Protein AF-A0A918YDM0-F1 (afdb_monomer_lite)

Sequence (431 aa):
MSIGHNLTLLDTRLGLLMARLTPPALAPGPRKRLSDELHTLHRKAGWPSVRDLSRGLGVGVASSSRIHDAFTKPRLPAWGLLQLLVVELAGRAPDIEPEDEMKRFHRLWDTVAEEAEARAAGDEEPPPLHEVHVSRAPAPRARWAKISRRPEPGQVTGHSLPPEIKRVLVDTLAELYRTQNQAEELLEDMDFPPQTRPRWDATQDIVTYWRQVVRALELGAVQRGGVRQLLETMLRRWPGNQELHKIREFLGEERQQPGGAAGNADTLYRTVEFVGSEEYPELLRLVRELVDADAVQLYADHRQAAYRVTEMPAHRLDRLRERAAHIAPGVEVLYGEYDFRPALYTRLEVMGPDGQQFEIPYVPNTTLPSELVPAVWAQYRTEAAQDANGHLLHTVVDYRDESGEAHRLDPERPLYNQGVRDGGQLGVTTA

Organism: NCBI:txid68171

Secondary structure (DSSP, 8-state):
-----------SSSS----PPPPP---SSHHHHHHHHHHHHHHHTT---HHHHHHHH-TTTS-HHHHHHHHHSSSPPPHHHHHHHHHHHHHHSTT--HHHHHHHHHHHHHHHHHHHHHHHHTS-PPPPP-----------S-SSTTTTS---TT---TTSPPHHHHHHHHHHHHHH--SHHHHHHHHHHTT--GGGSPPP-TTS-HHHHHHHHHHHHHTTSSTTTHHHHHHHHHHHH-TT-HHHHHHHHHHHHHHHS---SS--TT--EEEEEEES---HHHHHHHHHHHT-TT-EEEEEETTEEEEEES---HHHHHHHHHHHHHHSTT-EEEEEEESS---EEEEEEEE-TTS-EEEEEEEETT--HHHHHHHHHTTS-TTTSB-TTSPBPPEEEEEE-TT--EEEPPTTS-GGGGT--TT-EEEEEE-

Radius of gyration: 28.54 Å; chains: 1; bounding box: 60×87×92 Å

Foldseek 3Di:
DDDDDDDDPPPPPPDDPPPQQDAEDDDDDLLVVLLVVLSVLCVLLVNDQLVSLCVLLPPPLDDSVLSSCCNYPSDPRDLLVVLSSQLSSQVSGPPRDSVVSNVVSVVSSVRVVVVVVVVVVVPDDDDDDDDDDDDDDDDDDDLCPVVPPDPDVPPDDPLDDDPSLLLLVLVVCCVPQVDPVSVVVLCVQLVQDPVQQDDDDPPDDSSVNSSSVVVCVSLCSDVPNSVLSSLVSVCVVVVPDPSSVVSNVVVVVVCVPDDDPDFPPPDWFKKKKKFADPLVVVLQVLCLVQFNVPWGWLDDDPTMTMITGPDDDPVSQSVSQNVVCVVPRSIDIDIDIHSDRKDFQQWEWEQEAVRDIDIDGGHILQDFPLNCLSVRCVVDDQVVQADPVSDGQPKWKWWQDPVRDTHTGDRVGGNVVVPADRHTYMYIHGD

pLDDT: mean 79.78, std 19.84, range [26.78, 97.94]

Structure (mmCIF, N/CA/C/O backbone):
data_AF-A0A918YDM0-F1
#
_entry.id   AF-A0A918YDM0-F1
#
loop_
_atom_site.group_PDB
_atom_site.id
_atom_site.type_symbol
_atom_site.label_atom_id
_atom_site.label_alt_id
_atom_site.label_comp_id
_atom_site.label_asym_id
_atom_site.label_entity_id
_atom_site.label_seq_id
_atom_site.pdbx_PDB_ins_code
_atom_site.Cartn_x
_atom_site.Cartn_y
_atom_site.Cartn_z
_atom_site.occupancy
_atom_site.B_iso_or_equiv
_atom_site.auth_seq_id
_atom_site.auth_comp_id
_atom_site.auth_asym_id
_atom_site.auth_atom_id
_atom_site.pdbx_PDB_model_num
ATOM 1 N N . MET A 1 1 ? -15.992 52.263 56.293 1.00 40.88 1 MET A N 1
ATOM 2 C CA . MET A 1 1 ? -15.018 52.855 55.352 1.00 40.88 1 MET A CA 1
ATOM 3 C C . MET A 1 1 ? -13.821 51.924 55.296 1.00 40.88 1 MET A C 1
ATOM 5 O O . MET A 1 1 ? -13.073 51.867 56.258 1.00 40.88 1 MET A O 1
ATOM 9 N N . SER A 1 2 ? -13.724 51.108 54.248 1.00 31.30 2 SER A N 1
ATOM 10 C CA . SER A 1 2 ? -12.637 50.142 54.068 1.00 31.30 2 SER A CA 1
ATOM 11 C C . SER A 1 2 ? -12.075 50.306 52.665 1.00 31.30 2 SER A C 1
ATOM 13 O O . SER A 1 2 ? -12.819 50.286 51.687 1.00 31.30 2 SER A O 1
ATOM 15 N N . ILE A 1 3 ? -10.769 50.544 52.616 1.00 39.94 3 ILE A N 1
ATOM 16 C CA . ILE A 1 3 ? -9.948 50.691 51.420 1.00 39.94 3 ILE A CA 1
ATOM 17 C C . ILE A 1 3 ? -9.633 49.271 50.942 1.00 39.94 3 ILE A C 1
ATOM 19 O O . ILE A 1 3 ? -8.878 48.551 51.590 1.00 39.94 3 ILE A O 1
ATOM 23 N N . GLY A 1 4 ? -10.262 48.853 49.844 1.00 30.91 4 GLY A N 1
ATOM 24 C CA . GLY A 1 4 ? -9.966 47.596 49.160 1.00 30.91 4 GLY A CA 1
ATOM 25 C C . GLY A 1 4 ? -8.857 47.810 48.138 1.00 30.91 4 GLY A C 1
ATOM 26 O O . GLY A 1 4 ? -9.079 48.427 47.098 1.00 30.91 4 GLY A O 1
ATOM 27 N N . HIS A 1 5 ? -7.661 47.326 48.460 1.00 34.78 5 HIS A N 1
ATOM 28 C CA . HIS A 1 5 ? -6.516 47.297 47.560 1.00 34.78 5 HIS A CA 1
ATOM 29 C C . HIS A 1 5 ? -6.743 46.325 46.393 1.00 34.78 5 HIS A C 1
ATOM 31 O O . HIS A 1 5 ? -7.042 45.149 46.583 1.00 34.78 5 HIS A O 1
ATOM 37 N N . ASN A 1 6 ? -6.526 46.848 45.185 1.00 38.34 6 ASN A N 1
ATOM 38 C CA . ASN A 1 6 ? -6.182 46.115 43.970 1.00 38.34 6 ASN A CA 1
ATOM 39 C C . ASN A 1 6 ? -4.981 45.189 44.222 1.00 38.34 6 ASN A C 1
ATOM 41 O O . ASN A 1 6 ? -3.911 45.705 44.538 1.00 38.34 6 ASN A O 1
ATOM 45 N N . LEU A 1 7 ? -5.148 43.874 44.043 1.00 32.59 7 LEU A N 1
ATOM 46 C CA . LEU A 1 7 ? -4.106 42.902 43.663 1.00 32.59 7 LEU A CA 1
ATOM 47 C C . LEU A 1 7 ? -4.715 41.492 43.627 1.00 32.59 7 LEU A C 1
ATOM 49 O O . LEU A 1 7 ? -4.721 40.781 44.625 1.00 32.59 7 LEU A O 1
ATOM 53 N N . THR A 1 8 ? -5.258 41.087 42.479 1.00 32.53 8 THR A N 1
ATOM 54 C CA . THR A 1 8 ? -5.437 39.666 42.098 1.00 32.53 8 THR A CA 1
ATOM 55 C C . THR A 1 8 ? -5.759 39.589 40.605 1.00 32.53 8 THR A C 1
ATOM 57 O O . THR A 1 8 ? -6.807 39.143 40.163 1.00 32.53 8 THR A O 1
ATOM 60 N N . LEU A 1 9 ? -4.824 40.098 39.803 1.00 34.16 9 LEU A N 1
ATOM 61 C CA . LEU A 1 9 ? -4.800 39.971 38.345 1.00 34.16 9 LEU A CA 1
ATOM 62 C C . LEU A 1 9 ? -3.462 39.327 37.961 1.00 34.16 9 LEU A C 1
ATOM 64 O O . LEU A 1 9 ? -2.664 39.910 37.242 1.00 34.16 9 LEU A O 1
ATOM 68 N N . LEU A 1 10 ? -3.161 38.166 38.550 1.00 29.67 10 LEU A N 1
ATOM 69 C CA . LEU A 1 10 ? -1.927 37.412 38.290 1.00 29.67 10 LEU A CA 1
ATOM 70 C C . LEU A 1 10 ? -2.068 35.907 38.590 1.00 29.67 10 LEU A C 1
ATOM 72 O O . LEU A 1 10 ? -1.074 35.253 38.875 1.00 29.67 10 LEU A O 1
ATOM 76 N N . ASP A 1 11 ? -3.277 35.342 38.488 1.00 29.39 11 ASP A N 1
ATOM 77 C CA . ASP A 1 11 ? -3.491 33.901 38.715 1.00 29.39 11 ASP A CA 1
ATOM 78 C C . ASP A 1 11 ? -4.279 33.227 37.577 1.00 29.39 11 ASP A C 1
ATOM 80 O O . ASP A 1 11 ? -5.275 32.534 37.752 1.00 29.39 11 ASP A O 1
ATOM 84 N N . THR A 1 12 ? -3.845 33.490 36.341 1.00 33.75 12 THR A N 1
ATOM 85 C CA . THR A 1 12 ? -4.314 32.782 35.129 1.00 33.75 12 THR A CA 1
ATOM 86 C C . THR A 1 12 ? -3.143 32.483 34.190 1.00 33.75 12 THR A C 1
ATOM 88 O O . THR A 1 12 ? -3.237 32.610 32.972 1.00 33.75 12 THR A O 1
ATOM 91 N N . ARG A 1 13 ? -1.978 32.138 34.758 1.00 32.09 13 ARG A N 1
ATOM 92 C CA . ARG A 1 13 ? -0.756 31.821 33.992 1.00 32.09 13 ARG A CA 1
ATOM 93 C C . ARG A 1 13 ? -0.025 30.542 34.417 1.00 32.09 13 ARG A C 1
ATOM 95 O O . ARG A 1 13 ? 1.061 30.287 33.912 1.00 32.09 13 ARG A O 1
ATOM 102 N N . LEU A 1 14 ? -0.622 29.703 35.267 1.00 32.84 14 LEU A N 1
ATOM 103 C CA . LEU A 1 14 ? 0.025 28.490 35.799 1.00 32.84 14 LEU A CA 1
ATOM 104 C C . LEU A 1 14 ? -0.771 27.182 35.587 1.00 32.84 14 LEU A C 1
ATOM 106 O O . LEU A 1 14 ? -0.608 26.239 36.349 1.00 32.84 14 LEU A O 1
ATOM 110 N N . GLY A 1 15 ? -1.595 27.095 34.531 1.00 28.02 15 GLY A N 1
ATOM 111 C CA . GLY A 1 15 ? -2.404 25.895 34.222 1.00 28.02 15 GLY A CA 1
ATOM 112 C C . GLY A 1 15 ? -2.130 25.182 32.887 1.00 28.02 15 GLY A C 1
ATOM 113 O O . GLY A 1 15 ? -2.703 24.128 32.644 1.00 28.02 15 GLY A O 1
ATOM 114 N N . LEU A 1 16 ? -1.266 25.712 32.014 1.00 35.78 16 LEU A N 1
ATOM 115 C CA . LEU A 1 16 ? -0.936 25.119 30.706 1.00 35.78 16 LEU A CA 1
ATOM 116 C C . LEU A 1 16 ? 0.574 24.873 30.617 1.00 35.78 16 LEU A C 1
ATOM 118 O O . LEU A 1 16 ? 1.312 25.582 29.935 1.00 35.78 16 LEU A O 1
ATOM 122 N N . LEU A 1 17 ? 1.047 23.842 31.318 1.00 38.84 17 LEU A N 1
ATOM 123 C CA . LEU A 1 17 ? 2.310 23.183 30.979 1.00 38.84 17 LEU A CA 1
ATOM 124 C C . LEU A 1 17 ? 2.098 22.439 29.651 1.00 38.84 17 LEU A C 1
ATOM 126 O O . LEU A 1 17 ? 1.900 21.229 29.623 1.00 38.84 17 LEU A O 1
ATOM 130 N N . MET A 1 18 ? 2.071 23.180 28.538 1.00 46.47 18 MET A N 1
ATOM 131 C CA . MET A 1 18 ? 2.074 22.583 27.204 1.00 46.47 18 MET A CA 1
ATOM 132 C C . MET A 1 18 ? 3.367 21.779 27.065 1.00 46.47 18 MET A C 1
ATOM 134 O O . MET A 1 18 ? 4.459 22.329 27.230 1.00 46.47 18 MET A O 1
ATOM 138 N N . ALA A 1 19 ? 3.235 20.471 26.846 1.00 56.88 19 ALA A N 1
ATOM 139 C CA . ALA A 1 19 ? 4.343 19.529 26.785 1.00 56.88 19 ALA A CA 1
ATOM 140 C C . ALA A 1 19 ? 5.340 19.946 25.690 1.00 56.88 19 ALA A C 1
ATOM 142 O O . ALA A 1 19 ? 5.141 19.680 24.504 1.00 56.88 19 ALA A O 1
ATOM 143 N N . ARG A 1 20 ? 6.410 20.641 26.093 1.00 79.12 20 ARG A N 1
ATOM 144 C CA . ARG A 1 20 ? 7.513 21.017 25.207 1.00 79.12 20 ARG A CA 1
ATOM 145 C C . ARG A 1 20 ? 8.249 19.749 24.790 1.00 79.12 20 ARG A C 1
ATOM 147 O O . ARG A 1 20 ? 8.732 19.003 25.641 1.00 79.12 20 ARG A O 1
ATOM 154 N N . LEU A 1 21 ? 8.355 19.530 23.485 1.00 87.25 21 LEU A N 1
ATOM 155 C CA . LEU A 1 21 ? 9.169 18.453 22.936 1.00 87.25 21 LEU A CA 1
ATOM 156 C C . LEU A 1 21 ? 10.637 18.738 23.255 1.00 87.25 21 LEU A C 1
ATOM 158 O O . LEU A 1 21 ? 11.125 19.854 23.057 1.00 87.25 21 LEU A O 1
ATOM 162 N N . THR A 1 22 ? 11.307 17.747 23.839 1.00 87.94 22 THR A N 1
ATOM 163 C CA . THR A 1 22 ? 12.703 17.883 24.257 1.00 87.94 22 THR A CA 1
ATOM 164 C C . THR A 1 22 ? 13.605 17.490 23.089 1.00 87.94 22 THR A C 1
ATOM 166 O O . THR A 1 22 ? 13.465 16.369 22.593 1.00 87.94 22 THR A O 1
ATOM 169 N N . PRO A 1 23 ? 14.531 18.365 22.658 1.00 87.19 23 PRO A N 1
ATOM 170 C CA . PRO A 1 23 ? 15.422 18.057 21.549 1.00 87.19 23 PRO A CA 1
ATOM 171 C C . PRO A 1 23 ? 16.367 16.893 21.897 1.00 87.19 23 PRO A C 1
ATOM 173 O O . PRO A 1 23 ? 16.820 16.796 23.043 1.00 87.19 23 PRO A O 1
ATOM 176 N N . PRO A 1 24 ? 16.717 16.023 20.930 1.00 89.38 24 PRO A N 1
ATOM 177 C CA . PRO A 1 24 ? 17.673 14.943 21.139 1.00 89.38 24 PRO A CA 1
ATOM 178 C C . PRO A 1 24 ? 19.076 15.485 21.429 1.00 89.38 24 PRO A C 1
ATOM 180 O O . PRO A 1 24 ? 19.519 16.480 20.850 1.00 89.38 24 PRO A O 1
ATOM 183 N N . ALA A 1 25 ? 19.827 14.771 22.269 1.00 90.62 25 ALA A N 1
ATOM 184 C CA . ALA A 1 25 ? 21.251 15.026 22.457 1.00 90.62 25 ALA A CA 1
ATOM 185 C C . ALA A 1 25 ? 22.030 14.575 21.206 1.00 90.62 25 ALA A C 1
ATOM 187 O O . ALA A 1 25 ? 22.295 13.389 21.017 1.00 90.62 25 ALA A O 1
ATOM 188 N N . LEU A 1 26 ? 22.369 15.527 20.336 1.00 91.75 26 LEU A N 1
ATOM 189 C CA . LEU A 1 26 ? 23.123 15.305 19.100 1.00 91.75 26 LEU A CA 1
ATOM 190 C C . LEU A 1 26 ? 24.526 15.914 19.197 1.00 91.75 26 LEU A C 1
ATOM 192 O O . LEU A 1 26 ? 24.697 17.015 19.728 1.00 91.75 26 LEU A O 1
ATOM 196 N N . ALA A 1 27 ? 25.524 15.222 18.639 1.00 91.56 27 ALA A N 1
ATOM 197 C CA . ALA A 1 27 ? 26.867 15.773 18.472 1.00 91.56 27 ALA A CA 1
ATOM 198 C C . ALA A 1 27 ? 26.836 17.026 17.567 1.00 91.56 27 ALA A C 1
ATOM 200 O O . ALA A 1 27 ? 25.967 17.122 16.694 1.00 91.56 27 ALA A O 1
ATOM 201 N N . PRO A 1 28 ? 27.754 17.996 17.744 1.00 93.31 28 PRO A N 1
ATOM 202 C CA . PRO A 1 28 ? 27.832 19.163 16.870 1.00 93.31 28 PRO A CA 1
ATOM 203 C C . PRO A 1 28 ? 27.978 18.758 15.397 1.00 93.31 28 PRO A C 1
ATOM 205 O O . PRO A 1 28 ? 28.836 17.949 15.060 1.00 93.31 28 PRO A O 1
ATOM 208 N N . GLY A 1 29 ? 27.144 19.328 14.525 1.00 94.75 29 GLY A N 1
ATOM 209 C CA . GLY A 1 29 ? 27.162 19.037 13.092 1.00 94.75 29 GLY A CA 1
ATOM 210 C C . GLY A 1 29 ? 25.868 19.448 12.377 1.00 94.75 29 GLY A C 1
ATOM 211 O O . GLY A 1 29 ? 24.955 19.989 13.017 1.00 94.75 29 GLY A O 1
ATOM 212 N N . PRO A 1 30 ? 25.772 19.187 11.061 1.00 94.31 30 PRO A N 1
ATOM 213 C CA . PRO A 1 30 ? 24.580 19.420 10.243 1.00 94.31 30 PRO A CA 1
ATOM 214 C C . PRO A 1 30 ? 23.285 18.891 10.866 1.00 94.31 30 PRO A C 1
ATOM 216 O O . PRO A 1 30 ? 22.307 19.632 10.970 1.00 94.31 30 PRO A O 1
ATOM 219 N N . ARG A 1 31 ? 23.281 17.649 11.376 1.00 94.44 31 ARG A N 1
ATOM 220 C CA . ARG A 1 31 ? 22.068 17.048 11.965 1.00 94.44 31 ARG A CA 1
ATOM 221 C C . ARG A 1 31 ? 21.592 17.802 13.207 1.00 94.44 31 ARG A C 1
ATOM 223 O O . ARG A 1 31 ? 20.395 18.034 13.363 1.00 94.44 31 ARG A O 1
ATOM 230 N N . LYS A 1 32 ? 22.519 18.221 14.076 1.00 95.56 32 LYS A N 1
ATOM 231 C CA . LYS A 1 32 ? 22.188 19.049 15.244 1.00 95.56 32 LYS A CA 1
ATOM 232 C C . LYS A 1 32 ? 21.596 20.388 14.808 1.00 95.56 32 LYS A C 1
ATOM 234 O O . LYS A 1 32 ? 20.587 20.801 15.363 1.00 95.56 32 LYS A O 1
ATOM 239 N N . ARG A 1 33 ? 22.178 21.025 13.786 1.00 97.00 33 ARG A N 1
ATOM 240 C CA . ARG A 1 33 ? 21.672 22.291 13.239 1.00 97.00 33 ARG A CA 1
ATOM 241 C C . ARG A 1 33 ? 20.240 22.145 12.715 1.00 97.00 33 ARG A C 1
ATOM 243 O O . ARG A 1 33 ? 19.400 22.953 13.083 1.00 97.00 33 ARG A O 1
ATOM 250 N N . LEU A 1 34 ? 19.945 21.104 11.931 1.00 97.12 34 LEU A N 1
ATOM 251 C CA . LEU A 1 34 ? 18.585 20.828 11.451 1.00 97.12 34 LEU A CA 1
ATOM 252 C C . LEU A 1 34 ? 17.591 20.654 12.614 1.00 97.12 34 LEU A C 1
ATOM 254 O O . LEU A 1 34 ? 16.527 21.270 12.616 1.00 97.12 34 LEU A O 1
ATOM 258 N N . SER A 1 35 ? 17.955 19.855 13.621 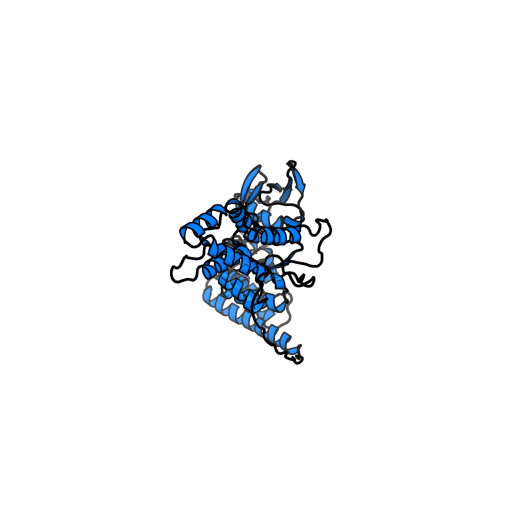1.00 96.94 35 SER A N 1
ATOM 259 C CA . SER A 1 35 ? 17.125 19.637 14.812 1.00 96.94 35 SER A CA 1
ATOM 260 C C . SER A 1 35 ? 16.887 20.932 15.602 1.00 96.94 35 SER A C 1
ATOM 262 O O . SER A 1 35 ? 15.754 21.212 15.994 1.00 96.94 35 SER A O 1
ATOM 264 N N . ASP A 1 36 ? 17.927 21.739 15.827 1.00 97.50 36 ASP A N 1
ATOM 265 C CA . ASP A 1 36 ? 17.833 23.018 16.548 1.00 97.50 36 ASP A CA 1
ATOM 266 C C . ASP A 1 36 ? 16.927 24.023 15.811 1.00 97.50 36 ASP A C 1
ATOM 268 O O . ASP A 1 36 ? 16.153 24.760 16.433 1.00 97.50 36 ASP A O 1
ATOM 272 N N . GLU A 1 37 ? 16.997 24.039 14.479 1.00 97.94 37 GLU A N 1
ATOM 273 C CA . GLU A 1 37 ? 16.158 24.883 13.628 1.00 97.94 37 GLU A CA 1
ATOM 274 C C . GLU A 1 37 ? 14.698 24.431 13.646 1.00 97.94 37 GLU A C 1
ATOM 276 O O . GLU A 1 37 ? 13.809 25.267 13.814 1.00 97.94 37 GLU A O 1
ATOM 281 N N . LEU A 1 38 ? 14.434 23.120 13.590 1.00 97.56 38 LEU A N 1
ATOM 282 C CA . LEU A 1 38 ? 13.077 22.576 13.701 1.00 97.56 38 LEU A CA 1
ATOM 283 C C . LEU A 1 38 ? 12.424 22.953 15.039 1.00 97.56 38 LEU A C 1
ATOM 285 O O . LEU A 1 38 ? 11.277 23.401 15.075 1.00 97.56 38 LEU A O 1
ATOM 289 N N . HIS A 1 39 ? 13.169 22.866 16.144 1.00 97.25 39 HIS A N 1
ATOM 290 C CA . HIS A 1 39 ? 12.685 23.304 17.460 1.00 97.25 39 HIS A CA 1
ATOM 291 C C . HIS A 1 39 ? 12.521 24.824 17.551 1.00 97.25 39 HIS A C 1
ATOM 293 O O . HIS A 1 39 ? 11.636 25.324 18.251 1.00 97.25 39 HIS A O 1
ATOM 299 N N . THR A 1 40 ? 13.358 25.585 16.845 1.00 97.19 40 THR A N 1
ATOM 300 C CA . THR A 1 40 ? 13.212 27.039 16.759 1.00 97.19 40 THR A CA 1
ATOM 301 C C . THR A 1 40 ? 11.933 27.418 16.026 1.00 97.19 40 THR A C 1
ATOM 303 O O . THR A 1 40 ? 11.206 28.280 16.522 1.00 97.19 40 THR A O 1
ATOM 306 N N . LEU A 1 41 ? 11.623 26.753 14.911 1.00 97.38 41 LEU A N 1
ATOM 307 C CA . LEU A 1 41 ? 10.378 26.951 14.175 1.00 97.38 41 LEU A CA 1
ATOM 308 C C . LEU A 1 41 ? 9.163 26.527 15.016 1.00 97.38 41 LEU A C 1
ATOM 310 O O . LEU A 1 41 ? 8.212 27.294 15.142 1.00 97.38 41 LEU A O 1
ATOM 314 N N . HIS A 1 42 ? 9.238 25.385 15.708 1.00 96.88 42 HIS A N 1
ATOM 315 C CA . HIS A 1 42 ? 8.203 24.931 16.650 1.00 96.88 42 HIS A CA 1
ATOM 316 C C . HIS A 1 42 ? 7.915 25.939 17.763 1.00 96.88 42 HIS A C 1
ATOM 318 O O . HIS A 1 42 ? 6.760 26.193 18.104 1.00 96.88 42 HIS A O 1
ATOM 324 N N . ARG A 1 43 ? 8.961 26.582 18.289 1.00 96.38 43 ARG A N 1
ATOM 325 C CA . ARG A 1 43 ? 8.829 27.680 19.252 1.00 96.38 43 ARG A CA 1
ATOM 326 C C . ARG A 1 43 ? 8.169 28.916 18.650 1.00 96.38 43 ARG A C 1
ATOM 328 O O . ARG A 1 43 ? 7.317 29.502 19.310 1.00 96.38 43 ARG A O 1
ATOM 335 N N . LYS A 1 44 ? 8.548 29.321 17.435 1.00 95.62 44 LYS A N 1
ATOM 336 C CA . LYS A 1 44 ? 7.929 30.472 16.751 1.00 95.62 44 LYS A CA 1
ATOM 337 C C . LYS A 1 44 ? 6.448 30.227 16.440 1.00 95.62 44 LYS A C 1
ATOM 339 O O . LYS A 1 44 ? 5.659 31.155 16.538 1.00 95.62 44 LYS A O 1
ATOM 344 N N . ALA A 1 45 ? 6.076 28.977 16.173 1.00 96.12 45 ALA A N 1
ATOM 345 C CA . ALA A 1 45 ? 4.698 28.530 15.972 1.00 96.12 45 ALA A CA 1
ATOM 346 C C . ALA A 1 45 ? 3.858 28.446 17.267 1.00 96.12 45 ALA A C 1
ATOM 348 O O . ALA A 1 45 ? 2.710 28.007 17.226 1.00 96.12 45 ALA A O 1
ATOM 349 N N . GLY A 1 46 ? 4.418 28.809 18.429 1.00 95.62 46 GLY A N 1
ATOM 350 C CA . GLY A 1 46 ? 3.707 28.787 19.711 1.00 95.62 46 GLY A CA 1
ATOM 351 C C . GLY A 1 46 ? 3.686 27.430 20.423 1.00 95.62 46 GLY A C 1
ATOM 352 O O . GLY A 1 46 ? 2.825 27.213 21.269 1.00 95.62 46 GLY A O 1
ATOM 353 N N . TRP A 1 47 ? 4.621 26.525 20.110 1.00 95.94 47 TRP A N 1
ATOM 354 C CA . TRP A 1 47 ? 4.690 25.159 20.656 1.00 95.94 47 TRP A CA 1
ATOM 355 C C . TRP A 1 47 ? 3.398 24.341 20.484 1.00 95.94 47 TRP A C 1
ATOM 357 O O . TRP A 1 47 ? 2.886 23.796 21.467 1.00 95.94 47 TRP A O 1
ATOM 367 N N . PRO A 1 48 ? 2.867 24.205 19.255 1.00 95.50 48 PRO A N 1
ATOM 368 C CA . PRO A 1 48 ? 1.716 23.339 19.021 1.00 95.50 48 PRO A CA 1
ATOM 369 C C . PRO A 1 48 ? 2.017 21.914 19.499 1.00 95.50 48 PRO A C 1
ATOM 371 O O . PRO A 1 48 ? 3.128 21.406 19.312 1.00 95.50 48 PRO A O 1
ATOM 374 N N . SER A 1 49 ? 1.043 21.257 20.131 1.00 94.44 49 SER A N 1
ATOM 375 C CA . SER A 1 49 ? 1.240 19.876 20.574 1.00 94.44 49 SER A CA 1
ATOM 376 C C . SER A 1 49 ? 1.391 18.936 19.371 1.00 94.44 49 SER A C 1
ATOM 378 O O . SER A 1 49 ? 0.950 19.242 18.263 1.00 94.44 49 SER A O 1
ATOM 380 N N . VAL A 1 50 ? 1.956 17.745 19.585 1.00 93.75 50 VAL A N 1
ATOM 381 C CA . VAL A 1 50 ? 2.030 16.692 18.551 1.00 93.75 50 VAL A CA 1
ATOM 382 C C . VAL A 1 50 ? 0.649 16.383 17.959 1.00 93.75 50 VAL A C 1
ATOM 384 O O . VAL A 1 50 ? 0.520 16.169 16.756 1.00 93.75 50 VAL A O 1
ATOM 387 N N . ARG A 1 51 ? -0.398 16.413 18.793 1.00 85.50 51 ARG A N 1
ATOM 388 C CA . ARG A 1 51 ? -1.786 16.219 18.356 1.00 85.50 51 ARG A CA 1
ATOM 389 C C . ARG A 1 51 ? -2.281 17.379 17.499 1.00 85.50 51 ARG A C 1
ATOM 391 O O . ARG A 1 51 ? -2.956 17.145 16.503 1.00 85.50 51 ARG A O 1
ATOM 398 N N . ASP A 1 52 ? -1.940 18.614 17.862 1.00 91.81 52 ASP A N 1
ATOM 399 C CA . ASP A 1 52 ? -2.322 19.787 17.071 1.00 91.81 52 ASP A CA 1
ATOM 400 C C . ASP A 1 52 ? -1.626 19.810 15.716 1.00 91.81 52 ASP A C 1
ATOM 402 O O . ASP A 1 52 ? -2.245 20.233 14.741 1.00 91.81 52 ASP A O 1
ATOM 406 N N . LEU A 1 53 ? -0.381 19.330 15.653 1.00 94.75 53 LEU A N 1
ATOM 407 C CA . LEU A 1 53 ? 0.342 19.125 14.402 1.00 94.75 53 LEU A CA 1
ATOM 408 C C . LEU A 1 53 ? -0.313 18.029 13.564 1.00 94.75 53 LEU A C 1
ATOM 410 O O . LEU A 1 53 ? -0.667 18.282 12.423 1.00 94.75 53 LEU A O 1
ATOM 414 N N . SER A 1 54 ? -0.573 16.850 14.137 1.00 91.69 54 SER A N 1
ATOM 415 C CA . SER A 1 54 ? -1.258 15.754 13.433 1.00 91.69 54 SER A CA 1
ATOM 416 C C . SER A 1 54 ? -2.617 16.182 12.865 1.00 91.69 54 SER A C 1
ATOM 418 O O . SER A 1 54 ? -2.948 15.830 11.738 1.00 91.69 54 SER A O 1
ATOM 420 N N . ARG A 1 55 ? -3.380 16.997 13.606 1.00 87.00 55 ARG A N 1
ATOM 421 C CA . ARG A 1 55 ? -4.647 17.570 13.131 1.00 87.00 55 ARG A CA 1
ATOM 422 C C . ARG A 1 55 ? -4.452 18.568 11.989 1.00 87.00 55 ARG A C 1
ATOM 424 O O . ARG A 1 55 ? -5.219 18.516 11.035 1.00 87.00 55 ARG A O 1
ATOM 431 N N . GLY A 1 56 ? -3.468 19.464 12.094 1.00 86.12 56 GLY A N 1
ATOM 432 C CA . GLY A 1 56 ? -3.160 20.445 11.047 1.00 86.12 56 GLY A CA 1
ATOM 433 C C . GLY A 1 56 ? -2.728 19.793 9.734 1.00 86.12 56 GLY A C 1
ATOM 434 O O . GLY A 1 56 ? -3.164 20.206 8.667 1.00 86.12 56 GLY A O 1
ATOM 435 N N . LEU A 1 57 ? -1.980 18.689 9.827 1.00 88.56 57 LEU A N 1
ATOM 436 C CA . LEU A 1 57 ? -1.552 17.901 8.669 1.00 88.56 57 LEU A CA 1
ATOM 437 C C . LEU A 1 57 ? -2.680 17.110 7.991 1.00 88.56 57 LEU A C 1
ATOM 439 O O . LEU A 1 57 ? -2.534 16.735 6.833 1.00 88.56 57 LEU A O 1
ATOM 443 N N . GLY A 1 58 ? -3.789 16.854 8.688 1.00 74.19 58 GLY A N 1
ATOM 444 C CA . GLY A 1 58 ? -4.891 16.025 8.202 1.00 74.19 58 GLY A CA 1
ATOM 445 C C . GLY A 1 58 ? -4.850 14.580 8.715 1.00 74.19 58 GLY A C 1
ATOM 446 O O . GLY A 1 58 ? -3.799 14.006 9.010 1.00 74.19 58 GLY A O 1
ATOM 447 N N . VAL A 1 59 ? -6.037 13.978 8.845 1.00 69.12 59 VAL A N 1
ATOM 448 C CA . VAL A 1 59 ? -6.207 12.617 9.379 1.00 69.12 59 VAL A CA 1
ATOM 449 C C . VAL A 1 59 ? -5.532 11.601 8.455 1.00 69.12 59 VAL A C 1
ATOM 451 O O . VAL A 1 59 ? -5.814 11.565 7.262 1.00 69.12 59 VAL A O 1
ATOM 454 N N . GLY A 1 60 ? -4.660 10.764 9.021 1.00 64.75 60 GLY A N 1
ATOM 455 C CA . GLY A 1 60 ? -3.965 9.694 8.294 1.00 64.75 60 GLY A CA 1
ATOM 456 C C . GLY A 1 60 ? -2.686 10.119 7.567 1.00 64.75 60 GLY A C 1
ATOM 457 O O . GLY A 1 60 ? -2.001 9.257 7.038 1.00 64.75 60 GLY A O 1
ATOM 458 N N . VAL A 1 61 ? -2.322 11.407 7.577 1.00 64.75 61 VAL A N 1
ATOM 459 C CA . VAL A 1 61 ? -1.121 11.902 6.875 1.00 64.75 61 VAL A CA 1
ATOM 460 C C . VAL A 1 61 ? 0.169 11.576 7.633 1.00 64.75 61 VAL A C 1
ATOM 462 O O . VAL A 1 61 ? 1.172 11.186 7.043 1.00 64.75 61 VAL A O 1
ATOM 465 N N . ALA A 1 62 ? 0.164 11.718 8.959 1.00 75.50 62 ALA A N 1
ATOM 466 C CA . ALA A 1 62 ? 1.280 11.312 9.805 1.00 75.50 62 ALA A CA 1
ATOM 467 C C . ALA A 1 62 ? 0.790 10.916 11.200 1.00 75.50 62 ALA A C 1
ATOM 469 O O . ALA A 1 62 ? -0.007 11.625 11.825 1.00 75.50 62 ALA A O 1
ATOM 470 N N . SER A 1 63 ? 1.295 9.793 11.718 1.00 81.88 63 SER A N 1
ATOM 471 C CA . SER A 1 63 ? 0.970 9.349 13.073 1.00 81.88 63 SER A CA 1
ATOM 472 C C . SER A 1 63 ? 1.593 10.275 14.124 1.00 81.88 63 SER A C 1
ATOM 474 O O . SER A 1 63 ? 2.686 10.820 13.945 1.00 81.88 63 SER A O 1
ATOM 476 N N . SER A 1 64 ? 0.924 10.414 15.273 1.00 84.38 64 SER A N 1
ATOM 477 C CA . SER A 1 64 ? 1.447 11.202 16.401 1.00 84.38 64 SER A CA 1
ATOM 478 C C . SER A 1 64 ? 2.825 10.704 16.858 1.00 84.38 64 SER A C 1
ATOM 480 O O . SER A 1 64 ? 3.695 11.506 17.187 1.00 84.38 64 SER A O 1
ATOM 482 N N . SER A 1 65 ? 3.062 9.387 16.822 1.00 82.31 65 SER A N 1
ATOM 483 C CA . SER A 1 65 ? 4.363 8.807 17.169 1.00 82.31 65 SER A CA 1
ATOM 484 C C . SER A 1 65 ? 5.467 9.242 16.201 1.00 82.31 65 SER A C 1
ATOM 486 O O . SER A 1 65 ? 6.551 9.592 16.657 1.00 82.31 65 SER A O 1
ATOM 488 N N . ARG A 1 66 ? 5.201 9.308 14.889 1.00 82.06 66 ARG A N 1
ATOM 489 C CA . ARG A 1 66 ? 6.186 9.784 13.904 1.00 82.06 66 ARG A CA 1
ATOM 490 C C . ARG A 1 66 ? 6.524 11.254 14.058 1.00 82.06 66 ARG A C 1
ATOM 492 O O . ARG A 1 66 ? 7.692 11.625 13.980 1.00 82.06 66 ARG A O 1
ATOM 499 N N . ILE A 1 67 ? 5.507 12.080 14.285 1.00 94.25 67 ILE A N 1
ATOM 500 C CA . ILE A 1 67 ? 5.705 13.503 14.554 1.00 94.25 67 ILE A CA 1
ATOM 501 C C . ILE A 1 67 ? 6.561 13.652 15.814 1.00 94.25 67 ILE A C 1
ATOM 503 O O . ILE A 1 67 ? 7.567 14.349 15.787 1.00 94.25 67 ILE A O 1
ATOM 507 N N . HIS A 1 68 ? 6.226 12.942 16.894 1.00 92.94 68 HIS A N 1
ATOM 508 C CA . HIS A 1 68 ? 7.020 12.945 18.121 1.00 92.94 68 HIS A CA 1
ATOM 509 C C . HIS A 1 68 ? 8.476 12.507 17.880 1.00 92.94 68 HIS A C 1
ATOM 511 O O . HIS A 1 68 ? 9.408 13.138 18.386 1.00 92.94 68 HIS A O 1
ATOM 517 N N . ASP A 1 69 ? 8.693 11.457 17.091 1.00 91.75 69 ASP A N 1
ATOM 518 C CA . ASP A 1 69 ? 10.031 10.953 16.792 1.00 91.75 69 ASP A CA 1
ATOM 519 C C . ASP A 1 69 ? 10.873 11.943 15.984 1.00 91.75 69 ASP A C 1
ATOM 521 O O . ASP A 1 69 ? 12.061 12.090 16.273 1.00 91.75 69 ASP A O 1
ATOM 525 N N . ALA A 1 70 ? 10.265 12.679 15.048 1.00 94.50 70 ALA A N 1
ATOM 526 C CA . ALA A 1 70 ? 10.947 13.725 14.284 1.00 94.50 70 ALA A CA 1
ATOM 527 C C . ALA A 1 70 ? 11.528 14.837 15.178 1.00 94.50 70 ALA A C 1
ATOM 529 O O . ALA A 1 70 ? 12.543 15.436 14.827 1.00 94.50 70 ALA A O 1
ATOM 530 N N . PHE A 1 71 ? 10.916 15.093 16.340 1.00 96.75 71 PHE A N 1
ATOM 531 C CA . PHE A 1 71 ? 11.406 16.074 17.312 1.00 96.75 71 PHE A CA 1
ATOM 532 C C . PHE A 1 71 ? 12.340 15.492 18.371 1.00 96.75 71 PHE A C 1
ATOM 534 O O . PHE A 1 71 ? 13.163 16.222 18.904 1.00 96.75 71 PHE A O 1
ATOM 541 N N . THR A 1 72 ? 12.212 14.215 18.728 1.00 94.56 72 THR A N 1
ATOM 542 C CA . THR A 1 72 ? 12.837 13.689 19.958 1.00 94.56 72 THR A CA 1
ATOM 543 C C . THR A 1 72 ? 13.897 12.624 19.720 1.00 94.56 72 THR A C 1
ATOM 545 O O . THR A 1 72 ? 14.715 12.368 20.606 1.00 94.56 72 THR A O 1
ATOM 548 N N . LYS A 1 73 ? 13.916 11.977 18.550 1.00 91.81 73 LYS A N 1
ATOM 549 C CA . LYS A 1 73 ? 14.870 10.904 18.249 1.00 91.81 73 LYS A CA 1
ATOM 550 C C . LYS A 1 73 ? 16.065 11.451 17.469 1.00 91.81 73 LYS A C 1
ATOM 552 O O . LYS A 1 73 ? 15.907 12.326 16.627 1.00 91.81 73 LYS A O 1
ATOM 557 N N . PRO A 1 74 ? 17.271 10.883 17.650 1.00 90.75 74 PRO A N 1
ATOM 558 C CA . PRO A 1 74 ? 18.465 11.305 16.917 1.00 90.75 74 PRO A CA 1
ATOM 559 C C . PRO A 1 74 ? 18.492 10.830 15.448 1.00 90.75 74 PRO A C 1
ATOM 561 O O . PRO A 1 74 ? 19.558 10.804 14.826 1.00 90.75 74 PRO A O 1
ATOM 564 N N . ARG A 1 75 ? 17.347 10.413 14.894 1.00 88.81 75 ARG A N 1
ATOM 565 C CA . ARG A 1 75 ? 17.193 9.931 13.516 1.00 88.81 75 ARG A CA 1
ATOM 566 C C . ARG A 1 75 ? 16.829 11.104 12.607 1.00 88.81 75 ARG A C 1
ATOM 568 O O . ARG A 1 75 ? 16.106 11.999 13.024 1.00 88.81 75 ARG A O 1
ATOM 575 N N . LEU A 1 76 ? 17.334 11.097 11.375 1.00 91.50 76 LEU A N 1
ATOM 576 C CA . LEU A 1 76 ? 16.934 12.083 10.371 1.00 91.50 76 LEU A CA 1
ATOM 577 C C . LEU A 1 76 ? 15.490 11.770 9.940 1.00 91.50 76 LEU A C 1
ATOM 579 O O . LEU A 1 76 ? 15.262 10.660 9.455 1.00 91.50 76 LEU A O 1
ATOM 583 N N . PRO A 1 77 ? 14.514 12.676 10.129 1.00 90.56 77 PRO A N 1
ATOM 584 C CA . PRO A 1 77 ? 13.179 12.471 9.583 1.00 90.56 77 PRO A CA 1
ATOM 585 C C . PRO A 1 77 ? 13.222 12.431 8.050 1.00 90.56 77 PRO A C 1
ATOM 587 O O . PRO A 1 77 ? 14.028 13.121 7.419 1.00 90.56 77 PRO A O 1
ATOM 590 N N . ALA A 1 78 ? 12.333 11.635 7.453 1.00 85.44 78 ALA A N 1
ATOM 591 C CA . ALA A 1 78 ? 12.140 11.632 6.007 1.00 85.44 78 ALA A CA 1
ATOM 592 C C . ALA A 1 78 ? 11.722 13.030 5.527 1.00 85.44 78 ALA A C 1
ATOM 594 O O . ALA A 1 78 ? 10.938 13.703 6.206 1.00 85.44 78 ALA A O 1
ATOM 595 N N . TRP A 1 79 ? 12.211 13.444 4.352 1.00 91.56 79 TRP A N 1
ATOM 596 C CA . TRP A 1 79 ? 11.939 14.777 3.811 1.00 91.56 79 TRP A CA 1
ATOM 597 C C . TRP A 1 79 ? 10.437 15.080 3.724 1.00 91.56 79 TRP A C 1
ATOM 599 O O . TRP A 1 79 ? 10.015 16.126 4.199 1.00 91.56 79 TRP A O 1
ATOM 609 N N . GLY A 1 80 ? 9.612 14.143 3.238 1.00 80.88 80 GLY A N 1
ATOM 610 C CA . GLY A 1 80 ? 8.161 14.353 3.125 1.00 80.88 80 GLY A CA 1
ATOM 611 C C . GLY A 1 80 ? 7.477 14.694 4.457 1.00 80.88 80 GLY A C 1
ATOM 612 O O . GLY A 1 80 ? 6.674 15.620 4.523 1.00 80.88 80 GLY A O 1
ATOM 613 N N . LEU A 1 81 ? 7.849 14.019 5.552 1.00 89.19 81 LEU A N 1
ATOM 614 C CA . LEU A 1 81 ? 7.331 14.348 6.885 1.00 89.19 81 LEU A CA 1
ATOM 615 C C . LEU A 1 81 ? 7.847 15.712 7.366 1.00 89.19 81 LEU A C 1
ATOM 617 O O . LEU A 1 81 ? 7.085 16.499 7.924 1.00 89.19 81 LEU A O 1
ATOM 621 N N . LEU A 1 82 ? 9.136 15.994 7.160 1.00 94.75 82 LEU A N 1
ATOM 622 C CA . LEU A 1 82 ? 9.741 17.263 7.560 1.00 94.75 82 LEU A CA 1
ATOM 623 C C . LEU A 1 82 ? 9.119 18.445 6.806 1.00 94.75 82 LEU A C 1
ATOM 625 O O . LEU A 1 82 ? 8.814 19.458 7.425 1.00 94.75 82 LEU A O 1
ATOM 629 N N . GLN A 1 83 ? 8.881 18.301 5.504 1.00 92.94 83 GLN A N 1
ATOM 630 C CA . GLN A 1 83 ? 8.229 19.293 4.656 1.00 92.94 83 GLN A CA 1
ATOM 631 C C . GLN A 1 83 ? 6.845 19.655 5.198 1.00 92.94 83 GLN A C 1
ATOM 633 O O . GLN A 1 83 ? 6.556 20.830 5.415 1.00 92.94 83 GLN A O 1
ATOM 638 N N . LEU A 1 84 ? 6.016 18.644 5.463 1.00 89.38 84 LEU A N 1
ATOM 639 C CA . LEU A 1 84 ? 4.675 18.821 6.013 1.00 89.38 84 LEU A CA 1
ATOM 640 C C . LEU A 1 84 ? 4.712 19.549 7.362 1.00 89.38 84 LEU A C 1
ATOM 642 O O . LEU A 1 84 ? 3.987 20.521 7.566 1.00 89.38 84 LEU A O 1
ATOM 646 N N . LEU A 1 85 ? 5.610 19.134 8.260 1.00 96.69 85 LEU A N 1
ATOM 647 C CA . LEU A 1 85 ? 5.798 19.796 9.550 1.00 96.69 85 LEU A CA 1
ATOM 648 C C . LEU A 1 85 ? 6.257 21.249 9.395 1.00 96.69 85 LEU A C 1
ATOM 650 O O . LEU A 1 85 ? 5.768 22.113 10.115 1.00 96.69 85 LEU A O 1
ATOM 654 N N . VAL A 1 86 ? 7.173 21.540 8.471 1.00 97.69 86 VAL A N 1
ATOM 655 C CA . VAL A 1 86 ? 7.666 22.904 8.233 1.00 97.69 86 VAL A CA 1
ATOM 656 C C . VAL A 1 86 ? 6.553 23.802 7.710 1.00 97.69 86 VAL A C 1
ATOM 658 O O . VAL A 1 86 ? 6.393 24.900 8.234 1.00 97.69 86 VAL A O 1
ATOM 661 N N . VAL A 1 87 ? 5.756 23.336 6.745 1.00 94.06 87 VAL A N 1
ATOM 662 C CA . VAL A 1 87 ? 4.615 24.096 6.208 1.00 94.06 87 VAL A CA 1
ATOM 663 C C . VAL A 1 87 ? 3.601 24.397 7.311 1.00 94.06 87 VAL A C 1
ATOM 665 O O . VAL A 1 87 ? 3.213 25.551 7.492 1.00 94.06 87 VAL A O 1
ATOM 668 N N . GLU A 1 88 ? 3.232 23.386 8.098 1.00 97.25 88 GLU A N 1
ATOM 669 C CA . GLU A 1 88 ? 2.268 23.533 9.191 1.00 97.25 88 GLU A CA 1
ATOM 670 C C . GLU A 1 88 ? 2.767 24.484 10.289 1.00 97.25 88 GLU A C 1
ATOM 672 O O . GLU A 1 88 ? 2.016 25.309 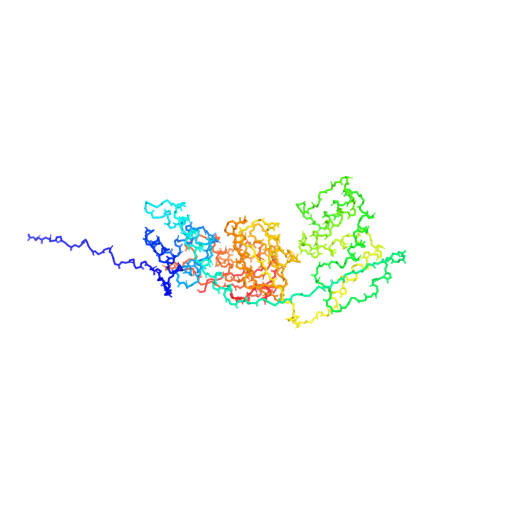10.809 1.00 97.25 88 GLU A O 1
ATOM 677 N N . LEU A 1 89 ? 4.047 24.397 10.654 1.00 97.94 89 LEU A N 1
ATOM 678 C CA . LEU A 1 89 ? 4.631 25.260 11.678 1.00 97.94 89 LEU A CA 1
ATOM 679 C C . LEU A 1 89 ? 4.841 26.690 11.184 1.00 97.94 89 LEU A C 1
ATOM 681 O O . LEU A 1 89 ? 4.591 27.628 11.939 1.00 97.94 89 LEU A O 1
ATOM 685 N N . ALA A 1 90 ? 5.288 26.864 9.941 1.00 97.44 90 ALA A N 1
ATOM 686 C CA . ALA A 1 90 ? 5.452 28.177 9.335 1.00 97.44 90 ALA A CA 1
ATOM 687 C C . ALA A 1 90 ? 4.101 28.888 9.204 1.00 97.44 90 ALA A C 1
ATOM 689 O O . ALA A 1 90 ? 3.999 30.041 9.600 1.00 97.44 90 ALA A O 1
ATOM 690 N N . GLY A 1 91 ? 3.041 28.180 8.793 1.00 94.75 91 GLY A N 1
ATOM 691 C CA . GLY A 1 91 ? 1.686 28.740 8.716 1.00 94.75 91 GLY A CA 1
ATOM 692 C C . GLY A 1 91 ? 1.110 29.201 10.064 1.00 94.75 91 GLY A C 1
ATOM 693 O O . GLY A 1 91 ? 0.195 30.021 10.100 1.00 94.75 91 GLY A O 1
ATOM 694 N N . ARG A 1 92 ? 1.652 28.707 11.184 1.00 96.69 92 ARG A N 1
ATOM 695 C CA . ARG A 1 92 ? 1.287 29.132 12.548 1.00 96.69 92 ARG A CA 1
ATOM 696 C C . ARG A 1 92 ? 2.195 30.220 13.113 1.00 96.69 92 ARG A C 1
ATOM 698 O O . ARG A 1 92 ? 1.846 30.835 14.120 1.00 96.69 92 ARG A O 1
ATOM 705 N N . ALA A 1 93 ? 3.371 30.418 12.532 1.00 96.81 93 ALA A N 1
ATOM 706 C CA . ALA A 1 93 ? 4.331 31.397 13.003 1.00 96.81 93 ALA A CA 1
ATOM 707 C C . ALA A 1 93 ? 4.063 32.759 12.337 1.00 96.81 93 ALA A C 1
ATOM 709 O O . ALA A 1 93 ? 3.933 32.828 11.117 1.00 96.81 93 ALA A O 1
ATOM 710 N N . PRO A 1 94 ? 3.997 33.861 13.103 1.00 92.44 94 PRO A N 1
ATOM 711 C CA . PRO A 1 94 ? 3.862 35.187 12.512 1.00 92.44 94 PRO A CA 1
ATOM 712 C C . PRO A 1 94 ? 5.118 35.544 11.705 1.00 92.44 94 PRO A C 1
ATOM 714 O O . PRO A 1 94 ? 6.232 35.205 12.110 1.00 92.44 94 PRO A O 1
ATOM 717 N N . ASP A 1 95 ? 4.927 36.254 10.591 1.00 94.12 95 ASP A N 1
ATOM 718 C CA . ASP A 1 95 ? 5.992 36.789 9.729 1.00 94.12 95 ASP A CA 1
ATOM 719 C C . ASP A 1 95 ? 6.928 35.727 9.110 1.00 94.12 95 ASP A C 1
ATOM 721 O O . ASP A 1 95 ? 8.082 36.020 8.787 1.00 94.12 95 ASP A O 1
ATOM 725 N N . ILE A 1 96 ? 6.456 34.484 8.951 1.00 95.75 96 ILE A N 1
ATOM 726 C CA . ILE A 1 96 ? 7.176 33.422 8.236 1.00 95.75 96 ILE A CA 1
ATOM 727 C C . ILE A 1 96 ? 6.362 32.988 7.021 1.00 95.75 96 ILE A C 1
ATOM 729 O O . ILE A 1 96 ? 5.252 32.486 7.161 1.00 95.75 96 ILE A O 1
ATOM 733 N N . GLU A 1 97 ? 6.950 33.120 5.834 1.00 95.88 97 GLU A N 1
ATOM 734 C CA . GLU A 1 97 ? 6.380 32.573 4.604 1.00 95.88 97 GLU A CA 1
ATOM 735 C C . GLU A 1 97 ? 6.690 31.066 4.494 1.00 95.88 97 GLU A C 1
ATOM 737 O O . GLU A 1 97 ? 7.870 30.686 4.477 1.00 95.88 97 GLU A O 1
ATOM 742 N N . PRO A 1 98 ? 5.674 30.179 4.404 1.00 90.75 98 PRO A N 1
ATOM 743 C CA . PRO A 1 98 ? 5.883 28.729 4.406 1.00 90.75 98 PRO A CA 1
ATOM 744 C C . PRO A 1 98 ? 6.803 28.213 3.297 1.00 90.75 98 PRO A C 1
ATOM 746 O O . PRO A 1 98 ? 7.602 27.305 3.530 1.00 90.75 98 PRO A O 1
ATOM 749 N N . GLU A 1 99 ? 6.731 28.795 2.098 1.00 84.44 99 GLU A N 1
ATOM 750 C CA . GLU A 1 99 ? 7.553 28.364 0.962 1.00 84.44 99 GLU A CA 1
ATOM 751 C C . GLU A 1 99 ? 9.047 28.644 1.167 1.00 84.44 99 GLU A C 1
ATOM 753 O O . GLU A 1 99 ? 9.897 27.827 0.799 1.00 84.44 99 GLU A O 1
ATOM 758 N N . ASP A 1 100 ? 9.381 29.789 1.760 1.00 93.56 100 ASP A N 1
ATOM 759 C CA . ASP A 1 100 ? 10.769 30.173 2.011 1.00 93.56 100 ASP A CA 1
ATOM 760 C C . ASP A 1 100 ? 11.377 29.330 3.132 1.00 93.56 100 ASP A C 1
ATOM 762 O O . ASP A 1 100 ? 12.522 28.871 3.021 1.00 93.56 100 ASP A O 1
ATOM 766 N N . GLU A 1 101 ? 10.591 29.046 4.174 1.00 96.88 101 GLU A N 1
ATOM 767 C CA . GLU A 1 101 ? 11.012 28.160 5.255 1.00 96.88 101 GLU A CA 1
ATOM 768 C C . GLU A 1 101 ? 11.189 26.721 4.746 1.00 96.88 101 GLU A C 1
ATOM 770 O O . GLU A 1 101 ? 12.191 26.075 5.055 1.00 96.88 101 GLU A O 1
ATOM 775 N N . MET A 1 102 ? 10.307 26.242 3.862 1.00 93.12 102 MET A N 1
ATOM 776 C CA . MET A 1 102 ? 10.452 24.940 3.204 1.00 93.12 102 MET A CA 1
ATOM 777 C C . MET A 1 102 ? 11.762 24.842 2.403 1.00 93.12 102 MET A C 1
ATOM 779 O O . MET A 1 102 ? 12.535 23.904 2.604 1.00 93.12 102 MET A O 1
ATOM 783 N N . LYS A 1 103 ? 12.083 25.834 1.556 1.00 89.00 103 LYS A N 1
ATOM 784 C CA . LYS A 1 103 ? 13.358 25.883 0.799 1.00 89.00 103 LYS A CA 1
ATOM 785 C C . LYS A 1 103 ? 14.580 25.935 1.718 1.00 89.00 103 LYS A C 1
ATOM 787 O O . LYS A 1 103 ? 15.652 25.421 1.391 1.00 89.00 103 LYS A O 1
ATOM 792 N N . ARG A 1 104 ? 14.464 26.610 2.863 1.00 97.88 104 ARG A N 1
ATOM 793 C CA . ARG A 1 104 ? 15.525 26.681 3.874 1.00 97.88 104 ARG A CA 1
ATOM 794 C C . ARG A 1 104 ? 15.748 25.325 4.546 1.00 97.88 104 ARG A C 1
ATOM 796 O O . ARG A 1 104 ? 16.898 24.899 4.639 1.00 97.88 104 ARG A O 1
ATOM 803 N N . PHE A 1 105 ? 14.683 24.644 4.962 1.00 97.88 105 PHE A N 1
ATOM 804 C CA . PHE A 1 105 ? 14.768 23.320 5.582 1.00 97.88 105 PHE A CA 1
ATOM 805 C C . PHE A 1 105 ? 15.235 22.235 4.612 1.00 97.88 105 PHE A C 1
ATOM 807 O O . PHE A 1 105 ? 15.993 21.369 5.037 1.00 97.88 105 PHE A O 1
ATOM 814 N N . HIS A 1 106 ? 14.880 22.319 3.326 1.00 93.50 106 HIS A N 1
ATOM 815 C CA . HIS A 1 106 ? 15.396 21.406 2.298 1.00 93.50 106 HIS A CA 1
ATOM 816 C C . HIS A 1 106 ? 16.924 21.454 2.239 1.00 93.50 106 HIS A C 1
ATOM 818 O O . HIS A 1 106 ? 17.583 20.436 2.397 1.00 93.50 106 HIS A O 1
ATOM 824 N N . ARG A 1 107 ? 17.509 22.659 2.158 1.00 94.56 107 ARG A N 1
ATOM 825 C CA . ARG A 1 107 ? 18.973 22.836 2.151 1.00 94.56 107 ARG A CA 1
ATOM 826 C C . ARG A 1 107 ? 19.647 22.288 3.412 1.00 94.56 107 ARG A C 1
ATOM 828 O O . ARG A 1 107 ? 20.744 21.737 3.340 1.00 94.56 107 ARG A O 1
ATOM 835 N N . LEU A 1 108 ? 19.013 22.456 4.577 1.00 95.25 108 LEU A N 1
ATOM 836 C CA . LEU A 1 108 ? 19.517 21.880 5.828 1.00 95.25 108 LEU A CA 1
ATOM 837 C C . LEU A 1 108 ? 19.455 20.352 5.801 1.00 95.25 108 LEU A C 1
ATOM 839 O O . LEU A 1 108 ? 20.381 19.717 6.292 1.00 95.25 108 LEU A O 1
ATOM 843 N N . TRP A 1 109 ? 18.389 19.780 5.243 1.00 95.94 109 TRP A N 1
ATOM 844 C CA . TRP A 1 109 ? 18.212 18.340 5.104 1.00 95.94 109 TRP A CA 1
ATOM 845 C C . TRP A 1 109 ? 19.231 17.732 4.127 1.00 95.94 109 TRP A C 1
ATOM 847 O O . TRP A 1 109 ? 19.918 16.790 4.521 1.00 95.94 109 TRP A O 1
ATOM 857 N N . ASP A 1 110 ? 19.436 18.338 2.950 1.00 90.12 110 ASP A N 1
ATOM 858 C CA . ASP A 1 110 ? 20.440 17.913 1.956 1.00 90.12 110 ASP A CA 1
ATOM 859 C C . ASP A 1 110 ? 21.843 17.861 2.566 1.00 90.12 110 ASP A C 1
ATOM 861 O O . ASP A 1 110 ? 22.549 16.866 2.443 1.00 90.12 110 ASP A O 1
ATOM 865 N N . THR A 1 111 ? 22.216 18.891 3.338 1.00 95.00 111 THR A N 1
ATOM 866 C CA . THR A 1 111 ? 23.529 18.936 4.008 1.00 95.00 111 THR A CA 1
ATOM 867 C C . THR A 1 111 ? 23.724 17.750 4.968 1.00 95.00 111 THR A C 1
ATOM 869 O O . THR A 1 111 ? 24.843 17.276 5.161 1.00 95.00 111 THR A O 1
ATOM 872 N N . VAL A 1 112 ? 22.652 17.271 5.615 1.00 93.81 112 VAL A N 1
ATOM 873 C CA . VAL A 1 112 ? 22.719 16.096 6.500 1.00 93.81 112 VAL A CA 1
ATOM 874 C C . VAL A 1 112 ? 22.792 14.802 5.695 1.00 93.81 112 VAL A C 1
ATOM 876 O O . VAL A 1 112 ? 23.497 13.881 6.109 1.00 93.81 112 VAL A O 1
ATOM 879 N N . ALA A 1 113 ? 22.062 14.724 4.581 1.00 86.44 113 ALA A N 1
ATOM 880 C CA . ALA A 1 113 ? 22.079 13.572 3.688 1.00 86.44 113 ALA A CA 1
ATOM 881 C C . ALA A 1 113 ? 23.477 13.370 3.078 1.00 86.44 113 ALA A C 1
ATOM 883 O O . ALA A 1 113 ? 24.046 12.290 3.218 1.00 86.44 113 ALA A O 1
ATOM 884 N N . GLU A 1 114 ? 24.089 14.431 2.545 1.00 89.62 114 GLU A N 1
ATOM 885 C CA . GLU A 1 114 ? 25.449 14.409 1.984 1.00 89.62 114 GLU A CA 1
ATOM 886 C C . GLU A 1 114 ? 26.505 13.963 3.013 1.00 89.62 114 GLU A C 1
ATOM 888 O O . GLU A 1 114 ? 27.384 13.158 2.707 1.00 89.62 114 GLU A O 1
ATOM 893 N N . GLU A 1 115 ? 26.420 14.436 4.263 1.00 91.12 115 GLU A N 1
ATOM 894 C CA . GLU A 1 115 ? 27.342 14.017 5.331 1.00 91.12 115 GLU A CA 1
ATOM 895 C C . GLU A 1 115 ? 27.178 12.527 5.680 1.00 91.12 115 GLU A C 1
ATOM 897 O O . GLU A 1 115 ? 28.156 11.845 5.999 1.00 91.12 115 GLU A O 1
ATOM 902 N N . ALA A 1 116 ? 25.946 12.011 5.640 1.00 86.38 116 ALA A N 1
ATOM 903 C CA . ALA A 1 116 ? 25.672 10.600 5.888 1.00 86.38 116 ALA A CA 1
ATOM 904 C C . ALA A 1 116 ? 26.220 9.712 4.759 1.00 86.38 116 ALA A C 1
ATOM 906 O O . ALA A 1 116 ? 26.835 8.685 5.048 1.00 86.38 116 ALA A O 1
ATOM 907 N N . GLU A 1 117 ? 26.065 10.133 3.502 1.00 79.69 117 GLU A N 1
ATOM 908 C CA . GLU A 1 117 ? 26.620 9.438 2.336 1.00 79.69 117 GLU A CA 1
ATOM 909 C C . GLU A 1 117 ? 28.151 9.450 2.331 1.00 79.69 117 GLU A C 1
ATOM 911 O O . GLU A 1 117 ? 28.773 8.408 2.132 1.00 79.69 117 GLU A O 1
ATOM 916 N N . ALA A 1 118 ? 28.772 10.595 2.628 1.00 84.19 118 ALA A N 1
ATOM 917 C CA . ALA A 1 118 ? 30.227 10.708 2.707 1.00 84.19 118 ALA A CA 1
ATOM 918 C C . ALA A 1 118 ? 30.828 9.809 3.801 1.00 84.19 118 ALA A C 1
ATOM 920 O O . ALA A 1 118 ? 31.920 9.272 3.624 1.00 84.19 118 ALA A O 1
ATOM 921 N N . ARG A 1 119 ? 30.115 9.615 4.922 1.00 83.31 119 ARG A N 1
ATOM 922 C CA . ARG A 1 119 ? 30.514 8.650 5.958 1.00 83.31 119 ARG A CA 1
ATOM 923 C C . ARG A 1 119 ? 30.395 7.209 5.474 1.00 83.31 119 ARG A C 1
ATOM 925 O O . ARG A 1 119 ? 31.315 6.441 5.707 1.00 83.31 119 ARG A O 1
ATOM 932 N N . ALA A 1 120 ? 29.306 6.859 4.791 1.00 77.00 120 ALA A N 1
ATOM 933 C CA . ALA A 1 120 ? 29.103 5.504 4.279 1.00 77.00 120 ALA A CA 1
ATOM 934 C C . ALA A 1 120 ? 30.122 5.129 3.185 1.00 77.00 120 ALA A C 1
ATOM 936 O O . ALA A 1 120 ? 30.649 4.023 3.185 1.00 77.00 120 ALA A O 1
ATOM 937 N N . ALA A 1 121 ? 30.450 6.063 2.287 1.00 74.44 121 ALA A N 1
ATOM 938 C CA . ALA A 1 121 ? 31.420 5.849 1.210 1.00 74.44 121 ALA A CA 1
ATOM 939 C C . ALA A 1 121 ? 32.876 5.736 1.700 1.00 74.44 121 ALA A C 1
ATOM 941 O O . ALA A 1 121 ? 33.726 5.220 0.978 1.00 74.44 121 ALA A O 1
ATOM 942 N N . GLY A 1 122 ? 33.179 6.213 2.911 1.00 71.62 122 GLY A N 1
ATOM 943 C CA . GLY A 1 122 ? 34.499 6.063 3.526 1.00 71.62 122 GLY A CA 1
ATOM 944 C C . GLY A 1 122 ? 34.817 4.638 3.995 1.00 71.62 122 GLY A C 1
ATOM 945 O O . GLY A 1 122 ? 35.985 4.362 4.261 1.00 71.62 122 GLY A O 1
ATOM 946 N N . ASP A 1 123 ? 33.814 3.752 4.064 1.00 66.62 123 ASP A N 1
ATOM 947 C CA . ASP A 1 123 ? 33.912 2.446 4.728 1.00 66.62 123 ASP A CA 1
ATOM 948 C C . ASP A 1 123 ? 33.867 1.217 3.774 1.00 66.62 123 ASP A C 1
ATOM 950 O O . ASP A 1 123 ? 34.090 0.100 4.241 1.00 66.62 123 ASP A O 1
ATOM 954 N N . GLU A 1 124 ? 33.645 1.363 2.453 1.00 48.16 124 GLU A N 1
ATOM 955 C CA . GLU A 1 124 ? 33.535 0.227 1.500 1.00 48.16 124 GLU A CA 1
ATOM 956 C C . GLU A 1 124 ? 34.515 0.295 0.299 1.00 48.16 124 GLU A C 1
ATOM 958 O O . GLU A 1 124 ? 34.377 1.126 -0.599 1.00 48.16 124 GLU A O 1
ATOM 963 N N . GLU A 1 125 ? 35.470 -0.646 0.229 1.00 39.22 125 GLU A N 1
ATOM 964 C CA . GLU A 1 125 ? 36.314 -0.943 -0.949 1.00 39.22 125 GLU A CA 1
ATOM 965 C C . GLU A 1 125 ? 35.733 -2.162 -1.720 1.00 39.22 125 GLU A C 1
ATOM 967 O O . GLU A 1 125 ? 35.486 -3.199 -1.097 1.00 39.22 125 GLU A O 1
ATOM 972 N N . PRO A 1 126 ? 35.477 -2.095 -3.048 1.00 46.97 126 PRO A N 1
ATOM 973 C CA . PRO A 1 126 ? 34.707 -3.127 -3.762 1.00 46.97 126 PRO A CA 1
ATOM 974 C C . PRO A 1 126 ? 35.568 -4.263 -4.375 1.00 46.97 126 PRO A C 1
ATOM 976 O O . PRO A 1 126 ? 36.668 -3.997 -4.865 1.00 46.97 126 PRO A O 1
ATOM 979 N N . PRO A 1 127 ? 35.070 -5.522 -4.457 1.00 44.31 127 PRO A N 1
ATOM 980 C CA . PRO A 1 127 ? 35.742 -6.630 -5.154 1.00 44.31 127 PRO A CA 1
ATOM 981 C C . PRO A 1 127 ? 35.287 -6.794 -6.632 1.00 44.31 127 PRO A C 1
ATOM 983 O O . PRO A 1 127 ? 34.219 -6.301 -7.003 1.00 44.31 127 PRO A O 1
ATOM 986 N N . PRO A 1 128 ? 36.056 -7.494 -7.503 1.00 40.97 128 PRO A N 1
ATOM 987 C CA . PRO A 1 128 ? 35.832 -7.514 -8.955 1.00 40.97 128 PRO A CA 1
ATOM 988 C C . PRO A 1 128 ? 34.916 -8.657 -9.450 1.00 40.97 128 PRO A C 1
ATOM 990 O O . PRO A 1 128 ? 34.858 -9.735 -8.862 1.00 40.97 128 PRO A O 1
ATOM 993 N N . LEU A 1 129 ? 34.232 -8.418 -10.579 1.00 40.38 129 LEU A N 1
ATOM 994 C CA . LEU A 1 129 ? 33.213 -9.281 -11.210 1.00 40.38 129 LEU A CA 1
ATOM 995 C C . LEU A 1 129 ? 33.774 -10.154 -12.360 1.00 40.38 129 LEU A C 1
ATOM 997 O O . LEU A 1 129 ? 34.641 -9.703 -13.106 1.00 40.38 129 LEU A O 1
ATOM 1001 N N . HIS A 1 130 ? 33.211 -11.357 -12.571 1.00 37.00 130 HIS A N 1
ATOM 1002 C CA . HIS A 1 130 ? 33.460 -12.229 -13.739 1.00 37.00 130 HIS A CA 1
ATOM 1003 C C . HIS A 1 130 ? 32.162 -12.568 -14.517 1.00 37.00 130 HIS A C 1
ATOM 1005 O O . HIS A 1 130 ? 31.136 -12.875 -13.915 1.00 37.00 130 HIS A O 1
ATOM 1011 N N . GLU A 1 131 ? 32.237 -12.533 -15.857 1.00 37.88 131 GLU A N 1
ATOM 1012 C CA . GLU A 1 131 ? 31.156 -12.739 -16.850 1.00 37.88 131 GLU A CA 1
ATOM 1013 C C . GLU A 1 131 ? 30.982 -14.203 -17.323 1.00 37.88 131 GLU A C 1
ATOM 1015 O O . GLU A 1 131 ? 31.958 -14.949 -17.407 1.00 37.88 131 GLU A O 1
ATOM 1020 N N . VAL A 1 132 ? 29.765 -14.591 -17.759 1.00 34.00 132 VAL A N 1
ATOM 1021 C CA . VAL A 1 132 ? 29.480 -15.868 -18.465 1.00 34.00 132 VAL A CA 1
ATOM 1022 C C . VAL A 1 132 ? 28.553 -15.673 -19.687 1.00 34.00 132 VAL A C 1
ATOM 1024 O O . VAL A 1 132 ? 27.602 -14.898 -19.653 1.00 34.00 132 VAL A O 1
ATOM 1027 N N . HIS A 1 133 ? 28.850 -16.412 -20.769 1.00 30.41 133 HIS A N 1
ATOM 1028 C CA . HIS A 1 133 ? 28.264 -16.392 -22.126 1.00 30.41 133 HIS A CA 1
ATOM 1029 C C . HIS A 1 133 ? 27.117 -17.418 -22.360 1.00 30.41 133 HIS A C 1
ATOM 1031 O O . HIS A 1 133 ? 27.063 -18.456 -21.706 1.00 30.41 133 HIS A O 1
ATOM 1037 N N . VAL A 1 134 ? 26.254 -17.178 -23.369 1.00 33.38 134 VAL A N 1
ATOM 1038 C CA . VAL A 1 134 ? 25.027 -17.952 -23.723 1.00 33.38 134 VAL A CA 1
ATOM 1039 C C . VAL A 1 134 ? 25.095 -18.562 -25.147 1.00 33.38 134 VAL A C 1
ATOM 1041 O O . VAL A 1 134 ? 25.711 -17.978 -26.037 1.00 33.38 134 VAL A O 1
ATOM 1044 N N . SER A 1 135 ? 24.413 -19.695 -25.423 1.00 28.41 135 SER A N 1
ATOM 1045 C CA . SER A 1 135 ? 24.151 -20.195 -26.800 1.00 28.41 135 SER A CA 1
ATOM 1046 C C . SER A 1 135 ? 22.845 -21.006 -27.003 1.00 28.41 135 SER A C 1
ATOM 1048 O O . SER A 1 135 ? 22.224 -21.463 -26.050 1.00 28.41 135 SER A O 1
ATOM 1050 N N . ARG A 1 136 ? 22.420 -21.110 -28.283 1.00 27.34 136 ARG A N 1
ATOM 1051 C CA . ARG A 1 136 ? 21.046 -21.212 -28.867 1.00 27.34 136 ARG A CA 1
ATOM 1052 C C . ARG A 1 136 ? 20.633 -22.618 -29.413 1.00 27.34 136 ARG A C 1
ATOM 1054 O O . ARG A 1 136 ? 21.465 -23.503 -29.539 1.00 27.34 136 ARG A O 1
ATOM 1061 N N . ALA A 1 137 ? 19.344 -22.779 -29.781 1.00 28.44 137 ALA A N 1
ATOM 1062 C CA . ALA A 1 137 ? 18.563 -24.013 -30.094 1.00 28.44 137 ALA A CA 1
ATOM 1063 C C . ALA A 1 137 ? 18.447 -24.474 -31.587 1.00 28.44 137 ALA A C 1
ATOM 1065 O O . ALA A 1 137 ? 18.885 -23.743 -32.473 1.00 28.44 137 ALA A O 1
ATOM 1066 N N . PRO A 1 138 ? 17.730 -25.603 -31.881 1.00 30.25 138 PRO A N 1
ATOM 1067 C CA . PRO A 1 138 ? 16.813 -25.694 -33.051 1.00 30.25 138 PRO A CA 1
ATOM 1068 C C . PRO A 1 138 ? 15.426 -26.398 -32.815 1.00 30.25 138 PRO A C 1
ATOM 1070 O O . PRO A 1 138 ? 15.127 -26.874 -31.718 1.00 30.25 138 PRO A O 1
ATOM 1073 N N . ALA A 1 139 ? 14.560 -26.406 -33.855 1.00 26.78 139 ALA A N 1
ATOM 1074 C CA . ALA A 1 139 ? 13.095 -26.695 -33.914 1.00 26.78 139 ALA A CA 1
ATOM 1075 C C . ALA A 1 139 ? 12.713 -28.034 -34.653 1.00 26.78 139 ALA A C 1
ATOM 1077 O O . ALA A 1 139 ? 13.614 -28.828 -34.895 1.00 26.78 139 ALA A O 1
ATOM 1078 N N . PRO A 1 140 ? 11.459 -28.298 -35.131 1.00 50.91 140 PRO A N 1
ATOM 1079 C CA . PRO A 1 140 ? 10.204 -28.585 -34.404 1.00 50.91 140 PRO A CA 1
ATOM 1080 C C . PRO A 1 140 ? 9.457 -29.876 -34.869 1.00 50.91 140 PRO A C 1
ATOM 1082 O O . PRO A 1 140 ? 9.249 -30.070 -36.062 1.00 50.91 140 PRO A O 1
ATOM 1085 N N . ARG A 1 141 ? 8.935 -30.699 -33.936 1.00 35.00 141 ARG A N 1
ATOM 1086 C CA . ARG A 1 141 ? 7.713 -31.549 -34.073 1.00 35.00 141 ARG A CA 1
ATOM 1087 C C . ARG A 1 141 ? 7.481 -32.363 -32.789 1.00 35.00 141 ARG A C 1
ATOM 1089 O O . ARG A 1 141 ? 8.013 -33.451 -32.643 1.00 35.00 141 ARG A O 1
ATOM 1096 N N . ALA A 1 142 ? 6.731 -31.768 -31.858 1.00 40.28 142 ALA A N 1
ATOM 1097 C CA . ALA A 1 142 ? 6.010 -32.364 -30.721 1.00 40.28 142 ALA A CA 1
ATOM 1098 C C . ALA A 1 142 ? 5.782 -31.237 -29.700 1.00 40.28 142 ALA A C 1
ATOM 1100 O O . ALA A 1 142 ? 6.711 -30.856 -28.991 1.00 40.28 142 ALA A O 1
ATOM 1101 N N . ARG A 1 143 ? 4.576 -30.650 -29.639 1.00 52.28 143 ARG A N 1
ATOM 1102 C CA . ARG A 1 143 ? 4.314 -29.532 -28.708 1.00 52.28 143 ARG A CA 1
ATOM 1103 C C . ARG A 1 143 ? 4.411 -29.955 -27.228 1.00 52.28 143 ARG A C 1
ATOM 1105 O O . ARG A 1 143 ? 4.701 -29.105 -26.401 1.00 52.28 143 ARG A O 1
ATOM 1112 N N . TRP A 1 144 ? 4.295 -31.255 -26.928 1.00 44.25 144 TRP A N 1
ATOM 1113 C CA . TRP A 1 144 ? 4.305 -31.799 -25.562 1.00 44.25 144 TRP A CA 1
ATOM 1114 C C . TRP A 1 144 ? 5.545 -32.623 -25.176 1.00 44.25 144 TRP A C 1
ATOM 1116 O O . TRP A 1 144 ? 5.812 -32.778 -23.989 1.00 44.25 144 TRP A O 1
ATOM 1126 N N . ALA A 1 145 ? 6.364 -33.098 -26.125 1.00 49.53 145 ALA A N 1
ATOM 1127 C CA . ALA A 1 145 ? 7.499 -33.982 -25.798 1.00 49.53 145 ALA A CA 1
ATOM 1128 C C . ALA A 1 145 ? 8.627 -33.297 -24.997 1.00 49.53 145 ALA A C 1
ATOM 1130 O O . ALA A 1 145 ? 9.493 -33.975 -24.453 1.00 49.53 145 ALA A O 1
ATOM 1131 N N . LYS A 1 146 ? 8.623 -31.959 -24.908 1.00 49.66 146 LYS A N 1
ATOM 1132 C CA . LYS A 1 146 ? 9.548 -31.195 -24.054 1.00 49.66 146 LYS A CA 1
ATOM 1133 C C . LYS A 1 146 ? 9.040 -30.970 -22.624 1.00 49.66 146 LYS A C 1
ATOM 1135 O O . LYS A 1 146 ? 9.857 -30.651 -21.772 1.00 49.66 146 LYS A O 1
ATOM 1140 N N . ILE A 1 147 ? 7.745 -31.156 -22.358 1.00 49.16 147 ILE A N 1
ATOM 1141 C CA . ILE A 1 147 ? 7.103 -30.808 -21.075 1.00 49.16 147 ILE A CA 1
ATOM 1142 C C . ILE A 1 147 ? 7.153 -31.982 -20.076 1.00 49.16 147 ILE A C 1
ATOM 1144 O O . ILE A 1 147 ? 7.052 -31.780 -18.875 1.00 49.16 147 ILE A O 1
ATOM 1148 N N . SER A 1 148 ? 7.421 -33.212 -20.531 1.00 42.78 148 SER A N 1
ATOM 1149 C CA . SER A 1 148 ? 7.563 -34.391 -19.654 1.00 42.78 148 SER A CA 1
ATOM 1150 C C . SER A 1 148 ? 8.851 -34.422 -18.817 1.00 42.78 148 SER A C 1
ATOM 1152 O O . SER A 1 148 ? 9.084 -35.388 -18.093 1.00 42.78 148 SER A O 1
ATOM 1154 N N . ARG A 1 149 ? 9.714 -33.401 -18.906 1.00 44.16 149 ARG A N 1
ATOM 1155 C CA . ARG A 1 149 ? 10.817 -33.234 -17.956 1.00 44.16 149 ARG A CA 1
ATOM 1156 C C . ARG A 1 149 ? 10.294 -32.431 -16.775 1.00 44.16 149 ARG A C 1
ATOM 1158 O O . ARG A 1 149 ? 10.109 -31.225 -16.884 1.00 44.16 149 ARG A O 1
ATOM 1165 N N . ARG A 1 150 ? 10.051 -33.135 -15.668 1.00 41.91 150 ARG A N 1
ATOM 1166 C CA . ARG A 1 150 ? 9.792 -32.555 -14.348 1.00 41.91 150 ARG A CA 1
ATOM 1167 C C . ARG A 1 150 ? 10.794 -31.409 -14.110 1.00 41.91 150 ARG A C 1
ATOM 1169 O O . ARG A 1 150 ? 11.993 -31.675 -14.220 1.00 41.91 150 ARG A O 1
ATOM 1176 N N . PRO A 1 151 ? 10.351 -30.168 -13.850 1.00 43.19 151 PRO A N 1
ATOM 1177 C CA . PRO A 1 151 ? 11.271 -29.100 -13.483 1.00 43.19 151 PRO A CA 1
ATOM 1178 C C . PRO A 1 151 ? 12.009 -29.491 -12.196 1.00 43.19 151 PRO A C 1
ATOM 1180 O O . PRO A 1 151 ? 11.437 -30.151 -11.323 1.00 43.19 151 PRO A O 1
ATOM 1183 N N . GLU A 1 152 ? 13.287 -29.120 -12.105 1.00 38.03 152 GLU A N 1
ATOM 1184 C CA . GLU A 1 152 ? 14.082 -29.277 -10.885 1.00 38.03 152 GLU A CA 1
ATOM 1185 C C . GLU A 1 152 ? 13.327 -28.627 -9.706 1.00 38.03 152 GLU A C 1
ATOM 1187 O O . GLU A 1 152 ? 12.788 -27.520 -9.864 1.00 38.03 152 GLU A O 1
ATOM 1192 N N . PRO A 1 153 ? 13.227 -29.295 -8.542 1.00 31.16 153 PRO A N 1
ATOM 1193 C CA . PRO A 1 153 ? 12.567 -28.732 -7.370 1.00 31.16 153 PRO A CA 1
ATOM 1194 C C . PRO A 1 153 ? 13.333 -27.479 -6.918 1.00 31.16 153 PRO A C 1
ATOM 1196 O O . PRO A 1 153 ? 14.394 -27.576 -6.313 1.00 31.16 153 PRO A O 1
ATOM 1199 N N . GLY A 1 154 ? 12.810 -26.303 -7.274 1.00 38.75 154 GLY A N 1
ATOM 1200 C CA . GLY A 1 154 ? 13.427 -25.001 -6.992 1.00 38.75 154 GLY A CA 1
ATOM 1201 C C . GLY A 1 154 ? 13.148 -23.901 -8.025 1.00 38.75 154 GLY A C 1
ATOM 1202 O O . GLY A 1 154 ? 13.425 -22.740 -7.747 1.00 38.75 154 GLY A O 1
ATOM 1203 N N . GLN A 1 155 ? 12.583 -24.223 -9.198 1.00 34.81 155 GLN A N 1
ATOM 1204 C CA . GLN A 1 155 ? 12.459 -23.266 -10.316 1.00 34.81 155 GLN A CA 1
ATOM 1205 C C . GLN A 1 155 ? 11.043 -22.755 -10.641 1.00 34.81 155 GLN A C 1
ATOM 1207 O O . GLN A 1 155 ? 10.873 -22.037 -11.626 1.00 34.81 155 GLN A O 1
ATOM 1212 N N . VAL A 1 156 ? 10.022 -23.078 -9.842 1.00 40.50 156 VAL A N 1
ATOM 1213 C CA . VAL A 1 156 ? 8.640 -22.636 -10.107 1.00 40.50 156 VAL A CA 1
ATOM 1214 C C . VAL A 1 156 ? 8.203 -21.640 -9.036 1.00 40.50 156 VAL A C 1
ATOM 1216 O O . VAL A 1 156 ? 7.865 -22.010 -7.915 1.00 40.50 156 VAL A O 1
ATOM 1219 N N . THR A 1 157 ? 8.240 -20.352 -9.377 1.00 39.97 157 THR A N 1
ATOM 1220 C CA . THR A 1 157 ? 7.723 -19.275 -8.529 1.00 39.97 157 THR A CA 1
ATOM 1221 C C . THR A 1 157 ? 6.196 -19.271 -8.597 1.00 39.97 157 THR A C 1
ATOM 1223 O O . THR A 1 157 ? 5.593 -19.048 -9.648 1.00 39.97 157 THR A O 1
ATOM 1226 N N . GLY A 1 158 ? 5.555 -19.531 -7.456 1.00 45.41 158 GLY A N 1
ATOM 1227 C CA . GLY A 1 158 ? 4.100 -19.569 -7.343 1.00 45.41 158 GLY A CA 1
ATOM 1228 C C . GLY A 1 158 ? 3.454 -18.300 -7.910 1.00 45.41 158 GLY A C 1
ATOM 1229 O O . GLY A 1 158 ? 3.839 -17.187 -7.531 1.00 45.41 158 GLY A O 1
ATOM 1230 N N . HIS A 1 159 ? 2.473 -18.518 -8.799 1.00 53.75 159 HIS A N 1
ATOM 1231 C CA . HIS A 1 159 ? 1.544 -17.581 -9.468 1.00 53.75 159 HIS A CA 1
ATOM 1232 C C . HIS A 1 159 ? 1.794 -17.263 -10.949 1.00 53.75 159 HIS A C 1
ATOM 1234 O O . HIS A 1 159 ? 0.875 -16.751 -11.585 1.00 53.75 159 HIS A O 1
ATOM 1240 N N . SER A 1 160 ? 2.951 -17.599 -11.522 1.00 67.25 160 SER A N 1
ATOM 1241 C CA . SER A 1 160 ? 3.179 -17.449 -12.967 1.00 67.25 160 SER A CA 1
ATOM 1242 C C . SER A 1 160 ? 3.046 -18.801 -13.660 1.00 67.25 160 SER A C 1
ATOM 1244 O O . SER A 1 160 ? 3.646 -19.779 -13.213 1.00 67.25 160 SER A O 1
ATOM 1246 N N . LEU A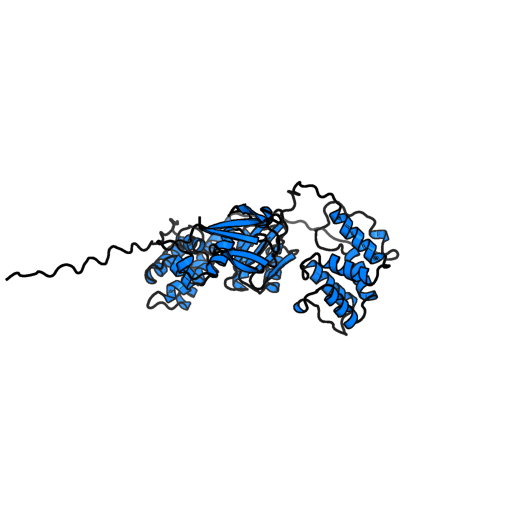 1 161 ? 2.272 -18.883 -14.747 1.00 77.94 161 LEU A N 1
ATOM 1247 C CA . LEU A 1 161 ? 2.239 -20.109 -15.540 1.00 77.94 161 LEU A CA 1
ATOM 1248 C C . LEU A 1 161 ? 3.626 -20.345 -16.155 1.00 77.94 161 LEU A C 1
ATOM 1250 O O . LEU A 1 161 ? 4.192 -19.407 -16.731 1.00 77.94 161 LEU A O 1
ATOM 1254 N N . PRO A 1 162 ? 4.154 -21.584 -16.135 1.00 84.62 162 PRO A N 1
ATOM 1255 C CA . PRO A 1 162 ? 5.335 -21.921 -16.914 1.00 84.62 162 PRO A CA 1
ATOM 1256 C C . PRO A 1 162 ? 5.171 -21.445 -18.367 1.00 84.62 162 PRO A C 1
ATOM 1258 O O . PRO A 1 162 ? 4.074 -21.596 -18.926 1.00 84.62 162 PRO A O 1
ATOM 1261 N N . PRO A 1 163 ? 6.210 -20.866 -18.997 1.00 80.75 163 PRO A N 1
ATOM 1262 C CA . PRO A 1 163 ? 6.102 -20.248 -20.320 1.00 80.75 163 PRO A CA 1
ATOM 1263 C C . PRO A 1 163 ? 5.454 -21.153 -21.376 1.00 80.75 163 PRO A C 1
ATOM 1265 O O . PRO A 1 163 ? 4.710 -20.685 -22.240 1.00 80.75 163 PRO A O 1
ATOM 1268 N N . GLU A 1 164 ? 5.697 -22.459 -21.291 1.00 83.12 164 GLU A N 1
ATOM 1269 C CA . GLU A 1 164 ? 5.135 -23.480 -22.168 1.00 83.12 164 GLU A CA 1
ATOM 1270 C C . GLU A 1 164 ? 3.624 -23.631 -21.974 1.00 83.12 164 GLU A C 1
ATOM 1272 O O . GLU A 1 164 ? 2.878 -23.610 -22.954 1.00 83.12 164 GLU A O 1
ATOM 1277 N N . ILE A 1 165 ? 3.169 -23.728 -20.723 1.00 88.56 165 ILE A N 1
ATOM 1278 C CA . ILE A 1 165 ? 1.751 -23.859 -20.362 1.00 88.56 165 ILE A CA 1
ATOM 1279 C C . ILE A 1 165 ? 1.005 -22.580 -20.717 1.00 88.56 165 ILE A C 1
ATOM 1281 O O . ILE A 1 165 ? -0.061 -22.626 -21.329 1.00 88.56 165 ILE A O 1
ATOM 1285 N N . LYS A 1 166 ? 1.611 -21.430 -20.418 1.00 90.81 166 LYS A N 1
ATOM 1286 C CA . LYS A 1 166 ? 1.101 -20.121 -20.811 1.00 90.81 166 LYS A CA 1
ATOM 1287 C C . LYS A 1 166 ? 0.914 -20.022 -22.319 1.00 90.81 166 LYS A C 1
ATOM 1289 O O . LYS A 1 166 ? -0.123 -19.548 -22.774 1.00 90.81 166 LYS A O 1
ATOM 1294 N N . ARG A 1 167 ? 1.888 -20.489 -23.107 1.00 91.00 167 ARG A N 1
ATOM 1295 C CA . ARG A 1 167 ? 1.773 -20.493 -24.570 1.00 91.00 167 ARG A CA 1
ATOM 1296 C C . ARG A 1 167 ? 0.624 -21.380 -25.038 1.00 91.00 167 ARG A C 1
ATOM 1298 O O . ARG A 1 167 ? -0.140 -20.945 -25.886 1.00 91.00 167 ARG A O 1
ATOM 1305 N N . VAL A 1 168 ? 0.483 -22.587 -24.486 1.00 92.50 168 VAL A N 1
ATOM 1306 C CA . VAL A 1 168 ? -0.626 -23.492 -24.839 1.00 92.50 168 VAL A CA 1
ATOM 1307 C C . VAL A 1 168 ? -1.977 -22.867 -24.487 1.00 92.50 168 VAL A C 1
ATOM 1309 O O . VAL A 1 168 ? -2.886 -22.898 -25.314 1.00 92.50 168 VAL A O 1
ATOM 1312 N N . LEU A 1 169 ? -2.105 -22.250 -23.309 1.00 94.00 169 LEU A N 1
ATOM 1313 C CA . LEU A 1 169 ? -3.327 -21.560 -22.895 1.00 94.00 169 LEU A CA 1
ATOM 1314 C C . LEU A 1 169 ? -3.682 -20.412 -23.849 1.00 94.00 169 LEU A C 1
ATOM 1316 O O . LEU A 1 169 ? -4.812 -20.340 -24.324 1.00 94.00 169 LEU A O 1
ATOM 1320 N N . VAL A 1 170 ? -2.717 -19.541 -24.153 1.00 96.19 170 VAL A N 1
ATOM 1321 C CA . VAL A 1 170 ? -2.916 -18.391 -25.050 1.00 96.19 170 VAL A CA 1
ATOM 1322 C C . VAL A 1 170 ? -3.261 -18.845 -26.470 1.00 96.19 170 VAL A C 1
ATOM 1324 O O . VAL A 1 170 ? -4.186 -18.298 -27.065 1.00 96.19 170 VAL A O 1
ATOM 1327 N N . ASP A 1 171 ? -2.575 -19.860 -26.999 1.00 93.12 171 ASP A N 1
ATOM 1328 C CA . ASP A 1 171 ? -2.884 -20.436 -28.313 1.00 93.12 171 ASP A CA 1
ATOM 1329 C C . ASP A 1 171 ? -4.315 -21.008 -28.336 1.00 93.12 171 ASP A C 1
ATOM 1331 O O . ASP A 1 171 ? -5.064 -20.768 -29.281 1.00 93.12 171 ASP A O 1
ATOM 1335 N N . THR A 1 172 ? -4.722 -21.711 -27.273 1.00 94.00 172 THR A N 1
ATOM 1336 C CA . THR A 1 172 ? -6.069 -22.297 -27.154 1.00 94.00 172 THR A CA 1
ATOM 1337 C C . THR A 1 172 ? -7.149 -21.215 -27.068 1.00 94.00 172 THR A C 1
ATOM 1339 O O . THR A 1 172 ? -8.188 -21.324 -27.715 1.00 94.00 172 THR A O 1
ATOM 1342 N N . LEU A 1 173 ? -6.906 -20.144 -26.307 1.00 95.75 173 LEU A N 1
ATOM 1343 C CA . LEU A 1 173 ? -7.796 -18.981 -26.235 1.00 95.75 173 LEU A CA 1
ATOM 1344 C C . LEU A 1 173 ? -7.962 -18.318 -27.603 1.00 95.75 173 LEU A C 1
ATOM 1346 O O . LEU A 1 173 ? -9.089 -18.081 -28.034 1.00 95.75 17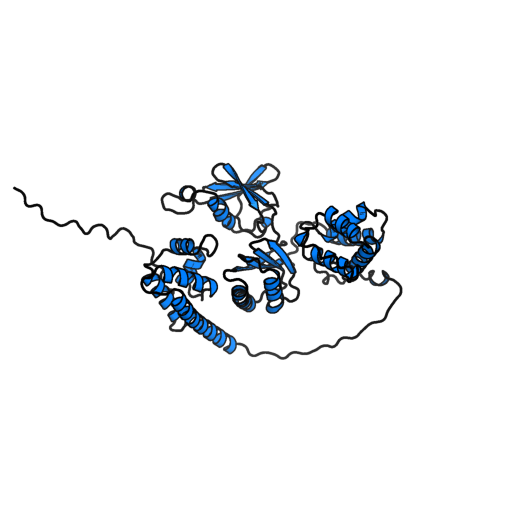3 LEU A O 1
ATOM 1350 N N . ALA A 1 174 ? -6.853 -18.083 -28.306 1.00 95.50 174 ALA A N 1
ATOM 1351 C CA . ALA A 1 174 ? -6.865 -17.488 -29.636 1.00 95.50 174 ALA A CA 1
ATOM 1352 C C . ALA A 1 174 ? -7.589 -18.367 -30.667 1.00 95.50 174 ALA A C 1
ATOM 1354 O O . ALA A 1 174 ? -8.207 -17.846 -31.593 1.00 95.50 174 ALA A O 1
ATOM 1355 N N . GLU A 1 175 ? -7.543 -19.691 -30.511 1.00 94.12 175 GLU A N 1
ATOM 1356 C CA . GLU A 1 175 ? -8.241 -20.617 -31.397 1.00 94.12 175 GLU A CA 1
ATOM 1357 C C . GLU A 1 175 ? -9.756 -20.656 -31.149 1.00 94.12 175 GLU A C 1
ATOM 1359 O O . GLU A 1 175 ? -10.517 -20.688 -32.122 1.00 94.12 175 GLU A O 1
ATOM 1364 N N . LEU A 1 176 ? -10.187 -20.649 -29.883 1.00 93.31 176 LEU A N 1
ATOM 1365 C CA . LEU A 1 176 ? -11.595 -20.784 -29.488 1.00 93.31 176 LEU A CA 1
ATOM 1366 C C . LEU A 1 176 ? -12.365 -19.454 -29.520 1.00 93.31 176 LEU A C 1
ATOM 1368 O O . LEU A 1 176 ? -13.546 -19.441 -29.865 1.00 93.31 176 LEU A O 1
ATOM 1372 N N . TYR A 1 177 ? -11.704 -18.343 -29.191 1.00 95.50 177 TYR A N 1
ATOM 1373 C CA . TYR A 1 177 ? -12.303 -17.014 -29.048 1.00 95.50 177 TYR A CA 1
ATOM 1374 C C . TYR A 1 177 ? -11.585 -16.027 -29.981 1.00 95.50 177 TYR A C 1
ATOM 1376 O O . TYR A 1 177 ? -10.665 -15.304 -29.590 1.00 95.50 177 TYR A O 1
ATOM 1384 N N . ARG A 1 178 ? -11.987 -16.040 -31.258 1.00 93.75 178 ARG A N 1
ATOM 1385 C CA . ARG A 1 178 ? -11.305 -15.329 -32.361 1.00 93.75 178 ARG A CA 1
ATOM 1386 C C . ARG A 1 178 ? -11.798 -13.902 -32.575 1.00 93.75 178 ARG A C 1
ATOM 1388 O O . ARG A 1 178 ? -11.183 -13.148 -33.323 1.00 93.75 178 ARG A O 1
ATOM 1395 N N . THR A 1 179 ? -12.937 -13.557 -31.990 1.00 94.56 179 THR A N 1
ATOM 1396 C CA . THR A 1 179 ? -13.614 -12.274 -32.206 1.00 94.56 179 THR A CA 1
ATOM 1397 C C . THR A 1 179 ? -13.737 -11.501 -30.902 1.00 94.56 179 THR A C 1
ATOM 1399 O O . THR A 1 179 ? -13.764 -12.104 -29.829 1.00 94.56 179 THR A O 1
ATOM 1402 N N . GLN A 1 180 ? -13.862 -10.176 -31.008 1.00 93.88 180 GLN A N 1
ATOM 1403 C CA . GLN A 1 180 ? -14.036 -9.290 -29.858 1.00 93.88 180 GLN A CA 1
ATOM 1404 C C . GLN A 1 180 ? -15.220 -9.720 -28.990 1.00 93.88 180 GLN A C 1
ATOM 1406 O O . GLN A 1 180 ? -15.047 -9.935 -27.798 1.00 93.88 180 GLN A O 1
ATOM 1411 N N . ASN A 1 181 ? -16.386 -9.945 -29.601 1.00 93.88 181 ASN A N 1
ATOM 1412 C CA . ASN A 1 181 ? -17.596 -10.327 -28.871 1.00 93.88 181 ASN A CA 1
ATOM 1413 C C . ASN A 1 181 ? -17.402 -11.628 -28.078 1.00 93.88 181 ASN A C 1
ATOM 1415 O O . ASN A 1 181 ? -17.803 -11.709 -26.927 1.00 93.88 181 ASN A O 1
ATOM 1419 N N . GLN A 1 182 ? -16.747 -12.635 -28.666 1.00 94.56 182 GLN A N 1
ATOM 1420 C CA . GLN A 1 182 ? -16.454 -13.899 -27.979 1.00 94.56 182 GLN A CA 1
ATOM 1421 C C . GLN A 1 182 ? -15.497 -13.706 -26.798 1.00 94.56 182 GLN A C 1
ATOM 1423 O O . GLN A 1 182 ? -15.644 -14.363 -25.768 1.00 94.56 182 GLN A O 1
ATOM 1428 N N . ALA A 1 183 ? -14.497 -12.838 -26.959 1.00 94.12 183 ALA A N 1
ATOM 1429 C CA . ALA A 1 183 ? -13.551 -12.525 -25.902 1.00 94.12 183 ALA A CA 1
ATOM 1430 C C . ALA A 1 183 ? -14.225 -11.764 -24.755 1.00 94.12 183 ALA A C 1
ATOM 1432 O O . ALA A 1 183 ? -14.058 -12.141 -23.600 1.00 94.12 183 ALA A O 1
ATOM 1433 N N . GLU A 1 184 ? -15.019 -10.741 -25.071 1.00 92.38 184 GLU A N 1
ATOM 1434 C CA . GLU A 1 184 ? -15.774 -9.954 -24.093 1.00 92.38 184 GLU A CA 1
ATOM 1435 C C . GLU A 1 184 ? -16.761 -10.824 -23.316 1.00 92.38 184 GLU A C 1
ATOM 1437 O O . GLU A 1 184 ? -16.750 -10.789 -22.091 1.00 92.38 184 GLU A O 1
ATOM 1442 N N . GLU A 1 185 ? -17.511 -11.689 -24.001 1.00 91.69 185 GLU A N 1
ATOM 1443 C CA . GLU A 1 185 ? -18.451 -12.620 -23.370 1.00 91.69 185 GLU A CA 1
ATOM 1444 C C . GLU A 1 185 ? -17.740 -13.593 -22.412 1.00 91.69 185 GLU A C 1
ATOM 1446 O O . GLU A 1 185 ? -18.260 -13.917 -21.349 1.00 91.69 185 GLU A O 1
ATOM 1451 N N . LEU A 1 186 ? -16.541 -14.078 -22.765 1.00 95.19 186 LEU A N 1
ATOM 1452 C CA . LEU A 1 186 ? -15.747 -14.927 -21.870 1.00 95.19 186 LEU A CA 1
ATOM 1453 C C . LEU A 1 186 ? -15.246 -14.152 -20.644 1.00 95.19 186 LEU A C 1
ATOM 1455 O O . LEU A 1 186 ? -15.254 -14.685 -19.534 1.00 95.19 186 LEU A O 1
ATOM 1459 N N . LEU A 1 187 ? -14.763 -12.925 -20.857 1.00 92.94 187 LEU A N 1
ATOM 1460 C CA . LEU A 1 187 ? -14.243 -12.063 -19.799 1.00 92.94 187 LEU A CA 1
ATOM 1461 C C . LEU A 1 187 ? -15.352 -11.619 -18.836 1.00 92.94 187 LEU A C 1
ATOM 1463 O O . LEU A 1 187 ? -15.112 -11.519 -17.637 1.00 92.94 187 LEU A O 1
ATOM 1467 N N . GLU A 1 188 ? -16.565 -11.402 -19.333 1.00 87.06 188 GLU A N 1
ATOM 1468 C CA . GLU A 1 188 ? -17.746 -11.114 -18.516 1.00 87.06 188 GLU A CA 1
ATOM 1469 C C . GLU A 1 188 ? -18.167 -12.310 -17.669 1.00 87.06 188 GLU A C 1
ATOM 1471 O O . GLU A 1 188 ? -18.318 -12.159 -16.462 1.00 87.06 188 GLU A O 1
ATOM 1476 N N . ASP A 1 189 ? -18.230 -13.510 -18.247 1.00 86.62 189 ASP A N 1
ATOM 1477 C CA . ASP A 1 189 ? -18.564 -14.744 -17.518 1.00 86.62 189 ASP A CA 1
ATOM 1478 C C . ASP A 1 189 ? -17.584 -15.099 -16.387 1.00 86.62 189 ASP A C 1
ATOM 1480 O O . ASP A 1 189 ? -17.879 -15.943 -15.534 1.00 86.62 189 ASP A O 1
ATOM 1484 N N . MET A 1 190 ? -16.378 -14.532 -16.412 1.00 88.50 190 MET A N 1
ATOM 1485 C CA . MET A 1 190 ? -15.384 -14.704 -15.354 1.00 88.50 190 MET A CA 1
ATOM 1486 C C . MET A 1 190 ? -15.267 -13.492 -14.422 1.00 88.50 190 MET A C 1
ATOM 1488 O O . MET A 1 190 ? -14.306 -13.428 -13.656 1.00 88.50 190 MET A O 1
ATOM 1492 N N . ASP A 1 191 ? -16.202 -12.543 -14.505 1.00 83.62 191 ASP A N 1
ATOM 1493 C CA . ASP A 1 191 ? -16.220 -11.303 -13.726 1.00 83.62 191 ASP A CA 1
ATOM 1494 C C . ASP A 1 191 ? -14.928 -10.475 -13.883 1.00 83.62 191 ASP A C 1
ATOM 1496 O O . ASP A 1 191 ? -14.430 -9.858 -12.940 1.00 83.62 191 ASP A O 1
ATOM 1500 N N . PHE A 1 192 ? -14.342 -10.465 -15.086 1.00 83.81 192 PHE A N 1
ATOM 1501 C CA . PHE A 1 192 ? -13.124 -9.708 -15.359 1.00 83.81 192 PHE A CA 1
ATOM 1502 C C . PHE A 1 192 ? -13.423 -8.195 -15.353 1.00 83.81 192 PHE A C 1
ATOM 1504 O O . PHE A 1 192 ? -14.246 -7.744 -16.168 1.00 83.81 192 PHE A O 1
ATOM 1511 N N . PRO A 1 193 ? -12.735 -7.379 -14.525 1.00 76.25 193 PRO A N 1
ATOM 1512 C CA . PRO A 1 193 ? -13.046 -5.959 -14.377 1.00 76.25 193 PRO A CA 1
ATOM 1513 C C . PRO A 1 193 ? -12.908 -5.183 -15.697 1.00 76.25 193 PRO A C 1
ATOM 1515 O O . PRO A 1 193 ? -11.835 -5.212 -16.302 1.00 76.25 193 PRO A O 1
ATOM 1518 N N . PRO A 1 194 ? -13.942 -4.454 -16.158 1.00 74.81 194 PRO A N 1
ATOM 1519 C CA . PRO A 1 194 ? -13.905 -3.716 -17.424 1.00 74.81 194 PRO A CA 1
ATOM 1520 C C . PRO A 1 194 ? -12.719 -2.754 -17.556 1.00 74.81 194 PRO A C 1
ATOM 1522 O O . PRO A 1 194 ? -12.136 -2.634 -18.630 1.00 74.81 194 PRO A O 1
ATOM 1525 N N . GLN A 1 195 ? -12.323 -2.114 -16.456 1.00 75.56 195 GLN A N 1
ATOM 1526 C CA . GLN A 1 195 ? -11.235 -1.139 -16.40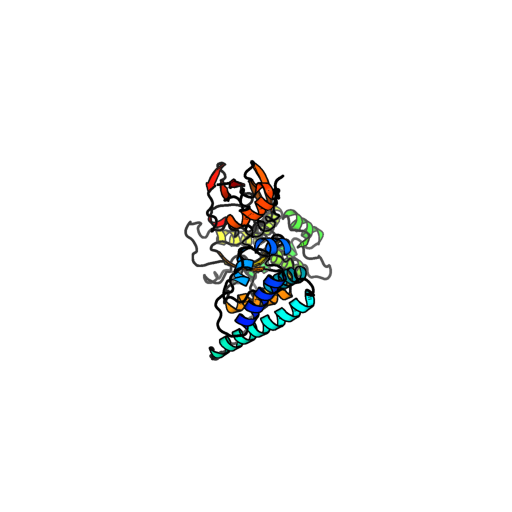5 1.00 75.56 195 GLN A CA 1
ATOM 1527 C C . GLN A 1 195 ? -9.838 -1.747 -16.594 1.00 75.56 195 GLN A C 1
ATOM 1529 O O . GLN A 1 195 ? -8.913 -1.034 -16.974 1.00 75.56 195 GLN A O 1
ATOM 1534 N N . THR A 1 196 ? -9.670 -3.052 -16.356 1.00 78.00 196 THR A N 1
ATOM 1535 C CA . THR A 1 196 ? -8.391 -3.754 -16.550 1.00 78.00 196 THR A CA 1
ATOM 1536 C C . THR A 1 196 ? -8.349 -4.540 -17.862 1.00 78.00 196 THR A C 1
ATOM 1538 O O . THR A 1 196 ? -7.330 -5.168 -18.166 1.00 78.00 196 THR A O 1
ATOM 1541 N N . ARG A 1 197 ? -9.433 -4.526 -18.660 1.00 87.56 197 ARG A N 1
ATOM 1542 C CA . ARG A 1 197 ? -9.498 -5.241 -19.942 1.00 87.56 197 ARG A CA 1
ATOM 1543 C C . ARG A 1 197 ? -8.558 -4.583 -20.958 1.00 87.56 197 ARG A C 1
ATOM 1545 O O . ARG A 1 197 ? -8.654 -3.375 -21.189 1.00 87.56 197 ARG A O 1
ATOM 1552 N N . PRO A 1 198 ? -7.675 -5.353 -21.617 1.00 86.88 198 PRO A N 1
ATOM 1553 C CA . PRO A 1 198 ? -6.946 -4.855 -22.774 1.00 86.88 198 PRO A CA 1
ATOM 1554 C C . PRO A 1 198 ? -7.925 -4.373 -23.851 1.00 86.88 198 PRO A C 1
ATOM 1556 O O . PRO A 1 198 ? -8.972 -4.988 -24.063 1.00 86.88 198 PRO A O 1
ATOM 1559 N N . ARG A 1 199 ? -7.590 -3.282 -24.546 1.00 89.31 199 ARG A N 1
ATOM 1560 C CA . ARG A 1 199 ? -8.404 -2.804 -25.671 1.00 89.31 199 ARG A CA 1
ATOM 1561 C C . ARG A 1 199 ? -8.275 -3.774 -26.839 1.00 89.31 199 ARG A C 1
ATOM 1563 O O . ARG A 1 199 ? -7.162 -4.125 -27.219 1.00 89.31 199 ARG A O 1
ATOM 1570 N N . TRP A 1 200 ? -9.405 -4.184 -27.407 1.00 88.06 200 TRP A N 1
ATOM 1571 C CA . TRP A 1 200 ? -9.407 -4.955 -28.644 1.00 88.06 200 TRP A CA 1
ATOM 1572 C C . TRP A 1 200 ? -9.063 -4.032 -29.815 1.00 88.06 200 TRP A C 1
ATOM 1574 O O . TRP A 1 200 ? -9.777 -3.067 -30.084 1.00 88.06 200 TRP A O 1
ATOM 1584 N N . ASP A 1 201 ? -7.967 -4.323 -30.508 1.00 87.50 201 ASP A N 1
ATOM 1585 C CA . ASP A 1 201 ? -7.526 -3.593 -31.694 1.00 87.50 201 ASP A CA 1
ATOM 1586 C C . ASP A 1 201 ? -7.533 -4.549 -32.892 1.00 87.50 201 ASP A C 1
ATOM 1588 O O . ASP A 1 201 ? -6.880 -5.589 -32.873 1.00 87.50 201 ASP A O 1
ATOM 1592 N N . ALA A 1 202 ? -8.274 -4.204 -33.949 1.00 80.44 202 ALA A N 1
ATOM 1593 C CA . ALA A 1 202 ? -8.376 -5.021 -35.159 1.00 80.44 202 ALA A CA 1
ATOM 1594 C C . ALA A 1 202 ? -7.038 -5.177 -35.908 1.00 80.44 202 ALA A C 1
ATOM 1596 O O . ALA A 1 202 ? -6.898 -6.071 -36.741 1.00 80.44 202 ALA A O 1
ATOM 1597 N N . THR A 1 203 ? -6.062 -4.311 -35.626 1.00 82.19 203 THR A N 1
ATOM 1598 C CA . THR A 1 203 ? -4.698 -4.394 -36.162 1.00 82.19 203 THR A CA 1
ATOM 1599 C C . THR A 1 203 ? -3.768 -5.246 -35.293 1.00 82.19 203 THR A C 1
ATOM 1601 O O . THR A 1 203 ? -2.697 -5.651 -35.752 1.00 82.19 203 THR A O 1
ATOM 1604 N N . GLN A 1 204 ? -4.176 -5.558 -34.058 1.00 85.69 204 GLN A N 1
ATOM 1605 C CA . GLN A 1 204 ? -3.425 -6.390 -33.127 1.00 85.69 204 GLN A CA 1
ATOM 1606 C C . GLN A 1 204 ? -3.694 -7.876 -33.387 1.00 85.69 204 GLN A C 1
ATOM 1608 O O . GLN A 1 204 ? -4.820 -8.321 -33.594 1.00 85.69 204 GLN A O 1
ATOM 1613 N N . ASP A 1 205 ? -2.632 -8.674 -33.324 1.00 90.94 205 ASP A N 1
ATOM 1614 C CA . ASP A 1 205 ? -2.733 -10.128 -33.377 1.00 90.94 205 ASP A CA 1
ATOM 1615 C C . ASP A 1 205 ? -3.508 -10.683 -32.162 1.00 90.94 205 ASP A C 1
ATOM 1617 O O . ASP A 1 205 ? -3.203 -10.355 -31.010 1.00 90.94 205 ASP A O 1
ATOM 1621 N N . ILE A 1 206 ? -4.477 -11.571 -32.413 1.00 93.25 206 ILE A N 1
ATOM 1622 C CA . ILE A 1 206 ? -5.380 -12.167 -31.408 1.00 93.25 206 ILE A CA 1
ATOM 1623 C C . ILE A 1 206 ? -4.586 -12.864 -30.291 1.00 93.25 206 ILE A C 1
ATOM 1625 O O . ILE A 1 206 ? -4.930 -12.770 -29.112 1.00 93.25 206 ILE A O 1
ATOM 1629 N N . VAL A 1 207 ? -3.474 -13.522 -30.634 1.00 93.00 207 VAL A N 1
ATOM 1630 C CA . VAL A 1 207 ? -2.584 -14.168 -29.651 1.00 93.00 207 VAL A CA 1
ATOM 1631 C C . VAL A 1 207 ? -1.980 -13.127 -28.704 1.00 93.00 207 VAL A C 1
ATOM 1633 O O . VAL A 1 207 ? -1.809 -13.377 -27.509 1.00 93.00 207 VAL A O 1
ATOM 1636 N N . THR A 1 208 ? -1.664 -11.935 -29.211 1.00 90.81 208 THR A N 1
ATOM 1637 C CA . THR A 1 208 ? -1.117 -10.840 -28.403 1.00 90.81 208 THR A CA 1
ATOM 1638 C C . THR A 1 208 ? -2.165 -10.275 -27.447 1.00 90.81 208 THR A C 1
ATOM 1640 O O . THR A 1 208 ? -1.827 -10.027 -26.289 1.00 90.81 208 THR A O 1
ATOM 1643 N N . TYR A 1 209 ? -3.421 -10.143 -27.883 1.00 94.62 209 TYR A N 1
ATOM 1644 C CA . TYR A 1 209 ? -4.537 -9.765 -27.008 1.00 94.62 209 TYR A CA 1
ATOM 1645 C C . TYR A 1 209 ? -4.693 -10.758 -25.844 1.00 94.62 209 TYR A C 1
ATOM 1647 O O . TYR A 1 209 ? -4.609 -10.380 -24.673 1.00 94.62 209 TYR A O 1
ATOM 1655 N N . TRP A 1 210 ? -4.789 -12.059 -26.137 1.00 95.88 210 TRP A N 1
ATOM 1656 C CA . TRP A 1 210 ? -4.932 -13.082 -25.093 1.00 95.88 210 TRP A CA 1
ATOM 1657 C C . TRP A 1 210 ? -3.714 -13.183 -24.172 1.00 95.88 210 TRP A C 1
ATOM 1659 O O . TRP A 1 210 ? -3.855 -13.453 -22.979 1.00 95.88 210 TRP A O 1
ATOM 1669 N N . ARG A 1 211 ? -2.509 -12.889 -24.674 1.00 93.75 211 ARG A N 1
ATOM 1670 C CA . ARG A 1 211 ? -1.307 -12.786 -23.835 1.00 93.75 211 ARG A CA 1
ATOM 1671 C C . ARG A 1 211 ? -1.411 -11.645 -22.819 1.00 93.75 211 ARG A C 1
ATOM 1673 O O . ARG A 1 211 ? -0.951 -11.816 -21.691 1.00 93.75 211 ARG A O 1
ATOM 1680 N N . GLN A 1 212 ? -1.990 -10.505 -23.201 1.00 89.69 212 GLN A N 1
ATOM 1681 C CA . GLN A 1 212 ? -2.222 -9.378 -22.291 1.00 89.69 212 GLN A CA 1
ATOM 1682 C C . GLN A 1 212 ? -3.263 -9.734 -21.226 1.00 89.69 212 GLN A C 1
ATOM 1684 O O . GLN A 1 212 ? -3.020 -9.476 -20.051 1.00 89.69 212 GLN A O 1
ATOM 1689 N N . VAL A 1 213 ? -4.352 -10.407 -21.611 1.00 93.19 213 VAL A N 1
ATOM 1690 C CA . VAL A 1 213 ? -5.370 -10.907 -20.671 1.00 93.19 213 VAL A CA 1
ATOM 1691 C C . VAL A 1 213 ? -4.760 -11.873 -19.652 1.00 93.19 213 VAL A C 1
ATOM 1693 O O . VAL A 1 213 ? -4.881 -11.656 -18.449 1.00 93.19 213 VAL A O 1
ATOM 1696 N N . VAL A 1 214 ? -4.055 -12.917 -20.106 1.00 92.69 214 VAL A N 1
ATOM 1697 C CA . VAL A 1 214 ? -3.436 -13.903 -19.199 1.00 92.69 214 VAL A CA 1
ATOM 1698 C C . VAL A 1 214 ? -2.418 -13.231 -18.278 1.00 92.69 214 VAL A C 1
ATOM 1700 O O . VAL A 1 214 ? -2.382 -13.529 -17.088 1.00 92.69 214 VAL A O 1
ATOM 1703 N N . ARG A 1 215 ? -1.637 -12.271 -18.791 1.00 84.75 215 ARG A N 1
ATOM 1704 C CA . ARG A 1 215 ? -0.714 -11.482 -17.966 1.00 84.75 215 ARG A CA 1
ATOM 1705 C C . ARG A 1 215 ? -1.453 -10.669 -16.902 1.00 84.75 215 ARG A C 1
ATOM 1707 O O . ARG A 1 215 ? -1.002 -10.643 -15.767 1.00 84.75 215 ARG A O 1
ATOM 1714 N N . ALA A 1 216 ? -2.567 -10.024 -17.239 1.00 78.38 216 ALA A N 1
ATOM 1715 C CA . ALA A 1 216 ? -3.371 -9.291 -16.264 1.00 78.38 216 ALA A CA 1
ATOM 1716 C C . ALA A 1 216 ? -3.905 -10.223 -15.159 1.00 78.38 216 ALA A C 1
ATOM 1718 O O . ALA A 1 216 ? -3.862 -9.866 -13.985 1.00 78.38 216 ALA A O 1
ATOM 1719 N N . LEU A 1 217 ? -4.317 -11.449 -15.501 1.00 84.31 217 LEU A N 1
ATOM 1720 C CA . LEU A 1 217 ? -4.742 -12.455 -14.517 1.00 84.31 217 LEU A CA 1
ATOM 1721 C C . LEU A 1 217 ? -3.607 -12.925 -13.604 1.00 84.31 217 LEU A C 1
ATOM 1723 O O . LEU A 1 217 ? -3.820 -13.074 -12.403 1.00 84.31 217 LEU A O 1
ATOM 1727 N N . GLU A 1 218 ? -2.408 -13.140 -14.148 1.00 80.31 218 GLU A N 1
ATOM 1728 C CA . GLU A 1 218 ? -1.209 -13.450 -13.354 1.00 80.31 218 GLU A CA 1
ATOM 1729 C C . GLU A 1 218 ? -0.836 -12.295 -12.411 1.00 80.31 218 GLU A C 1
ATOM 1731 O O . GLU A 1 218 ? -0.367 -12.529 -11.300 1.00 80.31 218 GLU A O 1
ATOM 1736 N N . LEU A 1 219 ? -1.105 -11.053 -12.828 1.00 72.75 219 LEU A N 1
ATOM 1737 C CA . LEU A 1 219 ? -0.936 -9.837 -12.028 1.00 72.75 219 LEU A CA 1
ATOM 1738 C C . LEU A 1 219 ? -2.097 -9.573 -11.053 1.00 72.75 219 LEU A C 1
ATOM 1740 O O . LEU A 1 219 ? -2.124 -8.528 -10.411 1.00 72.75 219 LEU A O 1
ATOM 1744 N N . GLY A 1 220 ? -3.053 -10.498 -10.924 1.00 75.06 220 GLY A N 1
ATOM 1745 C CA . GLY A 1 220 ? -4.128 -10.386 -9.940 1.00 75.06 220 GLY A CA 1
ATOM 1746 C C . GLY A 1 220 ? -5.280 -9.471 -10.352 1.00 75.06 220 GLY A C 1
ATOM 1747 O O . GLY A 1 220 ? -6.034 -9.039 -9.486 1.00 75.06 220 GLY A O 1
ATOM 1748 N N . ALA A 1 221 ? -5.480 -9.220 -11.652 1.00 73.00 221 ALA A N 1
ATOM 1749 C CA . ALA A 1 221 ? -6.638 -8.461 -12.144 1.00 73.00 221 ALA A CA 1
ATOM 1750 C C . ALA A 1 221 ? -7.993 -9.063 -11.720 1.00 73.00 221 ALA A C 1
ATOM 1752 O O . ALA A 1 221 ? -9.005 -8.372 -11.771 1.00 73.00 221 ALA A O 1
ATOM 1753 N N . VAL A 1 222 ? -8.015 -10.333 -11.297 1.00 75.00 222 VAL A N 1
ATOM 1754 C CA . VAL A 1 222 ? -9.178 -11.000 -10.707 1.00 75.00 222 VAL A CA 1
ATOM 1755 C C . VAL A 1 222 ? -8.784 -11.613 -9.362 1.00 75.00 222 VAL A C 1
ATOM 1757 O O . VAL A 1 222 ? -7.815 -12.372 -9.271 1.00 75.00 222 VAL A O 1
ATOM 1760 N N . GLN A 1 223 ? -9.564 -11.300 -8.324 1.00 53.47 223 GLN A N 1
ATOM 1761 C CA . GLN A 1 223 ? -9.249 -11.557 -6.912 1.00 53.47 223 GLN A CA 1
ATOM 1762 C C . GLN A 1 223 ? -9.122 -13.054 -6.553 1.00 53.47 223 GLN A C 1
ATOM 1764 O O . GLN A 1 223 ? -8.395 -13.404 -5.625 1.00 53.47 223 GLN A O 1
ATOM 1769 N N . ARG A 1 224 ? -9.784 -13.970 -7.283 1.00 56.31 224 ARG A N 1
ATOM 1770 C CA . ARG A 1 224 ? -9.791 -15.416 -6.973 1.00 56.31 224 ARG A CA 1
ATOM 1771 C C . ARG A 1 224 ? -9.180 -16.265 -8.082 1.00 56.31 224 ARG A C 1
ATOM 1773 O O . ARG A 1 224 ? -9.873 -16.798 -8.938 1.00 56.31 224 ARG A O 1
ATOM 1780 N N . GLY A 1 225 ? -7.862 -16.466 -8.015 1.00 67.31 225 GLY A N 1
ATOM 1781 C CA . GLY A 1 225 ? -7.161 -17.448 -8.849 1.00 67.31 225 GLY A CA 1
ATOM 1782 C C . GLY A 1 225 ? -7.408 -17.245 -10.344 1.00 67.31 225 GLY A C 1
ATOM 1783 O O . GLY A 1 225 ? -7.724 -18.213 -11.025 1.00 67.31 225 GLY A O 1
ATOM 1784 N N . GLY A 1 226 ? -7.292 -16.005 -10.834 1.00 84.38 226 GLY A N 1
ATOM 1785 C CA . GLY A 1 226 ? -7.798 -15.556 -12.137 1.00 84.38 226 GLY A CA 1
ATOM 1786 C C . GLY A 1 226 ? -7.574 -16.505 -13.321 1.00 84.38 226 GLY A C 1
ATOM 1787 O O . GLY A 1 226 ? -8.505 -16.771 -14.074 1.00 84.38 226 GLY A O 1
ATOM 1788 N N . VAL A 1 227 ? -6.383 -17.099 -13.457 1.00 89.81 227 VAL A N 1
ATOM 1789 C CA . VAL A 1 227 ? -6.094 -18.100 -14.506 1.00 89.81 227 VAL A CA 1
ATOM 1790 C C . VAL A 1 227 ? -6.930 -19.377 -14.344 1.00 89.81 227 VAL A C 1
ATOM 1792 O O . VAL A 1 227 ? -7.429 -19.929 -15.320 1.00 89.81 227 VAL A O 1
ATOM 1795 N N . ARG A 1 228 ? -7.118 -19.850 -13.111 1.00 86.62 228 ARG A N 1
ATOM 1796 C CA . ARG A 1 228 ? -7.971 -21.002 -12.801 1.00 86.62 228 ARG A CA 1
ATOM 1797 C C . ARG A 1 228 ? -9.436 -20.690 -13.078 1.00 86.62 228 ARG A C 1
ATOM 1799 O O . ARG A 1 228 ? -10.114 -21.522 -13.663 1.00 86.62 228 ARG A O 1
ATOM 1806 N N . GLN A 1 229 ? -9.913 -19.508 -12.695 1.00 87.81 229 GLN A N 1
ATOM 1807 C CA . GLN A 1 229 ? -11.284 -19.095 -12.994 1.00 87.81 229 GLN A CA 1
ATOM 1808 C C . GLN A 1 229 ? -11.522 -19.021 -14.506 1.00 87.81 229 GLN A C 1
ATOM 1810 O O . GLN A 1 229 ? -12.516 -19.560 -14.983 1.00 87.81 229 GLN A O 1
ATOM 1815 N N . LEU A 1 230 ? -10.571 -18.462 -15.264 1.00 93.25 230 LEU A N 1
ATOM 1816 C CA . LEU A 1 230 ? -10.596 -18.479 -16.727 1.00 93.25 230 LEU A CA 1
ATOM 1817 C C . LEU A 1 230 ? -10.702 -19.914 -17.268 1.00 93.25 230 LEU A C 1
ATOM 1819 O O . LEU A 1 230 ? -11.568 -20.194 -18.093 1.00 93.25 230 LEU A O 1
ATOM 1823 N N . LEU A 1 231 ? -9.872 -20.838 -16.773 1.00 93.44 231 LEU A N 1
ATOM 1824 C CA . LEU A 1 231 ? -9.899 -22.244 -17.192 1.00 93.44 231 LEU A CA 1
ATOM 1825 C C . LEU A 1 231 ? -11.226 -22.936 -16.877 1.00 93.44 231 LEU A C 1
ATOM 1827 O O . LEU A 1 231 ? -11.748 -23.641 -17.736 1.00 93.44 231 LEU A O 1
ATOM 1831 N N . GLU A 1 232 ? -11.787 -22.740 -15.683 1.00 91.12 232 GLU A N 1
ATOM 1832 C CA . GLU A 1 232 ? -13.086 -23.319 -15.320 1.00 91.12 232 GLU A CA 1
ATOM 1833 C C . GLU A 1 232 ? -14.209 -22.746 -16.196 1.00 91.12 232 GLU A C 1
ATOM 1835 O O . GLU A 1 232 ? -15.044 -23.499 -16.696 1.00 91.12 232 GLU A O 1
ATOM 1840 N N . THR A 1 233 ? -14.202 -21.437 -16.467 1.00 93.00 233 THR A N 1
ATOM 1841 C CA . THR A 1 233 ? -15.164 -20.818 -17.390 1.00 93.00 233 THR A CA 1
ATOM 1842 C C . THR A 1 233 ? -15.036 -21.393 -18.801 1.00 93.00 233 THR A C 1
ATOM 1844 O O . THR A 1 233 ? -16.042 -21.769 -19.405 1.00 93.00 233 THR A O 1
ATOM 1847 N N . MET A 1 234 ? -13.812 -21.552 -19.313 1.00 95.69 234 MET A N 1
ATOM 1848 C CA . MET A 1 234 ? -13.587 -22.172 -20.619 1.00 95.69 234 MET A CA 1
ATOM 1849 C C . MET A 1 234 ? -14.029 -23.639 -20.646 1.00 95.69 234 MET A C 1
ATOM 1851 O O . MET A 1 234 ? -14.648 -24.057 -21.619 1.00 95.69 234 MET A O 1
ATOM 1855 N N . LEU A 1 235 ? -13.751 -24.416 -19.594 1.00 93.81 235 LEU A N 1
ATOM 1856 C CA . LEU A 1 235 ? -14.131 -25.828 -19.493 1.00 93.81 235 LEU A CA 1
ATOM 1857 C C . LEU A 1 235 ? -15.645 -26.029 -19.372 1.00 93.81 235 LEU A C 1
ATOM 1859 O O . LEU A 1 235 ? -16.151 -27.031 -19.868 1.00 93.81 235 LEU A O 1
ATOM 1863 N N . ARG A 1 236 ? -16.388 -25.075 -18.793 1.00 92.50 236 ARG A N 1
ATOM 1864 C CA . ARG A 1 236 ? -17.863 -25.091 -18.829 1.00 92.50 236 ARG A CA 1
ATOM 1865 C C . ARG A 1 236 ? -18.401 -24.997 -20.256 1.00 92.50 236 ARG A C 1
ATOM 1867 O O . ARG A 1 236 ? -19.340 -25.710 -20.596 1.00 92.50 236 ARG A O 1
ATOM 1874 N N . ARG A 1 237 ? -17.796 -24.144 -21.091 1.00 91.75 237 ARG A N 1
ATOM 1875 C CA . ARG A 1 237 ? -18.186 -23.971 -22.502 1.00 91.75 237 ARG A CA 1
ATOM 1876 C C . ARG A 1 237 ? -17.622 -25.075 -23.411 1.00 91.75 237 ARG A C 1
ATOM 1878 O O . ARG A 1 237 ? -18.259 -25.445 -24.391 1.00 91.75 237 ARG A O 1
ATOM 1885 N N . TRP A 1 238 ? -16.455 -25.626 -23.071 1.00 91.94 238 TRP A N 1
ATOM 1886 C CA . TRP A 1 238 ? -15.713 -26.611 -23.869 1.00 91.94 238 TRP A CA 1
ATOM 1887 C C . TRP A 1 238 ? -15.266 -27.826 -23.031 1.00 91.94 238 TRP A C 1
ATOM 1889 O O . TRP A 1 238 ? -14.063 -28.067 -22.885 1.00 91.94 238 TRP A O 1
ATOM 1899 N N . PRO A 1 239 ? -16.203 -28.646 -22.519 1.00 86.38 239 PRO A N 1
ATOM 1900 C CA . PRO A 1 239 ? -15.896 -29.737 -21.586 1.00 86.38 239 PRO A CA 1
ATOM 1901 C C . PRO A 1 239 ? -15.101 -30.900 -22.202 1.00 86.38 239 PRO A C 1
ATOM 1903 O O . PRO A 1 239 ? -14.668 -31.790 -21.485 1.00 86.38 239 PRO A O 1
ATOM 1906 N N . GLY A 1 240 ? -14.925 -30.934 -23.527 1.00 87.50 240 GLY A N 1
ATOM 1907 C CA . GLY A 1 240 ? -14.131 -31.955 -24.223 1.00 87.50 240 GLY A CA 1
ATOM 1908 C C . GLY A 1 240 ? -12.686 -31.546 -24.529 1.00 87.50 240 GLY A C 1
ATOM 1909 O O . GLY A 1 240 ? -11.949 -32.332 -25.128 1.00 87.50 240 GLY A O 1
ATOM 1910 N N . ASN A 1 241 ? -12.267 -30.322 -24.182 1.00 92.00 241 ASN A N 1
ATOM 1911 C CA . ASN A 1 241 ? -10.957 -29.808 -24.574 1.00 92.00 241 ASN A CA 1
ATOM 1912 C C . ASN A 1 241 ? -9.834 -30.395 -23.698 1.00 92.00 241 ASN A C 1
ATOM 1914 O O . ASN A 1 241 ? -9.618 -29.988 -22.556 1.00 92.00 241 ASN A O 1
ATOM 1918 N N . GLN A 1 242 ? -9.092 -31.344 -24.269 1.00 87.56 242 GLN A N 1
ATOM 1919 C CA . GLN A 1 242 ? -8.019 -32.076 -23.588 1.00 87.56 242 GLN A CA 1
ATOM 1920 C C . GLN A 1 242 ? -6.872 -31.174 -23.116 1.00 87.56 242 GLN A C 1
ATOM 1922 O O . GLN A 1 242 ? -6.264 -31.448 -22.086 1.00 87.56 242 GLN A O 1
ATOM 1927 N N . GLU A 1 243 ? -6.572 -30.094 -23.837 1.00 87.31 243 GLU A N 1
ATOM 1928 C CA . GLU A 1 243 ? -5.488 -29.181 -23.466 1.00 87.31 243 GLU A CA 1
ATOM 1929 C C . GLU A 1 243 ? -5.869 -28.378 -22.216 1.00 87.31 243 GLU A C 1
ATOM 1931 O O . GLU A 1 243 ? -5.075 -28.289 -21.283 1.00 87.31 243 GLU A O 1
ATOM 1936 N N . LEU A 1 244 ? -7.113 -27.891 -22.133 1.00 90.44 244 LEU A N 1
ATOM 1937 C CA . LEU A 1 244 ? -7.622 -27.212 -20.935 1.00 90.44 244 LEU A CA 1
ATOM 1938 C C . LEU A 1 244 ? -7.651 -28.138 -19.713 1.00 90.44 244 LEU A C 1
ATOM 1940 O O . LEU A 1 244 ? -7.302 -27.711 -18.612 1.00 90.44 244 LEU A O 1
ATOM 1944 N N . HIS A 1 245 ? -8.009 -29.412 -19.900 1.00 89.44 245 HIS A N 1
ATOM 1945 C CA . HIS A 1 245 ? -7.964 -30.404 -18.825 1.00 89.44 245 HIS A CA 1
ATOM 1946 C C . HIS A 1 245 ? -6.547 -30.641 -18.300 1.00 89.44 245 HIS A C 1
ATOM 1948 O O . HIS A 1 245 ? -6.370 -30.632 -17.085 1.00 89.44 245 HIS A O 1
ATOM 1954 N N . LYS A 1 246 ? -5.548 -30.770 -19.183 1.00 87.25 246 LYS A N 1
ATOM 1955 C CA . LYS A 1 246 ? -4.135 -30.912 -18.787 1.00 87.25 246 LYS A CA 1
ATOM 1956 C C . LYS A 1 246 ? -3.625 -29.691 -18.028 1.00 87.25 246 LYS A C 1
ATOM 1958 O O . LYS A 1 246 ? -2.922 -29.834 -17.035 1.00 87.25 246 LYS A O 1
ATOM 1963 N N . ILE A 1 247 ? -3.984 -28.482 -18.473 1.00 88.75 247 ILE A N 1
ATOM 1964 C CA . ILE A 1 247 ? -3.596 -27.246 -17.777 1.00 88.75 247 ILE A CA 1
ATOM 1965 C C . ILE A 1 247 ? -4.253 -27.197 -16.390 1.00 88.75 247 ILE A C 1
ATOM 1967 O O . ILE A 1 247 ? -3.599 -26.855 -15.407 1.00 88.75 247 ILE A O 1
ATOM 1971 N N . ARG A 1 248 ? -5.535 -27.571 -16.283 1.00 89.75 248 ARG A N 1
ATOM 1972 C CA . ARG A 1 248 ? -6.238 -27.644 -14.995 1.00 89.75 248 ARG A CA 1
ATOM 1973 C C . ARG A 1 248 ? -5.625 -28.689 -14.063 1.00 89.75 248 ARG A C 1
ATOM 1975 O O . ARG A 1 248 ? -5.508 -28.419 -12.874 1.00 89.75 248 ARG A O 1
ATOM 1982 N N . GLU A 1 249 ? -5.270 -29.859 -14.583 1.00 85.75 249 GLU A N 1
ATOM 1983 C CA . GLU A 1 249 ? -4.609 -30.932 -13.834 1.00 85.75 249 GLU A CA 1
ATOM 1984 C C . GLU A 1 249 ? -3.255 -30.464 -13.300 1.00 85.75 249 GLU A C 1
ATOM 1986 O O . GLU A 1 249 ? -3.042 -30.525 -12.095 1.00 85.75 249 GLU A O 1
ATOM 1991 N N . PHE A 1 250 ? -2.425 -29.843 -14.143 1.00 83.88 250 PHE A N 1
ATOM 1992 C CA . PHE A 1 250 ? -1.160 -29.233 -13.726 1.00 83.88 250 PHE A CA 1
ATOM 1993 C C . PHE A 1 250 ? -1.345 -28.231 -12.569 1.00 83.88 250 PHE A C 1
ATOM 1995 O O . PHE A 1 250 ? -0.663 -28.305 -11.550 1.00 83.88 250 PHE A O 1
ATOM 2002 N N . LEU A 1 251 ? -2.330 -27.331 -12.680 1.00 79.44 251 LEU A N 1
ATOM 2003 C CA . LEU A 1 251 ? -2.663 -26.366 -11.619 1.00 79.44 251 LEU A CA 1
ATOM 2004 C C . LEU A 1 251 ? -3.341 -27.003 -10.389 1.00 79.44 251 LEU A C 1
ATOM 2006 O O . LEU A 1 251 ? -3.464 -26.368 -9.337 1.00 79.44 251 LEU A O 1
ATOM 2010 N N . GLY A 1 252 ? -3.860 -28.222 -10.525 1.00 71.06 252 GLY A N 1
ATOM 2011 C CA . GLY A 1 252 ? -4.451 -29.019 -9.455 1.00 71.06 252 GLY A CA 1
ATOM 2012 C C . GLY A 1 252 ? -3.401 -29.793 -8.661 1.00 71.06 252 GLY A C 1
ATOM 2013 O O . GLY A 1 252 ? -3.490 -29.837 -7.435 1.00 71.06 252 GLY A O 1
ATOM 2014 N N . GLU A 1 253 ? -2.391 -30.336 -9.339 1.00 55.16 253 GLU A N 1
ATOM 2015 C CA . GLU A 1 253 ? -1.273 -31.077 -8.745 1.00 55.16 253 GLU A CA 1
ATOM 2016 C C . GLU A 1 253 ? -0.375 -30.181 -7.877 1.00 55.16 253 GLU A C 1
ATOM 2018 O O . GLU A 1 253 ? 0.046 -30.609 -6.803 1.00 55.16 253 GLU A O 1
ATOM 2023 N N . GLU A 1 254 ? -0.186 -28.903 -8.239 1.00 51.31 254 GLU A N 1
ATOM 2024 C CA . GLU A 1 254 ? 0.481 -27.915 -7.368 1.00 51.31 254 GLU A CA 1
ATOM 2025 C C . GLU A 1 254 ? -0.233 -27.720 -6.015 1.00 51.31 254 GLU A C 1
ATOM 2027 O O . GLU A 1 254 ? 0.405 -27.359 -5.030 1.00 51.31 254 GLU A O 1
ATOM 2032 N N . ARG A 1 255 ? -1.546 -27.992 -5.930 1.00 44.81 255 ARG A N 1
ATOM 2033 C CA . ARG A 1 255 ? -2.317 -27.949 -4.670 1.00 44.81 255 ARG A CA 1
ATOM 2034 C C . ARG A 1 255 ? -2.426 -29.296 -3.953 1.00 44.81 255 ARG A C 1
ATOM 2036 O O . ARG A 1 255 ? -2.862 -29.312 -2.807 1.00 44.81 255 ARG A O 1
ATOM 2043 N N . GLN A 1 256 ? -2.094 -30.407 -4.614 1.00 39.34 256 GLN A N 1
ATOM 2044 C CA . GLN A 1 256 ? -2.127 -31.751 -4.022 1.00 39.34 256 GLN A CA 1
ATOM 2045 C C . GLN A 1 256 ? -0.762 -32.215 -3.491 1.00 39.34 256 GLN A C 1
ATOM 2047 O O . GLN A 1 256 ? -0.674 -33.311 -2.938 1.00 39.34 256 GLN A O 1
ATOM 2052 N N . GLN A 1 257 ? 0.282 -31.375 -3.546 1.00 34.38 257 GLN A N 1
ATOM 2053 C CA . GLN A 1 257 ? 1.331 -31.477 -2.528 1.00 34.38 257 GLN A CA 1
ATOM 2054 C C . GLN A 1 257 ? 0.692 -31.172 -1.164 1.00 34.38 257 GLN A C 1
ATOM 2056 O O . GLN A 1 257 ? -0.049 -30.194 -1.051 1.00 34.38 257 GLN A O 1
ATOM 2061 N N . PRO A 1 258 ? 0.856 -32.051 -0.164 1.00 35.91 258 PRO A N 1
ATOM 2062 C CA . PRO A 1 258 ? -0.175 -32.270 0.837 1.00 35.91 258 PRO A CA 1
ATOM 2063 C C . PRO A 1 258 ? -0.381 -31.041 1.712 1.00 35.91 258 PRO A C 1
ATOM 2065 O O . PRO A 1 258 ? 0.570 -30.502 2.275 1.00 35.91 258 PRO A O 1
ATOM 2068 N N . GLY A 1 259 ? -1.649 -30.672 1.897 1.00 37.56 259 GLY A N 1
ATOM 2069 C CA . GLY A 1 259 ? -2.070 -29.890 3.047 1.00 37.56 259 GLY A CA 1
ATOM 2070 C C . GLY A 1 259 ? -1.632 -30.601 4.326 1.00 37.56 259 GLY A C 1
ATOM 2071 O O . GLY A 1 259 ? -2.193 -31.624 4.711 1.00 37.56 259 GLY A O 1
ATOM 2072 N N . GLY A 1 260 ? -0.609 -30.053 4.964 1.00 29.98 260 GLY A N 1
ATOM 2073 C CA . GLY A 1 260 ? -0.175 -30.386 6.307 1.00 29.98 260 GLY A CA 1
ATOM 2074 C C . GLY A 1 260 ? 0.120 -29.079 7.019 1.00 29.98 260 GLY A C 1
ATOM 2075 O O . GLY A 1 260 ? 0.793 -28.211 6.475 1.00 29.98 260 GLY A O 1
ATOM 2076 N N . ALA A 1 261 ? -0.426 -28.932 8.218 1.00 38.78 261 ALA A N 1
ATOM 2077 C CA . ALA A 1 261 ? -0.272 -27.794 9.109 1.00 38.78 261 ALA A CA 1
ATOM 2078 C C . ALA A 1 261 ? 1.163 -27.670 9.669 1.00 38.78 261 ALA A C 1
ATOM 2080 O O . ALA A 1 261 ? 1.379 -27.679 10.877 1.00 38.78 261 ALA A O 1
ATOM 2081 N N . ALA A 1 262 ? 2.151 -27.556 8.787 1.00 33.69 262 ALA A N 1
ATOM 2082 C CA . ALA A 1 262 ? 3.521 -27.196 9.102 1.00 33.69 262 ALA A CA 1
ATOM 2083 C C . ALA A 1 262 ? 3.927 -26.101 8.119 1.00 33.69 262 ALA A C 1
ATOM 2085 O O . ALA A 1 262 ? 3.836 -26.286 6.907 1.00 33.69 262 ALA A O 1
ATOM 2086 N N . GLY A 1 263 ? 4.302 -24.936 8.643 1.00 35.62 263 GLY A N 1
ATOM 2087 C CA . GLY A 1 263 ? 4.754 -23.824 7.824 1.00 35.62 263 GLY A CA 1
ATOM 2088 C C . GLY A 1 263 ? 5.844 -24.270 6.853 1.00 35.62 263 GLY A C 1
ATOM 2089 O O . GLY A 1 263 ? 6.833 -24.879 7.261 1.00 35.62 263 GLY A O 1
ATOM 2090 N N . ASN A 1 264 ? 5.694 -23.906 5.578 1.00 39.50 264 ASN A N 1
ATOM 2091 C CA . ASN A 1 264 ? 6.857 -23.664 4.734 1.00 39.50 264 ASN A CA 1
ATOM 2092 C C . ASN A 1 264 ? 7.559 -22.435 5.318 1.00 39.50 264 ASN A C 1
ATOM 2094 O O . ASN A 1 264 ? 7.378 -21.315 4.848 1.00 39.50 264 ASN A O 1
ATOM 2098 N N . ALA A 1 265 ? 8.329 -22.659 6.381 1.00 41.47 265 ALA A N 1
ATOM 2099 C CA . ALA A 1 265 ? 9.115 -21.649 7.077 1.00 41.47 265 ALA A CA 1
ATOM 2100 C C . ALA A 1 265 ? 10.171 -20.979 6.172 1.00 41.47 265 ALA A C 1
ATOM 2102 O O . ALA A 1 265 ? 10.802 -20.018 6.591 1.00 41.47 265 ALA A O 1
ATOM 2103 N N . ASP A 1 266 ? 10.333 -21.451 4.930 1.00 45.50 266 ASP A N 1
ATOM 2104 C CA . ASP A 1 266 ? 11.370 -21.007 3.998 1.00 45.50 266 ASP A CA 1
ATOM 2105 C C . ASP A 1 266 ? 10.892 -20.066 2.883 1.00 45.50 266 ASP A C 1
ATOM 2107 O O . ASP A 1 266 ? 11.702 -19.632 2.065 1.00 45.50 266 ASP A O 1
ATOM 2111 N N . THR A 1 267 ? 9.606 -19.705 2.797 1.00 64.19 267 THR A N 1
ATOM 2112 C CA . THR A 1 267 ? 9.153 -18.736 1.777 1.00 64.19 267 THR A CA 1
ATOM 2113 C C . THR A 1 267 ? 8.399 -17.572 2.401 1.00 64.19 267 THR A C 1
ATOM 2115 O O . THR A 1 267 ? 7.178 -17.470 2.309 1.00 64.19 267 THR A O 1
ATOM 2118 N N . LEU A 1 268 ? 9.157 -16.674 3.032 1.00 84.94 268 LEU A N 1
ATOM 2119 C CA . LEU A 1 268 ? 8.658 -15.372 3.466 1.00 84.94 268 LEU A CA 1
ATOM 2120 C C . LEU A 1 268 ? 8.282 -14.520 2.245 1.00 84.94 268 LEU A C 1
ATOM 2122 O O . LEU A 1 268 ? 9.080 -14.321 1.327 1.00 84.94 268 LEU A O 1
ATOM 2126 N N . TYR A 1 269 ? 7.069 -13.982 2.253 1.00 88.69 269 TYR A N 1
ATOM 2127 C CA . TYR A 1 269 ? 6.636 -12.913 1.369 1.00 88.69 269 TYR A CA 1
ATOM 2128 C C . TYR A 1 269 ? 7.260 -11.613 1.852 1.00 88.69 269 TYR A C 1
ATOM 2130 O O . TYR A 1 269 ? 6.785 -10.999 2.803 1.00 88.69 269 TYR A O 1
ATOM 2138 N N . ARG A 1 270 ? 8.339 -11.204 1.189 1.00 93.94 270 ARG A N 1
ATOM 2139 C CA . ARG A 1 270 ? 8.932 -9.883 1.379 1.00 93.94 270 ARG A CA 1
ATOM 2140 C C . ARG A 1 270 ? 8.183 -8.890 0.515 1.00 93.94 270 ARG A C 1
ATOM 2142 O O . ARG A 1 270 ? 7.979 -9.114 -0.682 1.00 93.94 270 ARG A O 1
ATOM 2149 N N . THR A 1 271 ? 7.753 -7.806 1.134 1.00 94.69 271 THR A N 1
ATOM 2150 C CA . THR A 1 271 ? 6.743 -6.926 0.557 1.00 94.69 271 THR A CA 1
ATOM 2151 C C . THR A 1 271 ? 7.139 -5.484 0.724 1.00 94.69 271 THR A C 1
ATOM 2153 O O . THR A 1 271 ? 7.521 -5.072 1.815 1.00 94.69 271 THR A O 1
ATOM 2156 N N . VAL A 1 272 ? 7.010 -4.724 -0.355 1.00 96.25 272 VAL A N 1
ATOM 2157 C CA . VAL A 1 272 ? 7.044 -3.267 -0.333 1.00 96.25 272 VAL A CA 1
ATOM 2158 C C . VAL A 1 272 ? 5.629 -2.775 -0.524 1.00 96.25 272 VAL A C 1
ATOM 2160 O O . VAL A 1 272 ? 5.014 -3.078 -1.544 1.00 96.25 272 VAL A O 1
ATOM 2163 N N . GLU A 1 273 ? 5.131 -2.008 0.428 1.00 94.56 273 GLU A N 1
ATOM 2164 C CA . GLU A 1 273 ? 3.807 -1.412 0.365 1.00 94.56 273 GLU A CA 1
ATOM 2165 C C . GLU A 1 273 ? 3.916 0.106 0.287 1.00 94.56 273 GLU A C 1
ATOM 2167 O O . GLU A 1 273 ? 4.716 0.724 0.986 1.00 94.56 273 GLU A O 1
ATOM 2172 N N . PHE A 1 274 ? 3.128 0.694 -0.603 1.00 95.19 274 PHE A N 1
ATOM 2173 C CA . PHE A 1 274 ? 2.986 2.129 -0.765 1.00 95.19 274 PHE A CA 1
ATOM 2174 C C . PHE A 1 274 ? 1.601 2.520 -0.289 1.00 95.19 274 PHE A C 1
ATOM 2176 O O . PHE A 1 274 ? 0.632 1.953 -0.784 1.00 95.19 274 PHE A O 1
ATOM 2183 N N . VAL A 1 275 ? 1.506 3.481 0.625 1.00 90.69 275 VAL A N 1
ATOM 2184 C CA . VAL A 1 275 ? 0.240 3.981 1.178 1.00 90.69 275 VAL A CA 1
ATOM 2185 C C . VAL A 1 275 ? 0.127 5.478 0.892 1.00 90.69 275 VAL A C 1
ATOM 2187 O O . VAL A 1 275 ? 1.105 6.209 1.006 1.00 90.69 275 VAL A O 1
ATOM 2190 N N . GLY A 1 276 ? -1.056 5.949 0.509 1.00 86.12 276 GLY A N 1
ATOM 2191 C CA . GLY A 1 276 ? -1.343 7.346 0.182 1.00 86.12 276 GLY A CA 1
ATOM 2192 C C . GLY A 1 276 ? -1.122 7.735 -1.284 1.00 86.12 276 GLY A C 1
ATOM 2193 O O . GLY A 1 276 ? -0.971 8.921 -1.561 1.00 86.12 276 GLY A O 1
ATOM 2194 N N . SER A 1 277 ? -1.079 6.784 -2.224 1.00 86.25 277 SER A N 1
ATOM 2195 C CA . SER A 1 277 ? -0.891 7.084 -3.653 1.00 86.25 277 SER A CA 1
ATOM 2196 C C . SER A 1 277 ? -1.637 6.115 -4.571 1.00 86.25 277 SER A C 1
ATOM 2198 O O . SER A 1 277 ? -1.753 4.932 -4.251 1.00 86.25 277 SER A O 1
ATOM 2200 N N . GLU A 1 278 ? -2.084 6.623 -5.726 1.00 87.06 278 GLU A N 1
ATOM 2201 C CA . GLU A 1 278 ? -2.682 5.850 -6.826 1.00 87.06 278 GLU A CA 1
ATOM 2202 C C . GLU A 1 278 ? -1.728 5.636 -8.022 1.00 87.06 278 GLU A C 1
ATOM 2204 O O . GLU A 1 278 ? -2.084 4.988 -9.006 1.00 87.06 278 GLU A O 1
ATOM 2209 N N . GLU A 1 279 ? -0.489 6.136 -7.942 1.00 88.19 279 GLU A N 1
ATOM 2210 C CA . GLU A 1 279 ? 0.515 6.108 -9.023 1.00 88.19 279 GLU A CA 1
ATOM 2211 C C . GLU A 1 279 ? 1.185 4.719 -9.157 1.00 88.19 279 GLU A C 1
ATOM 2213 O O . GLU A 1 279 ? 2.411 4.575 -9.181 1.00 88.19 279 GLU A O 1
ATOM 2218 N N . TYR A 1 280 ? 0.395 3.639 -9.158 1.00 87.38 280 TYR A N 1
ATOM 2219 C CA . TYR A 1 280 ? 0.905 2.263 -9.087 1.00 87.38 280 TYR A CA 1
ATOM 2220 C C . TYR A 1 280 ? 1.842 1.878 -10.237 1.00 87.38 280 TYR A C 1
ATOM 2222 O O . TYR A 1 280 ? 2.845 1.216 -9.966 1.00 87.38 280 TYR A O 1
ATOM 2230 N N . PRO A 1 281 ? 1.575 2.233 -11.512 1.00 87.00 281 PRO A N 1
ATOM 2231 C CA . PRO A 1 281 ? 2.477 1.877 -12.606 1.00 87.00 281 PRO A CA 1
ATOM 2232 C C . PRO A 1 281 ? 3.887 2.455 -12.413 1.00 87.00 281 PRO A C 1
ATOM 2234 O O . PRO A 1 281 ? 4.887 1.761 -12.621 1.00 87.00 281 PRO A O 1
ATOM 2237 N N . GLU A 1 282 ? 3.966 3.704 -11.967 1.00 90.88 282 GLU A N 1
ATOM 2238 C CA . GLU A 1 282 ? 5.183 4.460 -11.707 1.00 90.88 282 GLU A CA 1
ATOM 2239 C C . GLU A 1 282 ? 5.916 3.904 -10.485 1.00 90.88 282 GLU A C 1
ATOM 2241 O O . GLU A 1 282 ? 7.131 3.688 -10.542 1.00 90.88 282 GLU A O 1
ATOM 2246 N N . LEU A 1 283 ? 5.182 3.602 -9.411 1.00 92.44 283 LEU A N 1
ATOM 2247 C CA . LEU A 1 283 ? 5.725 3.000 -8.194 1.00 92.44 283 LEU A CA 1
ATOM 2248 C C . LEU A 1 283 ? 6.219 1.568 -8.440 1.00 92.44 283 LEU A C 1
ATOM 2250 O O . LEU A 1 283 ? 7.319 1.222 -8.016 1.00 92.44 283 LEU A O 1
ATOM 2254 N N . LEU A 1 284 ? 5.491 0.748 -9.203 1.00 93.31 284 LEU A N 1
ATOM 2255 C CA . LEU A 1 284 ? 5.950 -0.582 -9.615 1.00 93.31 284 LEU A CA 1
ATOM 2256 C C . LEU A 1 284 ? 7.220 -0.491 -10.463 1.00 93.31 284 LEU A C 1
ATOM 2258 O O . LEU A 1 284 ? 8.155 -1.272 -10.272 1.00 93.31 284 LEU A O 1
ATOM 2262 N N . ARG A 1 285 ? 7.276 0.457 -11.407 1.00 93.06 285 ARG A N 1
ATOM 2263 C CA . ARG A 1 285 ? 8.483 0.699 -12.205 1.00 93.06 285 ARG A CA 1
ATOM 2264 C C . ARG A 1 285 ? 9.653 1.086 -11.303 1.00 93.06 285 ARG A C 1
ATOM 2266 O O . ARG A 1 285 ? 10.752 0.581 -11.509 1.00 93.06 285 ARG A O 1
ATOM 2273 N N . LEU A 1 286 ? 9.408 1.924 -10.296 1.00 96.56 286 LEU A N 1
ATOM 2274 C CA . LEU A 1 286 ? 10.413 2.333 -9.322 1.00 96.56 286 LEU A CA 1
ATOM 2275 C C . LEU A 1 286 ? 10.925 1.150 -8.487 1.00 96.56 286 LEU A C 1
ATOM 2277 O O . LEU A 1 286 ? 12.136 0.995 -8.349 1.00 96.56 286 LEU A O 1
ATOM 2281 N N . VAL A 1 287 ? 10.035 0.289 -7.978 1.00 96.06 287 VAL A N 1
ATOM 2282 C CA . VAL A 1 287 ? 10.423 -0.933 -7.248 1.00 96.06 287 VAL A CA 1
ATOM 2283 C C . VAL A 1 287 ? 11.264 -1.843 -8.139 1.00 96.06 287 VAL A C 1
ATOM 2285 O O . VAL A 1 287 ? 12.293 -2.345 -7.694 1.00 96.06 287 VAL A O 1
ATOM 2288 N N . ARG A 1 288 ? 10.882 -2.010 -9.411 1.00 94.88 288 ARG A N 1
ATOM 2289 C CA . ARG A 1 288 ? 11.657 -2.820 -10.360 1.00 94.88 288 ARG A CA 1
ATOM 2290 C C . ARG A 1 288 ? 13.035 -2.265 -10.667 1.00 94.88 288 ARG A C 1
ATOM 2292 O O . ARG A 1 288 ? 13.982 -3.020 -10.845 1.00 94.88 288 ARG A O 1
ATOM 2299 N N . GLU A 1 289 ? 13.136 -0.948 -10.739 1.00 95.25 289 GLU A N 1
ATOM 2300 C CA . GLU A 1 289 ? 14.386 -0.254 -11.018 1.00 95.25 289 GLU A CA 1
ATOM 2301 C C . GLU A 1 289 ? 15.342 -0.290 -9.819 1.00 95.25 289 GLU A C 1
ATOM 2303 O O . GLU A 1 289 ? 16.544 -0.472 -9.994 1.00 95.25 289 GLU A O 1
ATOM 2308 N N . LEU A 1 290 ? 14.820 -0.099 -8.605 1.00 95.19 290 LEU A N 1
ATOM 2309 C CA . LEU A 1 290 ? 15.640 0.102 -7.411 1.00 95.19 290 LEU A CA 1
ATOM 2310 C C . LEU A 1 290 ? 15.827 -1.139 -6.551 1.00 95.19 290 LEU A C 1
ATOM 2312 O O . LEU A 1 290 ? 16.839 -1.229 -5.863 1.00 95.19 290 LEU A O 1
ATOM 2316 N N . VAL A 1 291 ? 14.848 -2.040 -6.526 1.00 94.75 291 VAL A N 1
ATOM 2317 C CA . VAL A 1 291 ? 14.775 -3.129 -5.547 1.00 94.75 291 VAL A CA 1
ATOM 2318 C C . VAL A 1 291 ? 14.914 -4.473 -6.238 1.00 94.75 291 VAL A C 1
ATOM 2320 O O . VAL A 1 291 ? 15.883 -5.178 -5.972 1.00 94.75 291 VAL A O 1
ATOM 2323 N N . ASP A 1 292 ? 13.970 -4.807 -7.117 1.00 91.88 292 ASP A N 1
ATOM 2324 C CA . ASP A 1 292 ? 13.854 -6.135 -7.715 1.00 91.88 292 ASP A CA 1
ATOM 2325 C C . ASP A 1 292 ? 13.169 -6.060 -9.085 1.00 91.88 292 ASP A C 1
ATOM 2327 O O . ASP A 1 292 ? 11.964 -5.818 -9.166 1.00 91.88 292 ASP A O 1
ATOM 2331 N N . ALA A 1 293 ? 13.920 -6.313 -10.160 1.00 89.50 293 ALA A N 1
ATOM 2332 C CA . ALA A 1 293 ? 13.423 -6.273 -11.537 1.00 89.50 293 ALA A CA 1
ATOM 2333 C C . ALA A 1 293 ? 12.226 -7.210 -11.784 1.00 89.50 293 ALA A C 1
ATOM 2335 O O . ALA A 1 293 ? 11.372 -6.906 -12.625 1.00 89.50 293 ALA A O 1
ATOM 2336 N N . ASP A 1 294 ? 12.133 -8.298 -11.018 1.00 86.50 294 ASP A N 1
ATOM 2337 C CA . ASP A 1 294 ? 11.068 -9.292 -11.092 1.00 86.50 294 ASP A CA 1
ATOM 2338 C C . ASP A 1 294 ? 9.927 -9.013 -10.103 1.00 86.50 294 ASP A C 1
ATOM 2340 O O . ASP A 1 294 ? 9.025 -9.840 -9.950 1.00 86.50 294 ASP A O 1
ATOM 2344 N N . ALA A 1 295 ? 9.904 -7.832 -9.471 1.00 89.38 295 ALA A N 1
ATOM 2345 C CA . ALA A 1 295 ? 8.844 -7.453 -8.547 1.00 89.38 295 ALA A CA 1
ATOM 2346 C C . ALA A 1 295 ? 7.453 -7.602 -9.182 1.00 89.38 295 ALA A C 1
ATOM 2348 O O . ALA A 1 295 ? 7.196 -7.209 -10.335 1.00 89.38 295 ALA A O 1
ATOM 2349 N N . VAL A 1 296 ? 6.532 -8.163 -8.399 1.00 85.50 296 VAL A N 1
ATOM 2350 C CA . VAL A 1 296 ? 5.159 -8.466 -8.819 1.00 85.50 296 VAL A CA 1
ATOM 2351 C C . VAL A 1 296 ? 4.185 -7.744 -7.906 1.00 85.50 296 VAL A C 1
ATOM 2353 O O . VAL A 1 296 ? 4.295 -7.829 -6.687 1.00 85.50 296 VAL A O 1
ATOM 2356 N N . GLN A 1 297 ? 3.203 -7.063 -8.491 1.00 89.69 297 GLN A N 1
ATOM 2357 C CA . GLN A 1 297 ? 2.105 -6.467 -7.739 1.00 89.69 297 GLN A CA 1
ATOM 2358 C C . GLN A 1 297 ? 1.239 -7.560 -7.108 1.00 89.69 297 GLN A C 1
ATOM 2360 O O . GLN A 1 297 ? 0.806 -8.494 -7.782 1.00 89.69 297 GLN A O 1
ATOM 2365 N N . LEU A 1 298 ? 1.019 -7.450 -5.801 1.00 87.94 298 LEU A N 1
ATOM 2366 C CA . LEU A 1 298 ? 0.170 -8.354 -5.034 1.00 87.94 298 LEU A CA 1
ATOM 2367 C C . LEU A 1 298 ? -1.270 -7.855 -4.996 1.00 87.94 298 LEU A C 1
ATOM 2369 O O . LEU A 1 298 ? -2.186 -8.642 -5.231 1.00 87.94 298 LEU A O 1
ATOM 2373 N N . TYR A 1 299 ? -1.446 -6.563 -4.725 1.00 86.69 299 TYR A N 1
ATOM 2374 C CA . TYR A 1 299 ? -2.721 -5.857 -4.758 1.00 86.69 299 TYR A CA 1
ATOM 2375 C C . TYR A 1 299 ? -2.503 -4.364 -5.011 1.00 86.69 299 TYR A C 1
ATOM 2377 O O . TYR A 1 299 ? -1.399 -3.849 -4.826 1.00 86.69 299 TYR A O 1
ATOM 2385 N N . ALA A 1 300 ? -3.566 -3.681 -5.430 1.00 86.69 300 ALA A N 1
ATOM 2386 C CA . ALA A 1 300 ? -3.693 -2.233 -5.339 1.00 86.69 300 ALA A CA 1
ATOM 2387 C C . ALA A 1 300 ? -5.162 -1.848 -5.130 1.00 86.69 300 ALA A C 1
ATOM 2389 O O . ALA A 1 300 ? -6.055 -2.488 -5.690 1.00 86.69 300 ALA A O 1
ATOM 2390 N N . ASP A 1 301 ? -5.383 -0.791 -4.361 1.00 83.06 301 ASP A N 1
ATOM 2391 C CA . ASP A 1 301 ? -6.632 -0.041 -4.249 1.00 83.06 301 ASP A CA 1
ATOM 2392 C C . ASP A 1 301 ? -6.312 1.459 -4.219 1.00 83.06 301 ASP A C 1
ATOM 2394 O O . ASP A 1 301 ? -5.155 1.817 -4.017 1.00 83.06 301 ASP A O 1
ATOM 2398 N N . HIS A 1 302 ? -7.334 2.317 -4.331 1.00 74.44 302 HIS A N 1
ATOM 2399 C CA . HIS A 1 302 ? -7.288 3.795 -4.334 1.00 74.44 302 HIS A CA 1
ATOM 2400 C C . HIS A 1 302 ? -6.383 4.502 -3.295 1.00 74.44 302 HIS A C 1
ATOM 2402 O O . HIS A 1 302 ? -6.176 5.711 -3.354 1.00 74.44 302 HIS A O 1
ATOM 2408 N N . ARG A 1 303 ? -5.859 3.801 -2.292 1.00 80.19 303 ARG A N 1
ATOM 2409 C CA . ARG A 1 303 ? -4.976 4.360 -1.269 1.00 80.19 303 ARG A CA 1
ATOM 2410 C C . ARG A 1 303 ? -3.689 3.593 -1.078 1.00 80.19 303 ARG A C 1
ATOM 2412 O O . ARG A 1 303 ? -2.819 4.118 -0.394 1.00 80.19 303 ARG A O 1
ATOM 2419 N N . GLN A 1 304 ? -3.538 2.394 -1.624 1.00 89.31 304 GLN A N 1
ATOM 2420 C CA . GLN A 1 304 ? -2.349 1.595 -1.361 1.00 89.31 304 GLN A CA 1
ATOM 2421 C C . GLN A 1 304 ? -2.081 0.536 -2.420 1.00 89.31 304 GLN A C 1
ATOM 2423 O O . GLN A 1 304 ? -2.986 0.033 -3.081 1.00 89.31 304 GLN A O 1
ATOM 2428 N N . ALA A 1 305 ? -0.819 0.142 -2.539 1.00 91.69 305 ALA A N 1
ATOM 2429 C CA . ALA A 1 305 ? -0.412 -0.992 -3.350 1.00 91.69 305 ALA A CA 1
ATOM 2430 C C . ALA A 1 305 ? 0.761 -1.723 -2.716 1.00 91.69 305 ALA A C 1
ATOM 2432 O O . ALA A 1 305 ? 1.699 -1.094 -2.228 1.00 91.69 305 ALA A O 1
ATOM 2433 N N . ALA A 1 306 ? 0.740 -3.051 -2.796 1.00 93.69 306 ALA A N 1
ATOM 2434 C CA . ALA A 1 306 ? 1.826 -3.891 -2.318 1.00 93.69 306 ALA A CA 1
ATOM 2435 C C . ALA A 1 306 ? 2.473 -4.676 -3.453 1.00 93.69 306 ALA A C 1
ATOM 2437 O O . ALA A 1 306 ? 1.808 -5.191 -4.358 1.00 93.69 306 ALA A O 1
ATOM 2438 N N . TYR A 1 307 ? 3.788 -4.819 -3.358 1.00 94.25 307 TYR A N 1
ATOM 2439 C CA . TYR A 1 307 ? 4.632 -5.490 -4.330 1.00 94.25 307 TYR A CA 1
ATOM 2440 C C . TYR A 1 307 ? 5.486 -6.539 -3.631 1.00 94.25 307 TYR A C 1
ATOM 2442 O O . TYR A 1 307 ? 6.166 -6.244 -2.649 1.00 94.25 307 TYR A O 1
ATOM 2450 N N . ARG A 1 308 ? 5.481 -7.763 -4.157 1.00 94.06 308 ARG A N 1
ATOM 2451 C CA . ARG A 1 308 ? 6.402 -8.814 -3.728 1.00 94.06 308 ARG A CA 1
ATOM 2452 C C . ARG A 1 308 ? 7.780 -8.536 -4.307 1.00 94.06 308 ARG A C 1
ATOM 2454 O O . ARG A 1 308 ? 7.896 -8.331 -5.516 1.00 94.06 308 ARG A O 1
ATOM 2461 N N . VAL A 1 309 ? 8.789 -8.617 -3.453 1.00 94.44 309 VAL A N 1
ATOM 2462 C CA . VAL A 1 309 ? 10.209 -8.533 -3.805 1.00 94.44 309 VAL A CA 1
ATOM 2463 C C . VAL A 1 309 ? 10.940 -9.765 -3.276 1.00 94.44 309 VAL A C 1
ATOM 2465 O O . VAL A 1 309 ? 10.464 -10.439 -2.365 1.00 94.44 309 VAL A O 1
ATOM 2468 N N . THR A 1 310 ? 12.088 -10.085 -3.856 1.00 89.62 310 THR A N 1
ATOM 2469 C CA . THR A 1 310 ? 12.914 -11.228 -3.450 1.00 89.62 310 THR A CA 1
ATOM 2470 C C . THR A 1 310 ? 13.685 -10.927 -2.169 1.00 89.62 310 THR A C 1
ATOM 2472 O O . THR A 1 310 ? 13.788 -11.782 -1.288 1.00 89.62 310 THR A O 1
ATOM 2475 N N . GLU A 1 311 ? 14.181 -9.696 -2.046 1.00 88.44 311 GLU A N 1
ATOM 2476 C CA . GLU A 1 311 ? 14.961 -9.188 -0.919 1.00 88.44 311 GLU A CA 1
ATOM 2477 C C . GLU A 1 311 ? 14.831 -7.660 -0.808 1.00 88.44 311 GLU A C 1
ATOM 2479 O O . GLU A 1 311 ? 14.506 -6.981 -1.784 1.00 88.44 311 GLU A O 1
ATOM 2484 N N . MET A 1 312 ? 15.098 -7.113 0.383 1.00 91.31 312 MET A N 1
ATOM 2485 C CA . MET A 1 312 ? 15.170 -5.668 0.611 1.00 91.31 312 MET A CA 1
ATOM 2486 C C . MET A 1 312 ? 16.416 -5.304 1.428 1.00 91.31 312 MET A C 1
ATOM 2488 O O . MET A 1 312 ? 16.391 -5.315 2.660 1.00 91.31 312 MET A O 1
ATOM 2492 N N . PRO A 1 313 ? 17.518 -4.940 0.760 1.00 85.00 313 PRO A N 1
ATOM 2493 C CA . PRO A 1 313 ? 18.652 -4.308 1.416 1.00 85.00 313 PRO A CA 1
ATOM 2494 C C . PRO A 1 313 ? 18.243 -2.977 2.066 1.00 85.00 313 PRO A C 1
ATOM 2496 O O . PRO A 1 313 ? 17.587 -2.149 1.432 1.00 85.00 313 PRO A O 1
ATOM 2499 N N . ALA A 1 314 ? 18.679 -2.728 3.305 1.00 80.81 314 ALA A N 1
ATOM 2500 C CA . ALA A 1 314 ? 18.281 -1.540 4.071 1.00 80.81 314 ALA A CA 1
ATOM 2501 C C . ALA A 1 314 ? 18.554 -0.212 3.332 1.00 80.81 314 ALA A C 1
ATOM 2503 O O . ALA A 1 314 ? 17.700 0.670 3.313 1.00 80.81 314 ALA A O 1
ATOM 2504 N N . HIS A 1 315 ? 19.695 -0.101 2.641 1.00 85.81 315 HIS A N 1
ATOM 2505 C CA . HIS A 1 315 ? 20.060 1.092 1.865 1.00 85.81 315 HIS A CA 1
ATOM 2506 C C . HIS A 1 315 ? 19.120 1.355 0.673 1.00 85.81 315 HIS A C 1
ATOM 2508 O O . HIS A 1 315 ? 18.960 2.497 0.243 1.00 85.81 315 HIS A O 1
ATOM 2514 N N . ARG A 1 316 ? 18.481 0.310 0.124 1.00 90.75 316 ARG A N 1
ATOM 2515 C CA . ARG A 1 316 ? 17.526 0.453 -0.983 1.00 90.75 316 ARG A CA 1
ATOM 2516 C C . ARG A 1 316 ? 16.183 0.970 -0.499 1.00 90.75 316 ARG A C 1
ATOM 2518 O O . ARG A 1 316 ? 15.546 1.708 -1.242 1.00 90.75 316 ARG A O 1
ATOM 2525 N N . LEU A 1 317 ? 15.774 0.638 0.727 1.00 92.06 317 LEU A N 1
ATOM 2526 C CA . LEU A 1 317 ? 14.504 1.099 1.286 1.00 92.06 317 LEU A CA 1
ATOM 2527 C C . LEU A 1 317 ? 14.474 2.623 1.454 1.00 92.06 317 LEU A C 1
ATOM 2529 O O . LEU A 1 317 ? 13.477 3.256 1.113 1.00 92.06 317 LEU A O 1
ATOM 2533 N N . ASP A 1 318 ? 15.567 3.220 1.928 1.00 91.75 318 ASP A N 1
ATOM 2534 C CA . ASP A 1 318 ? 15.638 4.673 2.111 1.00 91.75 318 ASP A CA 1
ATOM 2535 C C . ASP A 1 318 ? 15.665 5.414 0.766 1.00 91.75 318 ASP A C 1
ATOM 2537 O O . ASP A 1 318 ? 14.886 6.347 0.565 1.00 91.75 318 ASP A O 1
ATOM 2541 N N . ARG A 1 319 ? 16.444 4.925 -0.209 1.00 94.06 319 ARG A N 1
ATOM 2542 C CA . ARG A 1 319 ? 16.424 5.458 -1.583 1.00 94.06 319 ARG A CA 1
ATOM 2543 C C . ARG A 1 319 ? 15.054 5.288 -2.248 1.00 94.06 319 ARG A C 1
ATOM 2545 O O . ARG A 1 319 ? 14.608 6.157 -2.997 1.00 94.06 319 ARG A O 1
ATOM 2552 N N . LEU A 1 320 ? 14.381 4.165 -1.999 1.00 95.94 320 LEU A N 1
ATOM 2553 C CA . LEU A 1 320 ? 13.040 3.908 -2.513 1.00 95.94 320 LEU A CA 1
ATOM 2554 C C . LEU A 1 320 ? 12.036 4.904 -1.937 1.00 95.94 320 LEU A C 1
ATOM 2556 O O . LEU A 1 320 ? 11.270 5.478 -2.702 1.00 95.94 320 LEU A O 1
ATOM 2560 N N . ARG A 1 321 ? 12.077 5.157 -0.623 1.00 95.31 321 ARG A N 1
ATOM 2561 C CA . ARG A 1 321 ? 11.255 6.177 0.049 1.00 95.31 321 ARG A CA 1
ATOM 2562 C C . ARG A 1 321 ? 11.469 7.562 -0.537 1.00 95.31 321 ARG A C 1
ATOM 2564 O O . ARG A 1 321 ? 10.503 8.247 -0.855 1.00 95.31 321 ARG A O 1
ATOM 2571 N N . GLU A 1 322 ? 12.726 7.955 -0.704 1.00 94.25 322 GLU A N 1
ATOM 2572 C CA . GLU A 1 322 ? 13.088 9.246 -1.278 1.00 94.25 322 GLU A CA 1
ATOM 2573 C C . GLU A 1 322 ? 12.526 9.401 -2.694 1.00 94.25 322 GLU A C 1
ATOM 2575 O O . GLU A 1 322 ? 11.811 10.360 -2.986 1.00 94.25 322 GLU A O 1
ATOM 2580 N N . ARG A 1 323 ? 12.788 8.437 -3.582 1.00 96.50 323 ARG A N 1
ATOM 2581 C CA . ARG A 1 323 ? 12.313 8.519 -4.969 1.00 96.50 323 ARG A CA 1
ATOM 2582 C C . ARG A 1 323 ? 10.800 8.372 -5.089 1.00 96.50 323 ARG A C 1
ATOM 2584 O O . ARG A 1 323 ? 10.214 8.991 -5.971 1.00 96.50 323 ARG A O 1
ATOM 2591 N N . ALA A 1 324 ? 10.161 7.614 -4.204 1.00 95.94 324 ALA A N 1
ATOM 2592 C CA . ALA A 1 324 ? 8.709 7.506 -4.163 1.00 95.94 324 ALA A CA 1
ATOM 2593 C C . ALA A 1 324 ? 8.053 8.837 -3.783 1.00 95.94 324 ALA A C 1
ATOM 2595 O O . ALA A 1 324 ? 7.088 9.232 -4.431 1.00 95.94 324 ALA A O 1
ATOM 2596 N N . ALA A 1 325 ? 8.619 9.572 -2.821 1.00 94.44 325 ALA A N 1
ATOM 2597 C CA . ALA A 1 325 ? 8.117 10.887 -2.424 1.00 94.44 325 ALA A CA 1
ATOM 2598 C C . ALA A 1 325 ? 8.162 11.925 -3.563 1.00 94.44 325 ALA A C 1
ATOM 2600 O O . ALA A 1 325 ? 7.350 12.847 -3.580 1.00 94.44 325 ALA A O 1
ATOM 2601 N N . HIS A 1 326 ? 9.074 11.764 -4.530 1.00 93.81 326 HIS A N 1
ATOM 2602 C CA . HIS A 1 326 ? 9.118 12.592 -5.741 1.00 93.81 326 HIS A CA 1
ATOM 2603 C C . HIS A 1 326 ? 8.030 12.228 -6.761 1.00 93.81 326 HIS A C 1
ATOM 2605 O O . HIS A 1 326 ? 7.612 13.090 -7.529 1.00 93.81 326 HIS A O 1
ATOM 2611 N N . ILE A 1 327 ? 7.596 10.963 -6.795 1.00 91.50 327 ILE A N 1
ATOM 2612 C CA . ILE A 1 327 ? 6.504 10.501 -7.666 1.00 91.50 327 ILE A CA 1
ATOM 2613 C C . ILE A 1 327 ? 5.162 10.927 -7.073 1.00 91.50 327 ILE A C 1
ATOM 2615 O O . ILE A 1 327 ? 4.334 11.504 -7.768 1.00 91.50 327 ILE A O 1
ATOM 2619 N N . ALA A 1 328 ? 4.964 10.663 -5.783 1.00 91.00 328 ALA A N 1
ATOM 2620 C CA . ALA A 1 328 ? 3.727 10.944 -5.076 1.00 91.00 328 ALA A CA 1
ATOM 2621 C C . ALA A 1 328 ? 4.037 11.603 -3.721 1.00 91.00 328 ALA A C 1
ATOM 2623 O O . ALA A 1 328 ? 4.393 10.911 -2.761 1.00 91.00 328 ALA A O 1
ATOM 2624 N N . PRO A 1 329 ? 3.922 12.939 -3.618 1.00 89.31 329 PRO A N 1
ATOM 2625 C CA . PRO A 1 329 ? 4.117 13.643 -2.357 1.00 89.31 329 PRO A CA 1
ATOM 2626 C C . PRO A 1 329 ? 3.177 13.106 -1.272 1.00 89.31 329 PRO A C 1
ATOM 2628 O O . PRO A 1 329 ? 1.969 13.024 -1.473 1.00 89.31 329 PRO A O 1
ATOM 2631 N N . GLY A 1 330 ? 3.735 12.745 -0.116 1.00 87.06 330 GLY A N 1
ATOM 2632 C CA . GLY A 1 330 ? 2.973 12.158 0.992 1.00 87.06 330 GLY A CA 1
ATOM 2633 C C . GLY A 1 330 ? 2.811 10.636 0.935 1.00 87.06 330 GLY A C 1
ATOM 2634 O O . GLY A 1 330 ? 2.245 10.080 1.872 1.00 87.06 330 GLY A O 1
ATOM 2635 N N . VAL A 1 331 ? 3.339 9.955 -0.093 1.00 92.81 331 VAL A N 1
ATOM 2636 C CA . VAL A 1 331 ? 3.353 8.487 -0.123 1.00 92.81 331 VAL A CA 1
ATOM 2637 C C . VAL A 1 331 ? 4.246 7.930 0.983 1.00 92.81 331 VAL A C 1
ATOM 2639 O O . VAL A 1 331 ? 5.397 8.337 1.169 1.00 92.81 331 VAL A O 1
ATOM 2642 N N . GLU A 1 332 ? 3.718 6.964 1.713 1.00 90.38 332 GLU A N 1
ATOM 2643 C CA . GLU A 1 332 ? 4.456 6.183 2.685 1.00 90.38 332 GLU A CA 1
ATOM 2644 C C . GLU A 1 332 ? 4.949 4.887 2.047 1.00 90.38 332 GLU A C 1
ATOM 2646 O O . GLU A 1 332 ? 4.199 4.237 1.329 1.00 90.38 332 GLU A O 1
ATOM 2651 N N . VAL A 1 333 ? 6.192 4.490 2.342 1.00 94.50 333 VAL A N 1
ATOM 2652 C CA . VAL A 1 333 ? 6.746 3.200 1.907 1.00 94.50 333 VAL A CA 1
ATOM 2653 C C . VAL A 1 333 ? 7.064 2.321 3.113 1.00 94.50 333 VAL A C 1
ATOM 2655 O O . VAL A 1 333 ? 7.972 2.613 3.912 1.00 94.50 333 VAL A O 1
ATOM 2658 N N . LEU A 1 334 ? 6.318 1.229 3.210 1.00 92.44 334 LEU A N 1
ATOM 2659 C CA . LEU A 1 334 ? 6.421 0.182 4.212 1.00 92.44 334 LEU A CA 1
ATOM 2660 C C . LEU A 1 334 ? 7.156 -1.031 3.640 1.00 92.44 334 LEU A C 1
ATOM 2662 O O . LEU A 1 334 ? 7.065 -1.338 2.452 1.00 92.44 334 LEU A O 1
ATOM 2666 N N . TYR A 1 335 ? 7.897 -1.717 4.505 1.00 94.44 335 TYR A N 1
ATOM 2667 C CA . TYR A 1 335 ? 8.500 -3.008 4.199 1.00 94.44 335 TYR A CA 1
ATOM 2668 C C . TYR A 1 335 ? 8.080 -4.013 5.264 1.00 94.44 335 TYR A C 1
ATOM 2670 O O . TYR A 1 335 ? 8.196 -3.719 6.455 1.00 94.44 335 TYR A O 1
ATOM 2678 N N . GLY A 1 336 ? 7.622 -5.184 4.832 1.00 91.69 336 GLY A N 1
ATOM 2679 C CA . GLY A 1 336 ? 7.179 -6.254 5.718 1.00 91.69 336 GLY A CA 1
ATOM 2680 C C . GLY A 1 336 ? 7.521 -7.631 5.167 1.00 91.69 336 GLY A C 1
ATOM 2681 O O . GLY A 1 336 ? 7.555 -7.837 3.950 1.00 91.69 336 GLY A O 1
ATOM 2682 N N . GLU A 1 337 ? 7.765 -8.571 6.075 1.00 93.56 337 GLU A N 1
ATOM 2683 C CA . GLU A 1 337 ? 7.978 -9.983 5.765 1.00 93.56 337 GLU A CA 1
ATOM 2684 C C . GLU A 1 337 ? 6.857 -10.809 6.389 1.00 93.56 337 GLU A C 1
ATOM 2686 O O . GLU A 1 337 ? 6.599 -10.701 7.587 1.00 93.56 337 GLU A O 1
ATOM 2691 N N . TYR A 1 338 ? 6.197 -11.635 5.580 1.00 90.06 338 TYR A N 1
ATOM 2692 C CA . TYR A 1 338 ? 5.022 -12.389 6.006 1.00 90.06 338 TYR A CA 1
ATOM 2693 C C . TYR A 1 338 ? 5.147 -13.863 5.626 1.00 90.06 338 TYR A C 1
ATOM 2695 O O . TYR A 1 338 ? 5.597 -14.204 4.538 1.00 90.06 338 TYR A O 1
ATOM 2703 N N . ASP A 1 339 ? 4.700 -14.761 6.496 1.00 87.19 339 ASP A N 1
ATOM 2704 C CA . ASP A 1 339 ? 4.604 -16.203 6.223 1.00 87.19 339 ASP A CA 1
ATOM 2705 C C . ASP A 1 339 ? 3.343 -16.575 5.413 1.00 87.19 339 ASP A C 1
ATOM 2707 O O . ASP A 1 339 ? 3.082 -17.742 5.119 1.00 87.19 339 ASP A O 1
ATOM 2711 N N . PHE A 1 340 ? 2.563 -15.572 5.012 1.00 85.00 340 PHE A N 1
ATOM 2712 C CA . PHE A 1 340 ? 1.377 -15.677 4.172 1.00 85.00 340 PHE A CA 1
ATOM 2713 C C . PHE A 1 340 ? 1.441 -14.660 3.037 1.00 85.00 340 PHE A C 1
ATOM 2715 O O . PHE A 1 340 ? 2.167 -13.676 3.118 1.00 85.00 340 PHE A O 1
ATOM 2722 N N . ARG A 1 341 ? 0.652 -14.878 1.979 1.00 86.06 341 ARG A N 1
ATOM 2723 C CA . ARG A 1 341 ? 0.557 -13.934 0.862 1.00 86.06 341 ARG A CA 1
ATOM 2724 C C . ARG A 1 341 ? -0.241 -12.687 1.280 1.00 86.06 341 ARG A C 1
ATOM 2726 O O . ARG A 1 341 ? -1.435 -12.837 1.565 1.00 86.06 341 ARG A O 1
ATOM 2733 N N . PRO A 1 342 ? 0.347 -11.478 1.225 1.00 92.06 342 PRO A N 1
ATOM 2734 C CA . PRO A 1 342 ? -0.402 -10.241 1.412 1.00 92.06 342 PRO A CA 1
ATOM 2735 C C . PRO A 1 342 ? -1.499 -10.080 0.354 1.00 92.06 342 PRO A C 1
ATOM 2737 O O . PRO A 1 342 ? -1.275 -10.329 -0.837 1.00 92.06 342 PRO A O 1
ATOM 2740 N N . ALA A 1 343 ? -2.692 -9.698 0.797 1.00 89.00 343 ALA A N 1
ATOM 2741 C CA . ALA A 1 343 ? -3.890 -9.519 -0.014 1.00 89.00 343 ALA A CA 1
ATOM 2742 C C . ALA A 1 343 ? -4.854 -8.541 0.671 1.00 89.00 343 ALA A C 1
ATOM 2744 O O . ALA A 1 343 ? -4.817 -8.389 1.889 1.00 89.00 343 ALA A O 1
ATOM 2745 N N . LEU A 1 344 ? -5.754 -7.931 -0.098 1.00 88.19 344 LEU A N 1
ATOM 2746 C CA . LEU A 1 344 ? -6.838 -7.118 0.451 1.00 88.19 344 LEU A CA 1
ATOM 2747 C C . LEU A 1 344 ? -8.038 -8.001 0.786 1.00 88.19 344 LEU A C 1
ATOM 2749 O O . LEU A 1 344 ? -8.485 -8.795 -0.045 1.00 88.19 344 LEU A O 1
ATOM 2753 N N . TYR A 1 345 ? -8.587 -7.824 1.981 1.00 87.38 345 TYR A N 1
ATOM 2754 C CA . TYR A 1 345 ? -9.967 -8.177 2.259 1.00 87.38 345 TYR A CA 1
ATOM 2755 C C . TYR A 1 345 ? -10.874 -7.219 1.501 1.00 87.38 345 TYR A C 1
ATOM 2757 O O . TYR A 1 345 ? -10.697 -6.003 1.551 1.00 87.38 345 TYR A O 1
ATOM 2765 N N . THR A 1 346 ? -11.856 -7.776 0.802 1.00 82.06 346 THR A N 1
ATOM 2766 C CA . THR A 1 346 ? -12.876 -7.015 0.083 1.00 82.06 346 THR A CA 1
ATOM 2767 C C . THR A 1 346 ? -13.622 -6.118 1.060 1.00 82.06 346 THR A C 1
ATOM 2769 O O . THR A 1 346 ? -13.831 -4.937 0.788 1.00 82.06 346 THR A O 1
ATOM 2772 N N . ARG A 1 347 ? -13.975 -6.683 2.220 1.00 86.56 347 ARG A N 1
ATOM 2773 C CA . ARG A 1 347 ? -14.662 -5.985 3.302 1.00 86.56 347 ARG A CA 1
ATOM 2774 C C . ARG A 1 347 ? -14.421 -6.662 4.645 1.00 86.56 347 ARG A C 1
ATOM 2776 O O . ARG A 1 347 ? -14.347 -7.888 4.718 1.00 86.56 347 ARG A O 1
ATOM 2783 N N . LEU A 1 348 ? -14.364 -5.865 5.703 1.00 91.12 348 LEU A N 1
ATOM 2784 C CA . LEU A 1 348 ? -14.514 -6.313 7.084 1.00 91.12 348 LEU A CA 1
ATOM 2785 C C . LEU A 1 348 ? -15.753 -5.657 7.682 1.00 91.12 348 LEU A C 1
ATOM 2787 O O . LEU A 1 348 ? -15.948 -4.447 7.555 1.00 91.12 348 LEU A O 1
ATOM 2791 N N . GLU A 1 349 ? -16.581 -6.457 8.340 1.00 92.38 349 GLU A N 1
ATOM 2792 C CA . GLU A 1 349 ? -17.730 -5.962 9.089 1.00 92.38 349 GLU A CA 1
ATOM 2793 C C . GLU A 1 349 ? -17.259 -5.643 10.507 1.00 92.38 349 GLU A C 1
ATOM 2795 O O . GLU A 1 349 ? -16.754 -6.519 11.200 1.00 92.38 349 GLU A O 1
ATOM 2800 N N . VAL A 1 350 ? -17.398 -4.397 10.950 1.00 92.50 350 VAL A N 1
ATOM 2801 C CA . VAL A 1 350 ? -16.940 -3.962 12.271 1.00 92.50 350 VAL A CA 1
ATOM 2802 C C . VAL A 1 350 ? -18.115 -3.464 13.091 1.00 92.50 350 VAL A C 1
ATOM 2804 O O . VAL A 1 350 ? -18.811 -2.531 12.706 1.00 92.50 350 VAL A O 1
ATOM 2807 N N . MET A 1 351 ? -18.326 -4.083 14.241 1.00 90.75 351 MET A N 1
ATOM 2808 C CA . MET A 1 351 ? -19.280 -3.661 15.251 1.00 90.75 351 MET A CA 1
ATOM 2809 C C . MET A 1 351 ? -18.562 -2.745 16.233 1.00 90.75 351 MET A C 1
ATOM 2811 O O . MET A 1 351 ? -17.648 -3.175 16.933 1.00 90.75 351 MET A O 1
ATOM 2815 N N . GLY A 1 352 ? -18.943 -1.476 16.249 1.00 87.69 352 GLY A N 1
ATOM 2816 C CA . GLY A 1 352 ? -18.380 -0.497 17.159 1.00 87.69 352 GLY A CA 1
ATOM 2817 C C . GLY A 1 352 ? -18.859 -0.669 18.608 1.00 87.69 352 GLY A C 1
ATOM 2818 O O . GLY A 1 352 ? -19.719 -1.508 18.893 1.00 87.69 352 GLY A O 1
ATOM 2819 N N . PRO A 1 353 ? -18.322 0.134 19.540 1.00 83.12 353 PRO A N 1
ATOM 2820 C CA . PRO A 1 353 ? -18.579 -0.010 20.976 1.00 83.12 353 PRO A CA 1
ATOM 2821 C C . PRO A 1 353 ? -20.027 0.277 21.394 1.00 83.12 353 PRO A C 1
ATOM 2823 O O . PRO A 1 353 ? -20.461 -0.173 22.451 1.00 83.12 353 PRO A O 1
ATOM 2826 N N . ASP A 1 354 ? -20.790 0.996 20.573 1.00 82.81 354 ASP A N 1
ATOM 2827 C CA . ASP A 1 354 ? -22.226 1.241 20.756 1.00 82.81 354 ASP A CA 1
ATOM 2828 C C . ASP A 1 354 ? -23.116 0.180 20.079 1.00 82.81 354 ASP A C 1
ATOM 2830 O O . ASP A 1 354 ? -24.342 0.290 20.094 1.00 82.81 354 ASP A O 1
ATOM 2834 N N . GLY A 1 355 ? -22.509 -0.852 19.483 1.00 84.25 355 GLY A N 1
ATOM 2835 C CA . GLY A 1 355 ? -23.195 -1.889 18.718 1.00 84.25 355 GLY A CA 1
ATOM 2836 C C . GLY A 1 355 ? -23.544 -1.484 17.284 1.00 84.25 355 GLY A C 1
ATOM 2837 O O . GLY A 1 355 ? -24.123 -2.297 16.562 1.00 84.25 355 GLY A O 1
ATOM 2838 N N . GLN A 1 356 ? -23.200 -0.268 16.842 1.00 86.81 356 GLN A N 1
ATOM 2839 C CA . GLN A 1 356 ? -23.399 0.132 15.453 1.00 86.81 356 GLN A CA 1
ATOM 2840 C C . GLN A 1 356 ? -22.457 -0.659 14.538 1.00 86.81 356 GLN A C 1
ATOM 2842 O O . GLN A 1 356 ? -21.274 -0.828 14.828 1.00 86.81 356 GLN A O 1
ATOM 2847 N N . GLN A 1 357 ? -22.989 -1.154 13.422 1.00 88.56 357 GLN A N 1
ATOM 2848 C CA . GLN A 1 357 ? -22.218 -1.892 12.427 1.00 88.56 357 GLN A CA 1
ATOM 2849 C C . GLN A 1 357 ? -21.725 -0.955 11.320 1.00 88.56 357 GLN A C 1
ATOM 2851 O O . GLN A 1 357 ? -22.490 -0.151 10.784 1.00 88.56 357 GLN A O 1
ATOM 2856 N N . PHE A 1 358 ? -20.458 -1.111 10.950 1.00 86.88 358 PHE A N 1
ATOM 2857 C CA . PHE A 1 358 ? -19.786 -0.409 9.862 1.00 86.88 358 PHE A CA 1
ATOM 2858 C C . PHE A 1 358 ? -19.089 -1.415 8.954 1.00 86.88 358 PHE A C 1
ATOM 2860 O O . PHE A 1 358 ? -18.762 -2.528 9.366 1.00 86.88 358 PHE A O 1
ATOM 2867 N N . GLU A 1 359 ? -18.829 -1.008 7.719 1.00 87.69 359 GLU A N 1
ATOM 2868 C CA . GLU A 1 359 ? -18.021 -1.777 6.782 1.00 87.69 359 GLU A CA 1
ATOM 2869 C C . GLU A 1 359 ? -16.722 -1.021 6.508 1.00 87.69 359 GLU A C 1
ATOM 2871 O O . GLU A 1 359 ? -16.748 0.173 6.199 1.00 87.69 359 GLU A O 1
ATOM 2876 N N . ILE A 1 360 ? -15.590 -1.716 6.624 1.00 87.88 360 ILE A N 1
ATOM 2877 C CA . ILE A 1 360 ? -14.287 -1.199 6.209 1.00 87.88 360 ILE A CA 1
ATOM 2878 C C . ILE A 1 360 ? -13.864 -1.974 4.957 1.00 87.88 360 ILE A C 1
ATOM 2880 O O . ILE A 1 360 ? -13.533 -3.160 5.060 1.00 87.88 360 ILE A O 1
ATOM 2884 N N . PRO A 1 361 ? -13.908 -1.350 3.770 1.00 86.31 361 PRO A N 1
ATOM 2885 C CA . PRO A 1 361 ? -13.519 -2.007 2.534 1.00 86.31 361 PRO A CA 1
ATOM 2886 C C . PRO A 1 361 ? -11.994 -2.002 2.359 1.00 86.31 361 PRO A C 1
ATOM 2888 O O . PRO A 1 361 ? -11.307 -1.125 2.883 1.00 86.31 361 PRO A O 1
ATOM 2891 N N . TYR A 1 362 ? -11.482 -2.952 1.572 1.00 85.12 362 TYR A N 1
ATOM 2892 C CA . TYR A 1 362 ? -10.084 -2.987 1.110 1.00 85.12 362 TYR A CA 1
ATOM 2893 C C . TYR A 1 362 ? -9.039 -2.957 2.237 1.00 85.12 362 TYR A C 1
ATOM 2895 O O . TYR A 1 362 ? -8.061 -2.217 2.186 1.00 85.12 362 TYR A O 1
ATOM 2903 N N . VAL A 1 363 ? -9.240 -3.773 3.273 1.00 90.06 363 VAL A N 1
ATOM 2904 C CA . VAL A 1 363 ? -8.300 -3.868 4.400 1.00 90.06 363 VAL A CA 1
ATOM 2905 C C . VAL A 1 363 ? -7.219 -4.901 4.086 1.00 90.06 363 VAL A C 1
ATOM 2907 O O . VAL A 1 363 ? -7.566 -6.059 3.845 1.00 90.06 363 VAL A O 1
ATOM 2910 N N . PRO A 1 364 ? -5.922 -4.557 4.114 1.00 92.00 364 PRO A N 1
ATOM 2911 C CA . PRO A 1 364 ? -4.862 -5.543 3.990 1.00 92.00 364 PRO A CA 1
ATOM 2912 C C . PRO A 1 364 ? -4.973 -6.631 5.058 1.00 92.00 364 PRO A C 1
ATOM 2914 O O . PRO A 1 364 ? -5.163 -6.378 6.245 1.00 92.00 364 PRO A O 1
ATOM 2917 N N . ASN A 1 365 ? -4.788 -7.882 4.658 1.00 91.44 365 ASN A N 1
ATOM 2918 C CA . ASN A 1 365 ? -4.715 -9.000 5.595 1.00 91.44 365 ASN A CA 1
ATOM 2919 C C . ASN A 1 365 ? -3.454 -8.948 6.489 1.00 91.44 365 ASN A C 1
ATOM 2921 O O . ASN A 1 365 ? -3.363 -9.691 7.471 1.00 91.44 365 ASN A O 1
ATOM 2925 N N . THR A 1 366 ? -2.517 -8.055 6.155 1.00 92.62 366 THR A N 1
ATOM 2926 C CA . THR A 1 366 ? -1.321 -7.674 6.914 1.00 92.62 366 THR A CA 1
ATOM 2927 C C . THR A 1 366 ? -1.584 -6.621 7.992 1.00 92.62 366 THR A C 1
ATOM 2929 O O . THR A 1 366 ? -0.744 -6.482 8.879 1.00 92.62 366 THR A O 1
ATOM 2932 N N . THR A 1 367 ? -2.721 -5.913 7.945 1.00 91.19 367 THR A N 1
ATOM 2933 C CA . THR A 1 367 ? -3.086 -4.868 8.913 1.00 91.19 367 THR A CA 1
ATOM 2934 C C . THR A 1 367 ? -3.106 -5.419 10.334 1.00 91.19 367 THR A C 1
ATOM 2936 O O . THR A 1 367 ? -3.514 -6.562 10.568 1.00 91.19 367 THR A O 1
ATOM 2939 N N . LEU A 1 368 ? -2.673 -4.600 11.289 1.00 91.56 368 LEU A N 1
ATOM 2940 C CA . LEU A 1 368 ? -2.731 -4.914 12.711 1.00 91.56 368 LEU A CA 1
ATOM 2941 C C . LEU A 1 368 ? -4.082 -4.482 13.304 1.00 91.56 368 LEU A C 1
ATOM 2943 O O . LEU A 1 368 ? -4.615 -3.435 12.928 1.00 91.56 368 LEU A O 1
ATOM 2947 N N . PRO A 1 369 ? -4.649 -5.210 14.283 1.00 91.62 369 PRO A N 1
ATOM 2948 C CA . PRO A 1 369 ? -5.886 -4.779 14.933 1.00 91.62 369 PRO A CA 1
ATOM 2949 C C . PRO A 1 369 ? -5.792 -3.379 15.560 1.00 91.62 369 PRO A C 1
ATOM 2951 O O . PRO A 1 369 ? -6.773 -2.639 15.548 1.00 91.62 369 PRO A O 1
ATOM 2954 N N . SER A 1 370 ? -4.613 -2.982 16.051 1.00 84.56 370 SER A N 1
ATOM 2955 C CA . SER A 1 370 ? -4.359 -1.637 16.588 1.00 84.56 370 SER A CA 1
ATOM 2956 C C . SER A 1 370 ? -4.495 -0.523 15.539 1.00 84.56 370 SER A C 1
ATOM 2958 O O . SER A 1 370 ? -4.901 0.592 15.873 1.00 84.56 370 SER A O 1
ATOM 2960 N N . GLU A 1 371 ? -4.229 -0.819 14.266 1.00 85.12 371 GLU A N 1
ATOM 2961 C CA . GLU A 1 371 ? -4.324 0.127 13.148 1.00 85.12 371 GLU A CA 1
ATOM 2962 C C . GLU A 1 371 ? -5.769 0.327 12.668 1.00 85.12 371 GLU A C 1
ATOM 2964 O O . GLU A 1 371 ? -6.093 1.372 12.100 1.00 85.12 371 GLU A O 1
ATOM 2969 N N . LEU A 1 372 ? -6.665 -0.629 12.942 1.00 85.19 372 LEU A N 1
ATOM 2970 C CA . LEU A 1 372 ? -8.094 -0.498 12.633 1.00 85.19 372 LEU A CA 1
ATOM 2971 C C . LEU A 1 372 ? -8.811 0.465 13.580 1.00 85.19 372 LEU A C 1
ATOM 2973 O O . LEU A 1 372 ? -9.779 1.118 13.188 1.00 85.19 372 LEU A O 1
ATOM 2977 N N . VAL A 1 373 ? -8.340 0.571 14.822 1.00 83.19 373 VAL A N 1
ATOM 2978 C CA . VAL A 1 373 ? -8.991 1.355 15.878 1.00 83.19 373 VAL A CA 1
ATOM 2979 C C . VAL A 1 373 ? -9.198 2.824 15.461 1.00 83.19 373 VAL A C 1
ATOM 2981 O O . VAL A 1 373 ? -10.335 3.295 15.538 1.00 83.19 373 VAL A O 1
ATOM 2984 N N . PRO A 1 374 ? -8.193 3.558 14.937 1.00 78.69 374 PRO A N 1
ATOM 2985 C CA . PRO A 1 374 ? -8.405 4.909 14.412 1.00 78.69 374 PRO A CA 1
ATOM 2986 C C . PRO A 1 374 ? -9.445 4.994 13.286 1.00 78.69 374 PRO A C 1
ATOM 2988 O O . PRO A 1 374 ? -10.209 5.957 13.248 1.00 78.69 374 PRO A O 1
ATOM 2991 N N . ALA A 1 375 ? -9.492 4.008 12.384 1.00 77.62 375 ALA A N 1
ATOM 2992 C CA . ALA A 1 375 ? -10.440 3.991 11.268 1.00 77.62 375 ALA A CA 1
ATOM 2993 C C . ALA A 1 375 ? -11.888 3.799 11.746 1.00 77.62 375 ALA A C 1
ATOM 2995 O O . ALA A 1 375 ? -12.802 4.424 11.206 1.00 77.62 375 ALA A O 1
ATOM 2996 N N . VAL A 1 376 ? -12.085 2.990 12.792 1.00 81.06 376 VAL A N 1
ATOM 2997 C CA . VAL A 1 376 ? -13.387 2.806 13.449 1.00 81.06 376 VAL A CA 1
ATOM 2998 C C . VAL A 1 376 ? -13.792 4.078 14.183 1.00 81.06 376 VAL A C 1
ATOM 3000 O O . VAL A 1 376 ? -14.890 4.583 13.971 1.00 81.06 376 VAL A O 1
ATO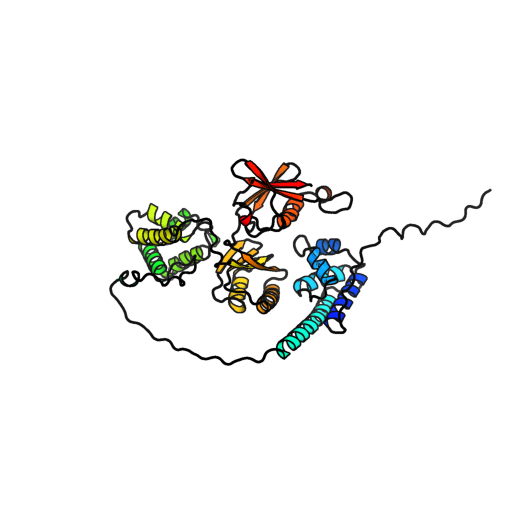M 3003 N N . TRP A 1 377 ? -12.900 4.660 14.988 1.00 78.94 377 TRP A N 1
ATOM 3004 C CA . TRP A 1 377 ? -13.202 5.891 15.724 1.00 78.94 377 TRP A CA 1
ATOM 3005 C C . TRP A 1 377 ? -13.455 7.099 14.823 1.00 78.94 377 TRP A C 1
ATOM 3007 O O . TRP A 1 377 ? -14.232 7.971 15.201 1.00 78.94 377 TRP A O 1
ATOM 3017 N N . ALA A 1 378 ? -12.866 7.144 13.625 1.00 76.44 378 ALA A N 1
ATOM 3018 C CA . ALA A 1 378 ? -13.151 8.182 12.636 1.00 76.44 378 ALA A CA 1
ATOM 3019 C C . ALA A 1 378 ? -14.619 8.186 12.158 1.00 76.44 378 ALA A C 1
ATOM 3021 O O . ALA A 1 378 ? -15.073 9.199 11.628 1.00 76.44 378 ALA A O 1
ATOM 3022 N N . GLN A 1 379 ? -15.365 7.092 12.364 1.00 78.56 379 GLN A N 1
ATOM 3023 C CA . GLN A 1 379 ? -16.809 7.031 12.097 1.00 78.56 379 GLN A CA 1
ATOM 3024 C C . GLN A 1 379 ? -17.647 7.722 13.186 1.00 78.56 379 GLN A C 1
ATOM 3026 O O . GLN A 1 379 ? -18.813 8.046 12.961 1.00 78.56 379 GLN A O 1
ATOM 3031 N N . TYR A 1 380 ? -17.063 7.976 14.360 1.00 74.69 380 TYR A N 1
ATOM 3032 C CA . TYR A 1 380 ? -17.731 8.591 15.502 1.00 74.69 380 TYR A CA 1
ATOM 3033 C C . TYR A 1 380 ? -17.398 10.080 15.618 1.00 74.69 380 TYR A C 1
ATOM 3035 O O . TYR A 1 380 ? -16.346 10.556 15.189 1.00 74.69 380 TYR A O 1
ATOM 3043 N N . ARG A 1 381 ? -18.291 10.847 16.260 1.00 63.00 381 ARG A N 1
ATOM 3044 C CA . ARG A 1 381 ? -17.966 12.223 16.668 1.00 63.00 381 ARG A CA 1
ATOM 3045 C C . ARG A 1 381 ? -16.835 12.186 17.697 1.00 63.00 381 ARG A C 1
ATOM 3047 O O . ARG A 1 381 ? -16.852 11.356 18.601 1.00 63.00 381 ARG A O 1
ATOM 3054 N N . THR A 1 382 ? -15.897 13.123 17.587 1.00 57.53 382 THR A N 1
ATOM 3055 C CA . THR A 1 382 ? -14.641 13.196 18.357 1.00 57.53 382 THR A CA 1
ATOM 3056 C C . THR A 1 382 ? -14.811 13.042 19.875 1.00 57.53 382 THR A C 1
ATOM 3058 O O . THR A 1 382 ? -13.916 12.537 20.545 1.00 57.53 382 THR A O 1
ATOM 3061 N N . GLU A 1 383 ? -15.961 13.455 20.412 1.00 56.81 383 GLU A N 1
ATOM 3062 C CA . GLU A 1 383 ? -16.306 13.418 21.840 1.00 56.81 383 GLU A CA 1
ATOM 3063 C C . GLU A 1 383 ? -16.593 12.001 22.370 1.00 56.81 383 GLU A C 1
ATOM 3065 O O . GLU A 1 383 ? -16.420 11.757 23.557 1.00 56.81 383 GLU A O 1
ATOM 3070 N N . ALA A 1 384 ? -17.013 11.063 21.511 1.00 56.44 384 ALA A N 1
ATOM 3071 C CA . ALA A 1 384 ? -17.370 9.695 21.907 1.00 56.44 384 ALA A CA 1
ATOM 3072 C C . ALA A 1 384 ? -16.163 8.742 21.969 1.00 56.44 384 ALA A C 1
ATOM 3074 O O . ALA A 1 384 ? -16.245 7.676 22.572 1.00 56.44 384 ALA A O 1
ATOM 3075 N N . ALA A 1 385 ? -15.045 9.124 21.347 1.00 59.84 385 ALA A N 1
ATOM 3076 C CA . ALA A 1 385 ? -13.842 8.300 21.234 1.00 59.84 385 ALA A CA 1
ATOM 3077 C C . ALA A 1 385 ? -12.805 8.565 22.335 1.00 59.84 385 ALA A C 1
ATOM 3079 O O . ALA A 1 385 ? -11.772 7.896 22.369 1.00 59.84 385 ALA A O 1
ATOM 3080 N N . GLN A 1 386 ? -13.032 9.569 23.190 1.00 66.06 386 GLN A N 1
ATOM 3081 C CA . GLN A 1 386 ? -12.034 10.072 24.130 1.00 66.06 386 GLN A CA 1
ATOM 3082 C C . GLN A 1 386 ? -12.503 9.977 25.585 1.00 66.06 386 GLN A C 1
ATOM 3084 O O . GLN A 1 386 ? -13.671 10.200 25.890 1.00 66.06 386 GLN A O 1
ATOM 3089 N N . ASP A 1 387 ? -11.578 9.666 26.495 1.00 66.75 387 ASP A N 1
ATOM 3090 C CA . ASP A 1 387 ? -11.805 9.792 27.933 1.00 66.75 387 ASP A CA 1
ATOM 3091 C C . ASP A 1 387 ? -11.910 11.275 28.349 1.00 66.75 387 ASP A C 1
ATOM 3093 O O . ASP A 1 387 ? -11.642 12.195 27.570 1.00 66.75 387 ASP A O 1
ATOM 3097 N N . ALA A 1 388 ? -12.254 11.530 29.614 1.00 59.50 388 ALA A N 1
ATOM 3098 C CA . ALA A 1 388 ? -12.330 12.888 30.165 1.00 59.50 388 ALA A CA 1
ATOM 3099 C C . ALA A 1 388 ? -11.000 13.678 30.083 1.00 59.50 388 ALA A C 1
ATOM 3101 O O . ALA A 1 388 ? -10.996 14.891 30.291 1.00 59.50 388 ALA A O 1
ATOM 3102 N N . ASN A 1 389 ? -9.884 13.009 29.771 1.00 57.84 389 ASN A N 1
ATOM 3103 C CA . ASN A 1 389 ? -8.551 13.587 29.615 1.00 57.84 389 ASN A CA 1
ATOM 3104 C C . ASN A 1 389 ? -8.150 13.762 28.134 1.00 57.84 389 ASN A C 1
ATOM 3106 O O . ASN A 1 389 ? -7.026 14.181 27.843 1.00 57.84 389 ASN A O 1
ATOM 3110 N N . GLY A 1 390 ? -9.037 13.442 27.185 1.00 59.22 390 GLY A N 1
ATOM 3111 C CA . GLY A 1 390 ? -8.772 13.528 25.751 1.00 59.22 390 GLY A CA 1
ATOM 3112 C C . GLY A 1 390 ? -7.866 12.414 25.209 1.00 59.22 390 GLY A C 1
ATOM 3113 O O . GLY A 1 390 ? -7.263 12.590 24.147 1.00 59.22 390 GLY A O 1
ATOM 3114 N N . HIS A 1 391 ? -7.672 11.304 25.925 1.00 61.78 391 HIS A N 1
ATOM 3115 C CA . HIS A 1 391 ? -7.029 10.097 25.392 1.00 61.78 391 HIS A CA 1
ATOM 3116 C C . HIS A 1 391 ? -8.054 9.246 24.657 1.00 61.78 391 HIS A C 1
ATOM 3118 O O . HIS A 1 391 ? -9.183 9.133 25.117 1.00 61.78 391 HIS A O 1
ATOM 3124 N N . LEU A 1 392 ? -7.658 8.619 23.543 1.00 61.59 392 LEU A N 1
ATOM 3125 C CA . LEU A 1 392 ? -8.501 7.600 22.917 1.00 61.59 392 LEU A CA 1
ATOM 3126 C C . LEU A 1 392 ? -8.788 6.502 23.940 1.00 61.59 392 LEU A C 1
ATOM 3128 O O . LEU A 1 392 ? -7.865 6.046 24.621 1.00 61.59 392 LEU A O 1
ATOM 3132 N N . LEU A 1 393 ? -10.055 6.109 24.050 1.00 65.12 393 LEU A N 1
ATOM 3133 C CA . LEU A 1 393 ? -10.458 5.026 24.938 1.00 65.12 393 LEU A CA 1
ATOM 3134 C C . LEU A 1 393 ? -9.644 3.776 24.590 1.00 65.12 393 LEU A C 1
ATOM 3136 O O . LEU A 1 393 ? -9.481 3.441 23.412 1.00 65.12 393 LEU A O 1
ATOM 3140 N N . HIS A 1 394 ? -9.096 3.103 25.606 1.00 66.25 394 HIS A N 1
ATOM 3141 C CA . HIS A 1 394 ? -8.376 1.856 25.383 1.00 66.25 394 HIS A CA 1
ATOM 3142 C C . HIS A 1 394 ? -9.342 0.893 24.704 1.00 66.25 394 HIS A C 1
ATOM 3144 O O . HIS A 1 394 ? -10.419 0.616 25.223 1.00 66.25 394 HIS A O 1
ATOM 3150 N N . THR A 1 395 ? -8.997 0.453 23.503 1.00 75.25 395 THR A N 1
ATOM 3151 C CA . THR A 1 395 ? -9.927 -0.273 22.651 1.00 75.25 395 THR A CA 1
ATOM 3152 C C . THR A 1 395 ? -9.357 -1.640 22.362 1.00 75.25 395 THR A C 1
ATOM 3154 O O . THR A 1 395 ? -8.178 -1.784 22.046 1.00 75.25 395 THR A O 1
ATOM 3157 N N . VAL A 1 396 ? -10.205 -2.642 22.484 1.00 80.00 396 VAL A N 1
ATOM 3158 C CA . VAL A 1 396 ? -9.863 -4.031 22.243 1.00 80.00 396 VAL A CA 1
ATOM 3159 C C . VAL A 1 396 ? -10.702 -4.544 21.082 1.00 80.00 396 VAL A C 1
ATOM 3161 O O . VAL A 1 396 ? -11.874 -4.184 20.943 1.00 80.00 396 VAL A O 1
ATOM 3164 N N . VAL A 1 397 ? -10.072 -5.333 20.215 1.00 85.94 397 VAL A N 1
ATOM 3165 C CA . VAL A 1 397 ? -10.699 -5.859 19.001 1.00 85.94 397 VAL A CA 1
ATOM 3166 C C . VAL A 1 397 ? -10.903 -7.357 19.173 1.00 85.94 397 VAL A C 1
ATOM 3168 O O . VAL A 1 397 ? -9.958 -8.092 19.454 1.00 85.94 397 VAL A O 1
ATOM 3171 N N . ASP A 1 398 ? -12.142 -7.798 19.021 1.00 92.44 398 ASP A N 1
ATOM 3172 C CA . ASP A 1 398 ? -12.534 -9.200 18.983 1.00 92.44 398 ASP A CA 1
ATOM 3173 C C . ASP A 1 398 ? -12.849 -9.605 17.549 1.00 92.44 398 ASP A C 1
ATOM 3175 O O . ASP A 1 398 ? -13.380 -8.811 16.779 1.00 92.44 398 ASP A O 1
ATOM 3179 N N . TYR A 1 399 ? -12.571 -10.849 17.194 1.00 93.38 399 TYR A N 1
ATOM 3180 C CA . TYR A 1 399 ? -13.039 -11.469 15.963 1.00 93.38 399 TYR A CA 1
ATOM 3181 C C . TYR A 1 399 ? -14.124 -12.487 16.287 1.00 93.38 399 TYR A C 1
ATOM 3183 O O . TYR A 1 399 ? -13.944 -13.319 17.174 1.00 93.38 399 TYR A O 1
ATOM 3191 N N . ARG A 1 400 ? -15.245 -12.429 15.568 1.00 90.62 400 ARG A N 1
ATOM 3192 C CA . ARG A 1 400 ? -16.283 -13.457 15.624 1.00 90.62 400 ARG A CA 1
ATOM 3193 C C . ARG A 1 400 ? -16.033 -14.482 14.534 1.00 90.62 400 ARG A C 1
ATOM 3195 O O . ARG A 1 400 ? -16.018 -14.141 13.351 1.00 90.62 400 ARG A O 1
ATOM 3202 N N . ASP A 1 401 ? -15.834 -15.727 14.941 1.00 82.44 401 ASP A N 1
ATOM 3203 C CA . ASP A 1 401 ? -15.671 -16.832 14.002 1.00 82.44 401 ASP A CA 1
ATOM 3204 C C . ASP A 1 401 ? -17.019 -17.313 13.426 1.00 82.44 401 ASP A C 1
ATOM 3206 O O . ASP A 1 401 ? -18.088 -16.780 13.731 1.00 82.44 401 ASP A O 1
ATOM 3210 N N . GLU A 1 402 ? -16.979 -18.345 12.579 1.00 76.69 402 GLU A N 1
ATOM 3211 C CA . GLU A 1 402 ? -18.170 -18.927 11.940 1.00 76.69 402 GLU A CA 1
ATOM 3212 C C . GLU A 1 402 ? -19.172 -19.533 12.941 1.00 76.69 402 GLU A C 1
ATOM 3214 O O . GLU A 1 402 ? -20.345 -19.707 12.609 1.00 76.69 402 GLU A O 1
ATOM 3219 N N . SER A 1 403 ? -18.734 -19.849 14.164 1.00 78.44 403 SER A N 1
ATOM 3220 C CA . SER A 1 403 ? -19.596 -20.333 15.248 1.00 78.44 403 SER A CA 1
ATOM 3221 C C . SER A 1 403 ? -20.256 -19.196 16.039 1.00 78.44 403 SER A C 1
ATOM 3223 O O . SER A 1 403 ? -21.156 -19.440 16.845 1.00 78.44 403 SER A O 1
ATOM 3225 N N . GLY A 1 404 ? -19.844 -17.949 15.787 1.00 81.00 404 GLY A N 1
ATOM 3226 C CA . GLY A 1 404 ? -20.305 -16.751 16.484 1.00 81.00 404 GLY A CA 1
ATOM 3227 C C . GLY A 1 404 ? -19.571 -16.473 17.799 1.00 81.00 404 GLY A C 1
ATOM 3228 O O . GLY A 1 404 ? -19.896 -15.483 18.469 1.00 81.00 404 GLY A O 1
ATOM 3229 N N . GLU A 1 405 ? -18.591 -17.306 18.165 1.00 86.88 405 GLU A N 1
ATOM 3230 C CA . GLU A 1 405 ? -17.738 -17.110 19.336 1.00 86.88 405 GLU A CA 1
ATOM 3231 C C . GLU A 1 405 ? -16.764 -15.951 19.091 1.00 86.88 405 GLU A C 1
ATOM 3233 O O . GLU A 1 405 ? -16.205 -15.805 18.003 1.00 86.88 405 GLU A O 1
ATOM 3238 N N . ALA A 1 406 ? -16.608 -15.086 20.096 1.00 89.81 406 ALA A N 1
ATOM 3239 C CA . ALA A 1 406 ? -15.747 -13.913 20.023 1.00 89.81 406 ALA A CA 1
ATOM 3240 C C . ALA A 1 406 ? -14.370 -14.222 20.624 1.00 89.81 406 ALA A C 1
ATOM 3242 O O . ALA A 1 406 ? -14.264 -14.549 21.806 1.00 89.81 406 ALA A O 1
ATOM 3243 N N . HIS A 1 407 ? -13.323 -14.053 19.820 1.00 91.12 407 HIS A N 1
ATOM 3244 C CA . HIS A 1 407 ? -11.931 -14.268 20.206 1.00 91.12 407 HIS A CA 1
ATOM 3245 C C . HIS A 1 407 ? -11.173 -12.946 20.198 1.00 91.12 407 HIS A C 1
ATOM 3247 O O . HIS A 1 407 ? -11.167 -12.235 19.193 1.00 91.12 407 HIS A O 1
ATOM 3253 N N . ARG A 1 408 ? -10.503 -12.627 21.307 1.00 93.06 408 ARG A N 1
ATOM 3254 C CA . ARG A 1 408 ? -9.687 -11.414 21.419 1.00 93.06 408 ARG A CA 1
ATOM 3255 C C . ARG A 1 408 ? -8.488 -11.487 20.480 1.00 93.06 408 ARG A C 1
ATOM 3257 O O . ARG A 1 408 ? -7.720 -12.446 20.543 1.00 93.06 408 ARG A O 1
ATOM 3264 N N . LEU A 1 409 ? -8.303 -10.447 19.671 1.00 92.62 409 LEU A N 1
ATOM 3265 C CA . LEU A 1 409 ? -7.137 -10.304 18.807 1.00 92.62 409 LEU A CA 1
ATOM 3266 C C . LEU A 1 409 ? -5.963 -9.650 19.551 1.00 92.62 409 LEU A C 1
ATOM 3268 O O . LEU A 1 409 ? -6.133 -8.708 20.326 1.00 92.62 409 LEU A O 1
ATOM 3272 N N . ASP A 1 410 ? -4.761 -10.138 19.272 1.00 90.38 410 ASP A N 1
ATOM 3273 C CA . ASP A 1 410 ? -3.485 -9.526 19.626 1.00 90.38 410 ASP A CA 1
ATOM 3274 C C . ASP A 1 410 ? -3.268 -8.256 18.777 1.00 90.38 410 ASP A C 1
ATOM 3276 O O . ASP A 1 410 ? -3.250 -8.351 17.544 1.00 90.38 410 ASP A O 1
ATOM 3280 N N . PRO A 1 411 ? -3.111 -7.069 19.392 1.00 88.75 411 PRO A N 1
ATOM 3281 C CA . PRO A 1 411 ? -2.991 -5.801 18.674 1.00 88.75 411 PRO A CA 1
ATOM 3282 C C . PRO A 1 411 ? -1.734 -5.674 17.807 1.00 88.75 411 PRO A C 1
ATOM 3284 O O . PRO A 1 411 ? -1.733 -4.833 16.911 1.00 88.75 411 PRO A O 1
ATOM 3287 N N . GLU A 1 412 ? -0.700 -6.486 18.039 1.00 88.69 412 GLU A N 1
ATOM 3288 C CA . GLU A 1 412 ? 0.596 -6.392 17.348 1.00 88.69 412 GLU A CA 1
ATOM 3289 C C . GLU A 1 412 ? 0.796 -7.491 16.296 1.00 88.69 412 GLU A C 1
ATOM 3291 O O . GLU A 1 412 ? 1.860 -7.598 15.681 1.00 88.69 412 GLU A O 1
ATOM 3296 N N . ARG A 1 413 ? -0.220 -8.333 16.073 1.00 90.56 413 ARG A N 1
ATOM 3297 C CA . ARG A 1 413 ? -0.145 -9.451 15.130 1.00 90.56 413 ARG A CA 1
ATOM 3298 C C . ARG A 1 413 ? -1.077 -9.233 13.932 1.00 90.56 413 ARG A C 1
ATOM 3300 O O . ARG A 1 413 ? -2.239 -8.886 14.142 1.00 90.56 413 ARG A O 1
ATOM 3307 N N . PRO A 1 414 ? -0.642 -9.496 12.684 1.00 93.19 414 PRO A N 1
ATOM 3308 C CA . PRO A 1 414 ? -1.495 -9.313 11.511 1.00 93.19 414 PRO A CA 1
ATOM 3309 C C . PRO A 1 414 ? -2.801 -10.102 11.586 1.00 93.19 414 PRO A C 1
ATOM 3311 O O . PRO A 1 414 ? -2.810 -11.251 12.041 1.00 93.19 414 PRO A O 1
ATOM 3314 N N . LEU A 1 415 ? -3.890 -9.514 11.083 1.00 91.75 415 LEU A N 1
ATOM 3315 C CA . LEU A 1 415 ? -5.230 -10.117 11.078 1.00 91.75 415 LEU A CA 1
ATOM 3316 C C . LEU A 1 415 ? -5.226 -11.552 10.525 1.00 91.75 415 LEU A C 1
ATOM 3318 O O . LEU A 1 415 ? -5.835 -12.449 11.111 1.00 91.75 415 LEU A O 1
ATOM 3322 N N . TYR A 1 416 ? -4.506 -11.795 9.424 1.00 91.50 416 TYR A N 1
ATOM 3323 C CA . TYR A 1 416 ? -4.440 -13.120 8.803 1.00 91.50 416 TYR A CA 1
ATOM 3324 C C . TYR A 1 416 ? -3.896 -14.203 9.745 1.00 91.50 416 TYR A C 1
ATOM 3326 O O . TYR A 1 416 ? -4.463 -15.296 9.829 1.00 91.50 416 TYR A O 1
ATOM 3334 N N . ASN A 1 417 ? -2.816 -13.917 10.483 1.00 90.94 417 ASN A N 1
ATOM 3335 C CA . ASN A 1 417 ? -2.201 -14.893 11.390 1.00 90.94 417 ASN A CA 1
ATOM 3336 C C . ASN A 1 417 ? -3.094 -15.237 12.590 1.00 90.94 417 ASN A C 1
ATOM 3338 O O . ASN A 1 417 ? -2.814 -16.205 13.298 1.00 90.94 417 ASN A O 1
ATOM 3342 N N . GLN A 1 418 ? -4.139 -14.446 12.822 1.00 92.06 418 GLN A N 1
ATOM 3343 C CA . GLN A 1 418 ? -5.112 -14.637 13.892 1.00 92.06 418 GLN A CA 1
ATOM 3344 C C . GLN A 1 418 ? -6.406 -15.301 13.400 1.00 92.06 418 GLN A C 1
ATOM 3346 O O . GLN A 1 418 ? -7.363 -15.427 14.154 1.00 92.06 418 GLN A O 1
ATOM 3351 N N . GLY A 1 419 ? -6.435 -15.753 12.141 1.00 89.38 419 GLY A N 1
ATOM 3352 C CA . GLY A 1 419 ? -7.560 -16.495 11.573 1.00 89.38 419 GLY A CA 1
ATOM 3353 C C . GLY A 1 419 ? -8.685 -15.626 11.015 1.00 89.38 419 GLY A C 1
ATOM 3354 O O . GLY A 1 419 ? -9.674 -16.185 10.539 1.00 89.38 419 GLY A O 1
ATOM 3355 N N . VAL A 1 420 ? -8.529 -14.298 11.009 1.00 90.50 420 VAL A N 1
ATOM 3356 C CA . VAL A 1 420 ? -9.488 -13.379 10.380 1.00 90.50 420 VAL A CA 1
ATOM 3357 C C . VAL A 1 420 ? -9.553 -13.670 8.881 1.00 90.50 420 VAL A C 1
ATOM 3359 O O . VAL A 1 420 ? -8.531 -13.916 8.233 1.00 90.50 420 VAL A O 1
ATOM 3362 N N . ARG A 1 421 ? -10.766 -13.676 8.326 1.00 87.81 421 ARG A N 1
ATOM 3363 C CA . ARG A 1 421 ? -11.033 -13.955 6.909 1.00 87.81 421 ARG A CA 1
ATOM 3364 C C . ARG A 1 421 ? -11.726 -12.774 6.239 1.00 87.81 421 ARG A C 1
ATOM 3366 O O . ARG A 1 421 ? -12.269 -11.899 6.907 1.00 87.81 421 ARG A O 1
ATOM 3373 N N . ASP A 1 422 ? -11.713 -12.779 4.908 1.00 85.69 422 ASP A N 1
ATOM 3374 C CA . ASP A 1 422 ? -12.467 -11.813 4.106 1.00 85.69 422 ASP A CA 1
ATOM 3375 C C . ASP A 1 422 ? -13.967 -11.904 4.422 1.00 85.69 422 ASP A C 1
ATOM 3377 O O . ASP A 1 422 ? -14.514 -13.006 4.508 1.00 85.69 422 ASP A O 1
ATOM 3381 N N . GLY A 1 423 ? -14.623 -10.759 4.614 1.00 86.88 423 GLY A N 1
ATOM 3382 C CA . GLY A 1 423 ? -16.002 -10.680 5.101 1.00 86.88 423 GLY A CA 1
ATOM 3383 C C . GLY A 1 423 ? -16.173 -11.004 6.589 1.00 86.88 423 GLY A C 1
ATOM 3384 O O . GLY A 1 423 ? -17.305 -11.123 7.048 1.00 86.88 423 GLY A O 1
ATOM 3385 N N . GLY A 1 424 ? -15.075 -11.168 7.331 1.00 88.62 424 GLY A N 1
ATOM 3386 C CA . GLY A 1 424 ? -15.085 -11.464 8.758 1.00 88.62 424 GLY A CA 1
ATOM 3387 C C . GLY A 1 424 ? -15.703 -10.352 9.608 1.00 88.62 424 GLY A C 1
ATOM 3388 O O . GLY A 1 424 ? -15.688 -9.178 9.226 1.00 88.62 424 GLY A O 1
ATOM 3389 N N . GLN A 1 425 ? -16.216 -10.735 10.779 1.00 92.56 425 GLN A N 1
ATOM 3390 C CA . GLN A 1 425 ? -16.859 -9.825 11.726 1.00 92.56 425 GLN A CA 1
ATOM 3391 C C . GLN A 1 425 ? -15.926 -9.491 12.889 1.00 92.56 425 GLN A C 1
ATOM 3393 O O . GLN A 1 425 ? -15.476 -10.376 13.616 1.00 92.56 425 GLN A O 1
ATOM 3398 N N . LEU A 1 426 ? -15.662 -8.205 13.084 1.00 93.38 426 LEU A N 1
ATOM 3399 C CA . LEU A 1 426 ? -14.886 -7.670 14.191 1.00 93.38 426 LEU A CA 1
ATOM 3400 C C . LEU A 1 426 ? -15.802 -6.953 15.181 1.00 93.38 426 LEU A C 1
ATOM 3402 O O . LEU A 1 426 ? -16.760 -6.293 14.792 1.00 93.38 426 LEU A O 1
ATOM 3406 N N . GLY A 1 427 ? -15.503 -7.071 16.466 1.00 90.50 427 GLY A N 1
ATOM 3407 C CA . GLY A 1 427 ? -16.128 -6.318 17.543 1.00 90.50 427 GLY A CA 1
ATOM 3408 C C . GLY A 1 427 ? -15.111 -5.391 18.182 1.00 90.50 427 GLY A C 1
ATOM 3409 O O . GLY A 1 427 ? -13.992 -5.796 18.470 1.00 90.50 427 GLY A O 1
ATOM 3410 N N . VAL A 1 428 ? -15.493 -4.146 18.412 1.00 87.31 428 VAL A N 1
ATOM 3411 C CA . VAL A 1 428 ? -14.645 -3.128 19.019 1.00 87.31 428 VAL A CA 1
ATOM 3412 C C . VAL A 1 428 ? -15.274 -2.753 20.345 1.00 87.31 428 VAL A C 1
ATOM 3414 O O . VAL A 1 428 ? -16.395 -2.257 20.385 1.00 87.31 428 VAL A O 1
ATOM 3417 N N . THR A 1 429 ? -14.571 -3.012 21.441 1.00 83.94 429 THR A N 1
ATOM 3418 C CA . THR A 1 429 ? -15.045 -2.683 22.790 1.00 83.94 429 THR A CA 1
ATOM 3419 C C . THR A 1 429 ? -14.085 -1.732 23.483 1.00 83.94 429 THR A C 1
ATOM 3421 O O . THR A 1 429 ? -12.868 -1.831 23.335 1.00 83.94 429 THR A O 1
ATOM 3424 N N . THR A 1 430 ? -14.637 -0.791 24.245 1.00 79.06 430 THR A N 1
ATOM 3425 C CA . THR A 1 430 ? -13.869 0.066 25.153 1.00 79.06 430 THR A CA 1
ATOM 3426 C C . THR A 1 430 ? -13.542 -0.733 26.412 1.00 79.06 430 THR A C 1
ATOM 3428 O O . THR A 1 430 ? -14.457 -1.282 27.031 1.00 79.06 430 THR A O 1
ATOM 3431 N N . ALA A 1 431 ? -12.260 -0.831 26.750 1.00 63.88 431 ALA A N 1
ATOM 3432 C CA . ALA A 1 431 ? -11.759 -1.524 27.934 1.00 63.88 431 ALA A CA 1
ATOM 3433 C C . ALA A 1 431 ? -11.811 -0.647 29.188 1.00 63.88 431 ALA A C 1
ATOM 3435 O O . ALA A 1 431 ? -11.608 0.585 29.057 1.00 63.88 431 ALA A O 1
#

InterPro domains:
  IPR045430 Effector-associated domain 1 [PF19955] (161-249)
  IPR045487 YukD-like, N-terminal domain [PF20006] (266-345)

=== Feature glossary ===
Key to the feature types in this record:

— What the protein is —

Primary structure: the covalent order of the twenty standard amino acids along the backbone. Two proteins with the same sequence will (almost always) fold to the same structure; two with 30% identity often share a fold but not the details.

Database cross-references. InterPro integrates a dozen domain/family signature databases into unified entries with residue-range hits. GO terms attach function/process/location labels with evidence codes. CATH codes position the fold in a four-level structural taxonomy. Organism is the NCBI-taxonomy species name.

— Where its atoms are —

The mmCIF block holds the 3D Cartesian coordinates of each backbone atom (N, Cα, C, O) in ångströms. mmCIF is the PDB's canonical archive format — a tagged-loop text representation of the atomic model.

Six rendered views show the 3D structure from the faces of a cube — i.e. along ±x, ±y, ±z. Rendering representation is drawn randomly per protein from cartoon (secondary-structure ribbons), sticks (backbone bonds), or molecular surface; coloring is either N→C rainbow (blue at the N-terminus through red at the C-terminus) or one color per chain.

— Local backbone conformation —

DSSP 8-state secondary structure assigns each residue one of H (α-helix), G (3₁₀-helix), I (π-helix), E (extended β-strand), B (isolated β-bridge), T (hydrogen-bonded turn), S (bend), or '-' (coil). The assignment is computed from backbone hydrogen-bond geometry via the Kabsch–Sander algorithm.

P-SEA three-state annotation labels each residue as helix, strand, or coil based purely on the geometry of the Cα trace. It serves as a fallback when the full backbone (and thus DSSP) is unavailable.

The φ/ψ torsion pair specifies the backbone conformation at each residue. φ rotates about the N–Cα bond, ψ about the Cα–C bond. Steric clashes forbid most of the (φ, ψ) plane — the allowed regions (α-helix basin, β-sheet basin, left-handed helix) are the Ramachandran-allowed regions.

— Global shape and packing —

The geometric summary reports three shape descriptors. Rg (radius of gyration) measures how spread out the Cα atoms are about their centre of mass; compact globular proteins have small Rg, elongated or unfolded ones large. Cα contacts (<8 Å, |i−j|>4) count long-range residue pairs in spatial proximity — high for tightly packed folds, near zero for rods or random coil. The bounding-box extents give the protein's footprint along x, y, z in Å.

Accessible surface area quantifies burial. A residue with SASA near zero is packed into the hydrophobic core; one with SASA >100 Å² sits on the surface. Computed here via the Shrake–Rupley numerical algorithm with a 1.4 Å probe.

Plot images: a contact map (which residues are close in 3D, as an N×N binary image), a Ramachandran scatter (backbone torsion angles, revealing secondary-structure composition at a glance), and — for AlphaFold structures — a PAE heatmap (pairwise prediction confidence).

— Structural neighborhood —

The Foldseek 3Di string encodes local tertiary geometry as a 20-letter alphabet — one character per residue — derived from the relative positions of nearby Cα atoms. Unlike the amino-acid sequence, 3Di is a direct function of the 3D structure, so two proteins with the same fold have similar 3Di strings even at low sequence identity.

Nearest PDB neighbors are the top structural matches found by Foldseek when searching this structure against the entire Protein Data Bank. Each hit reports a TM-score (0 to 1; >0.5 almost always implies the same fold) and an E-value. These are *structural* homologs — they may share no detectable sequence similarity.

— Confidence and disorder —

For AlphaFold models, the B-factor field carries pLDDT — the model's own estimate of local accuracy on a 0–100 scale. Regions with pLDDT<50 should be treated as essentially unmodeled; they often correspond to intrinsically disordered segments.

B-factor (Debye–Waller factor) reflects atomic displacement in the crystal lattice. It is an experimental observable (units Å²), not a prediction; low values mean the atom is pinned down, high values mean it moves or is heterogeneous across the crystal.

Predicted aligned error is AlphaFold's pairwise confidence. Unlike pLDDT (per-residue), PAE is per-residue-pair and captures whether two parts of the structure are correctly placed relative to each other. Units are ångströms of expected positional error.